Protein AF-A0A409VIC5-F1 (afdb_monomer)

Sequence (575 aa):
MPVDTRTLDHIVHLTPPGTVEEASNQWRDLGFKVLPGGVHTDGLTANALVVLSDGVYIELISFTHPLSHYPPDSPEHKKRDNHNWAHLPPGWIDFAFLGTGSRAAGESISQTINERAKKEGSGVEYAPEADGGRTRTDGVVLKWLISGPKTGRKGVLPFFCGDVTPRELRVPTDPPSNTVHPSATSGIAYVHVLVDPASFDEASNQLASVIGHKATTTTTNGARKAAWDLHTPGGSNADTPRLILTTPVGGEEESFVKGAVGGKDFEADTQVLTMVINTQTLDHIVHITPPGSVDEVSKQFKELGFKVLPGGSHTDNLTQNALVVFPDGVYLELISFVHPLSYYRPGTPEHHARDTHQWAHLPSGWIDFAFLGNGLRSPSQSISRLINERSKKEGSGIEYDLEVEQGRVRHDGVQLRWLISQATKEADRRGVVPFFCGDVKPSSRKLRVPSDPPSNTSHPSNALGIAFVRVVVKPSSFDKVFKQLKSVVGFEPTSTVAGPRNAQASWELETVNLNAKKKRSRLILSSAESDEEREFVKNSIVGRGIFEVGFFVKGTKVPETKATPWGKISWVKGG

Secondary structure (DSSP, 8-state):
-PPP--BEEEEEEEESTT-HHHHHHHHHHTT---EEEEEETTSSEEEEEEE-TTS-EEEEEEESS-GGGSPTT-HHHHHHHTSTTTTPPSEEEEEEEE--S--STTT-HHHHHHHHHHHHT----BPPPEEEEEEETTSPEEEEEEE-BSSS-BTTBPEEEEESS-HHHHS---SGGGT--TT---S--EEEEE--GGGHHHHHHHHHHHHTSPPEEEEETTEEEEEEE-B-TT---SS--EEEEE---SHHHHHHHHHHHTSTT------S------S-EEEEEEEE-STT-HHHHHHHHHHTT---EEEEEETTSSEEEEEEE-TTS-EEEEEEESS-GGGSPTTSHHHHHHHSSTTTTPPSEEEEEEEEP-----GGG-HHHHHHHHHHHHT----BPPPEEEEEEETTS-EEEEEEE-BSSTTTTGGGS-EEEEE-TTS-HHHHS---SGGGG--TT-EEEEEEEEEEE-GGGHHHHHHHHHHHH-S--SEEE--SS--EEEEEEEESS--TTSPPEEEEEEE--SHHHHHHHHHS-TT--EEEEEEEE-SSPPPEEEEETTEEEEEEE--

Mean predicted aligned error: 15.33 Å

Organism: NCBI:txid231916

Structure (mmCIF, N/CA/C/O backbone):
data_AF-A0A409VIC5-F1
#
_entry.id   AF-A0A409VIC5-F1
#
loop_
_atom_site.group_PDB
_atom_site.id
_atom_site.type_symbol
_atom_site.label_atom_id
_atom_site.label_alt_id
_atom_site.label_comp_id
_atom_site.label_asym_id
_atom_site.label_entity_id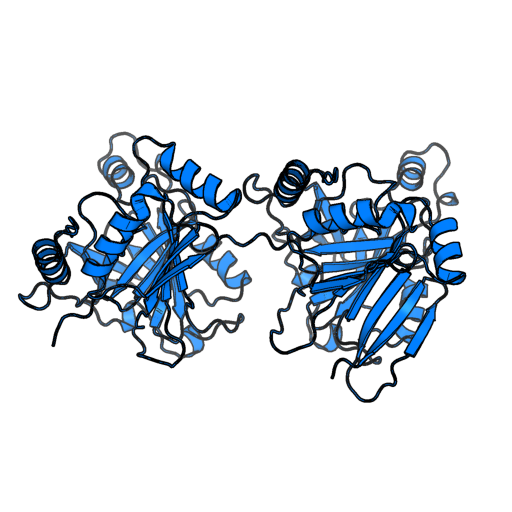
_atom_site.label_seq_id
_atom_site.pdbx_PDB_ins_code
_atom_site.Cartn_x
_atom_site.Cartn_y
_atom_site.Cartn_z
_atom_site.occupancy
_atom_site.B_iso_or_equiv
_atom_site.auth_seq_id
_atom_site.auth_comp_id
_atom_site.auth_asym_id
_atom_site.auth_atom_id
_atom_site.pdbx_PDB_model_num
ATOM 1 N N . MET A 1 1 ? -13.814 -13.341 39.701 1.00 55.03 1 MET A N 1
ATOM 2 C CA . MET A 1 1 ? -12.712 -12.682 38.963 1.00 55.03 1 MET A CA 1
ATOM 3 C C . MET A 1 1 ? -13.281 -11.414 38.347 1.00 55.03 1 MET A C 1
ATOM 5 O O . MET A 1 1 ? -14.451 -11.459 37.987 1.00 55.03 1 MET A O 1
ATOM 9 N N . PRO A 1 2 ? -12.545 -10.295 38.285 1.00 78.06 2 PRO A N 1
ATOM 10 C CA . PRO A 1 2 ? -13.027 -9.108 37.580 1.00 78.06 2 PRO A CA 1
ATOM 11 C C . PRO A 1 2 ? -13.267 -9.438 36.099 1.00 78.06 2 PRO A C 1
ATOM 13 O O . PRO A 1 2 ? -12.508 -10.214 35.519 1.00 78.06 2 PRO A O 1
ATOM 16 N N . VAL A 1 3 ? -14.327 -8.871 35.519 1.00 90.00 3 VAL A N 1
ATOM 17 C CA . VAL A 1 3 ? -14.659 -9.031 34.097 1.00 90.00 3 VAL A CA 1
ATOM 18 C C . VAL A 1 3 ? -13.522 -8.462 33.244 1.00 90.00 3 VAL A C 1
ATOM 20 O O . VAL A 1 3 ? -13.050 -7.353 33.506 1.00 90.00 3 VAL A O 1
ATOM 23 N N . ASP A 1 4 ? -13.066 -9.224 32.247 1.00 92.50 4 ASP A N 1
ATOM 24 C CA . ASP A 1 4 ? -12.055 -8.755 31.300 1.00 92.50 4 ASP A CA 1
ATOM 25 C C . ASP A 1 4 ? -12.684 -7.785 30.296 1.00 92.50 4 ASP A C 1
ATOM 27 O O . ASP A 1 4 ? -13.680 -8.103 29.651 1.00 92.50 4 ASP A O 1
ATOM 31 N N . THR A 1 5 ? -12.094 -6.598 30.171 1.00 96.12 5 THR A N 1
ATOM 32 C CA . THR A 1 5 ? -12.545 -5.545 29.256 1.00 96.12 5 THR A CA 1
ATOM 33 C C . THR A 1 5 ? -11.433 -5.079 28.312 1.00 96.12 5 THR A C 1
ATOM 35 O O . THR A 1 5 ? -11.446 -3.934 27.866 1.00 96.12 5 THR A O 1
ATOM 38 N N . ARG A 1 6 ? -10.441 -5.941 28.030 1.00 95.31 6 ARG A N 1
ATOM 39 C CA . ARG A 1 6 ? -9.291 -5.615 27.161 1.00 95.31 6 ARG A CA 1
ATOM 40 C C . ARG A 1 6 ? -8.850 -6.729 26.207 1.00 95.31 6 ARG A C 1
ATOM 42 O O . ARG A 1 6 ? -7.763 -6.641 25.639 1.00 95.31 6 ARG A O 1
ATOM 49 N N . THR A 1 7 ? -9.650 -7.778 26.036 1.00 96.31 7 THR A N 1
ATOM 50 C CA . THR A 1 7 ? -9.398 -8.796 25.004 1.00 96.31 7 THR A CA 1
ATOM 51 C C . THR A 1 7 ? -9.931 -8.305 23.665 1.00 96.31 7 THR A C 1
ATOM 53 O O . THR A 1 7 ? -11.132 -8.093 23.540 1.00 96.31 7 THR A O 1
ATOM 56 N N . LEU A 1 8 ? -9.063 -8.142 22.663 1.00 97.31 8 LEU A N 1
ATOM 57 C CA . LEU A 1 8 ? -9.469 -7.792 21.300 1.00 97.31 8 LEU A CA 1
ATOM 58 C C . LEU A 1 8 ? -10.223 -8.972 20.668 1.00 97.31 8 LEU A C 1
ATOM 60 O O . LEU A 1 8 ? -9.694 -10.076 20.627 1.00 97.31 8 LEU A O 1
ATOM 64 N N . ASP A 1 9 ? -11.445 -8.755 20.183 1.00 98.12 9 ASP A N 1
ATOM 65 C CA . ASP A 1 9 ? -12.243 -9.797 19.522 1.00 98.12 9 ASP A CA 1
ATOM 66 C C . ASP A 1 9 ? -12.087 -9.727 18.004 1.00 98.12 9 ASP A C 1
ATOM 68 O O . ASP A 1 9 ? -11.671 -10.701 17.374 1.00 98.12 9 ASP A O 1
ATOM 72 N N . HIS A 1 10 ? -12.401 -8.570 17.419 1.00 98.12 10 HIS A N 1
ATOM 73 C CA . HIS A 1 10 ? -12.281 -8.356 15.982 1.00 98.12 10 HIS A CA 1
ATOM 74 C C . HIS A 1 10 ? -12.203 -6.885 15.590 1.00 98.12 10 HIS A C 1
ATOM 76 O O . HIS A 1 10 ? -12.466 -5.989 16.390 1.00 98.12 10 HIS A O 1
ATOM 82 N N . ILE A 1 11 ? -11.853 -6.654 14.327 1.00 97.62 11 ILE A N 1
ATOM 83 C CA . ILE A 1 11 ? -11.870 -5.337 13.684 1.00 97.62 11 ILE A CA 1
ATOM 84 C C . ILE A 1 11 ? -12.848 -5.393 12.509 1.00 97.62 11 ILE A C 1
ATOM 86 O O . ILE A 1 11 ? -12.846 -6.366 11.750 1.00 97.62 11 ILE A O 1
ATOM 90 N N . VAL A 1 12 ? -13.681 -4.364 12.363 1.00 96.81 12 VAL A N 1
ATOM 91 C CA . VAL A 1 12 ? -14.759 -4.312 11.372 1.00 96.81 12 VAL A CA 1
ATOM 92 C C . VAL A 1 12 ? -14.325 -3.492 10.160 1.00 96.81 12 VAL A C 1
ATOM 94 O O . VAL A 1 12 ? -14.019 -2.302 10.270 1.00 96.81 12 VAL A O 1
ATOM 97 N N . HIS A 1 13 ? -14.340 -4.128 8.990 1.00 95.56 13 HIS A N 1
ATOM 98 C CA . HIS A 1 13 ? -14.082 -3.495 7.703 1.00 95.56 13 HIS A CA 1
ATOM 99 C C . HIS A 1 13 ? -15.358 -3.493 6.850 1.00 95.56 13 HIS A C 1
ATOM 101 O O . HIS A 1 13 ? -15.724 -4.499 6.234 1.00 95.56 13 HIS A O 1
ATOM 107 N N . LEU A 1 14 ? -16.019 -2.340 6.769 1.00 92.06 14 LEU A N 1
ATOM 108 C CA . LEU A 1 14 ? -17.180 -2.112 5.918 1.00 92.06 14 LEU A CA 1
ATOM 109 C C . LEU A 1 14 ? -16.778 -2.064 4.444 1.00 92.06 14 LEU A C 1
ATOM 111 O O . LEU A 1 14 ? -15.795 -1.443 4.048 1.00 92.06 14 LEU A O 1
ATOM 115 N N . THR A 1 15 ? -17.565 -2.716 3.607 1.00 89.50 15 THR A N 1
ATOM 116 C CA . THR A 1 15 ? -17.392 -2.776 2.156 1.00 89.50 15 THR A CA 1
ATOM 117 C C . THR A 1 15 ? -18.651 -2.235 1.477 1.00 89.50 15 THR A C 1
ATOM 119 O O . THR A 1 15 ? -19.704 -2.160 2.125 1.00 89.50 15 THR A O 1
ATOM 122 N N . PRO A 1 16 ? -18.583 -1.821 0.196 1.00 88.12 16 PRO A N 1
ATOM 123 C CA . PRO A 1 16 ? -19.765 -1.359 -0.523 1.00 88.12 16 PRO A CA 1
ATOM 124 C C . PRO A 1 16 ? -20.927 -2.366 -0.444 1.00 88.12 16 PRO A C 1
ATOM 126 O O . PRO A 1 16 ? -20.687 -3.567 -0.328 1.00 88.12 16 PRO A O 1
ATOM 129 N N . PRO A 1 17 ? -22.194 -1.921 -0.494 1.00 88.00 17 PRO A N 1
ATOM 130 C CA . PRO A 1 17 ? -23.332 -2.828 -0.384 1.00 88.00 17 PRO A CA 1
ATOM 131 C C . PRO A 1 17 ? -23.319 -3.948 -1.437 1.00 88.00 17 PRO A C 1
ATOM 133 O O . PRO A 1 17 ? -23.130 -3.687 -2.623 1.00 88.00 17 PRO A O 1
ATOM 136 N N . GLY A 1 18 ? -23.556 -5.186 -1.006 1.00 86.81 18 GLY A N 1
ATOM 137 C CA . GLY A 1 18 ? -23.623 -6.378 -1.851 1.00 86.81 18 GLY A CA 1
ATOM 138 C C . GLY A 1 18 ? -22.267 -6.975 -2.244 1.00 86.81 18 GLY A C 1
ATOM 139 O O . GLY A 1 18 ? -22.238 -7.913 -3.036 1.00 86.81 18 GLY A O 1
ATOM 140 N N . THR A 1 19 ? -21.144 -6.479 -1.709 1.00 90.62 19 THR A N 1
ATOM 141 C CA . THR A 1 19 ? -19.801 -6.840 -2.207 1.00 90.62 19 THR A CA 1
ATOM 142 C C . THR A 1 19 ? -18.972 -7.732 -1.276 1.00 90.62 19 THR A C 1
ATOM 144 O O . THR A 1 19 ? -17.754 -7.772 -1.427 1.00 90.62 19 THR A O 1
ATOM 147 N N . VAL A 1 20 ? -19.565 -8.462 -0.319 1.00 92.50 20 VAL A N 1
ATOM 148 C CA . VAL A 1 20 ? -18.795 -9.322 0.620 1.00 92.50 20 VAL A CA 1
ATOM 149 C C . VAL A 1 20 ? -17.913 -10.330 -0.114 1.00 92.50 20 VAL A C 1
ATOM 151 O O . VAL A 1 20 ? -16.751 -10.503 0.247 1.00 92.50 20 VAL A O 1
ATOM 154 N N . GLU A 1 21 ? -18.430 -10.991 -1.152 1.00 90.88 21 GLU A N 1
ATOM 155 C CA . GLU A 1 21 ? -17.651 -11.983 -1.906 1.00 90.88 21 GLU A CA 1
ATOM 156 C C . GLU A 1 21 ? -16.543 -11.319 -2.734 1.00 90.88 21 GLU A C 1
ATOM 158 O O . GLU A 1 21 ? -15.427 -11.829 -2.824 1.00 90.88 21 GLU A O 1
ATOM 163 N N . GLU A 1 22 ? -16.809 -10.143 -3.303 1.00 84.38 22 GLU A N 1
ATOM 164 C CA . GLU A 1 22 ? -15.785 -9.379 -4.014 1.00 84.38 22 GLU A CA 1
ATOM 165 C C . GLU A 1 22 ? -14.671 -8.923 -3.063 1.00 84.38 22 GLU A C 1
ATOM 167 O O . GLU A 1 22 ? -13.492 -9.127 -3.355 1.00 84.38 22 GLU A O 1
ATOM 172 N N . ALA A 1 23 ? -15.024 -8.404 -1.886 1.00 86.62 23 ALA A N 1
ATOM 173 C CA . ALA A 1 23 ? -14.063 -8.071 -0.842 1.00 86.62 23 ALA A CA 1
ATOM 174 C C . ALA A 1 23 ? -13.298 -9.313 -0.362 1.00 86.62 23 ALA A C 1
ATOM 176 O O . ALA A 1 23 ? -12.079 -9.272 -0.221 1.00 86.62 23 ALA A O 1
ATOM 177 N N . SER A 1 24 ? -13.975 -10.451 -0.204 1.00 91.69 24 SER A N 1
ATOM 178 C CA . SER A 1 24 ? -13.337 -11.726 0.147 1.00 91.69 24 SER A CA 1
ATOM 179 C C . SER A 1 24 ? -12.295 -12.137 -0.894 1.00 91.69 24 SER A C 1
ATOM 181 O O . SER A 1 24 ? -11.196 -12.559 -0.541 1.00 91.69 24 SER A O 1
ATOM 183 N N . ASN A 1 25 ? -12.586 -11.962 -2.185 1.00 83.81 25 ASN A N 1
ATOM 184 C CA . ASN A 1 25 ? -11.611 -12.171 -3.257 1.00 83.81 25 ASN A CA 1
ATOM 185 C C . ASN A 1 25 ? -10.427 -11.203 -3.164 1.00 83.81 25 ASN A C 1
ATOM 187 O O . ASN A 1 25 ? -9.279 -11.630 -3.259 1.00 83.81 25 ASN A O 1
ATOM 191 N N . GLN A 1 26 ? -10.682 -9.916 -2.925 1.00 80.56 26 GLN A N 1
ATOM 192 C CA . GLN A 1 26 ? -9.625 -8.915 -2.760 1.00 80.56 26 GLN A CA 1
ATOM 193 C C . GLN A 1 26 ? -8.691 -9.251 -1.590 1.00 80.56 26 GLN A C 1
ATOM 195 O O . GLN A 1 26 ? -7.475 -9.190 -1.745 1.00 80.56 26 GLN A O 1
ATOM 200 N N . TRP A 1 27 ? -9.238 -9.676 -0.455 1.00 87.44 27 TRP A N 1
ATOM 201 C CA . TRP A 1 27 ? -8.459 -10.079 0.714 1.00 87.44 27 TRP A CA 1
ATOM 202 C C . TRP A 1 27 ? -7.709 -11.400 0.506 1.00 87.44 27 TRP A C 1
ATOM 204 O O . TRP A 1 27 ? -6.566 -11.529 0.949 1.00 87.44 27 TRP A O 1
ATOM 214 N N . ARG A 1 28 ? -8.283 -12.355 -0.240 1.00 87.69 28 ARG A N 1
ATOM 215 C CA . ARG A 1 28 ? -7.556 -13.559 -0.681 1.00 87.69 28 ARG A CA 1
ATOM 216 C C . ARG A 1 28 ? -6.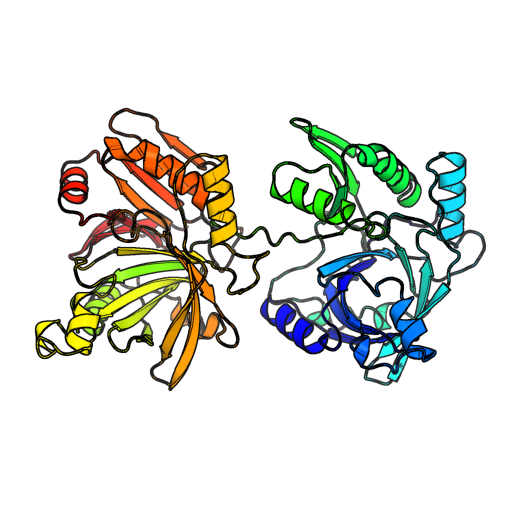343 -13.217 -1.543 1.00 87.69 28 ARG A C 1
ATOM 218 O O . ARG A 1 28 ? -5.279 -13.805 -1.354 1.00 87.69 28 ARG A O 1
ATOM 225 N N . ASP A 1 29 ? -6.470 -12.228 -2.422 1.00 73.75 29 ASP A N 1
ATOM 226 C CA . ASP A 1 29 ? -5.360 -11.760 -3.260 1.00 73.75 29 ASP A CA 1
ATOM 227 C C . ASP A 1 29 ? -4.255 -11.061 -2.453 1.00 73.75 29 ASP A C 1
ATOM 229 O O . ASP A 1 29 ? -3.083 -11.150 -2.819 1.00 73.75 29 ASP A O 1
ATOM 233 N N . LEU A 1 30 ? -4.602 -10.431 -1.324 1.00 75.31 30 LEU A N 1
ATOM 234 C CA . LEU A 1 30 ? -3.641 -9.902 -0.344 1.00 75.31 30 LEU A CA 1
ATOM 235 C C . LEU A 1 30 ? -2.939 -11.006 0.470 1.00 75.31 30 LEU A C 1
ATOM 237 O O . LEU A 1 30 ? -2.089 -10.718 1.311 1.00 75.31 30 LEU A O 1
ATOM 241 N N . GLY A 1 31 ? -3.266 -12.275 0.219 1.00 76.19 31 GLY A N 1
ATOM 242 C CA . GLY A 1 31 ? -2.661 -13.423 0.881 1.00 76.19 31 GLY A CA 1
ATOM 243 C C . GLY A 1 31 ? -3.370 -13.848 2.163 1.00 76.19 31 GLY A C 1
ATOM 244 O O . GLY A 1 31 ? -2.821 -14.668 2.893 1.00 76.19 31 GLY A O 1
ATOM 245 N N . PHE A 1 32 ? -4.578 -13.354 2.443 1.00 90.56 32 PHE A N 1
ATOM 246 C CA . PHE A 1 32 ? -5.378 -13.848 3.562 1.00 90.56 32 PHE A CA 1
ATOM 247 C C . PHE A 1 32 ? -6.188 -15.083 3.176 1.00 90.56 32 PHE A C 1
ATOM 249 O O . PHE A 1 32 ? -6.631 -15.251 2.042 1.00 90.56 32 PHE A O 1
ATOM 256 N N . LYS A 1 33 ? -6.443 -15.954 4.151 1.00 94.19 33 LYS A N 1
ATOM 257 C CA . LYS A 1 33 ? -7.515 -16.942 4.023 1.00 94.19 33 LYS A CA 1
ATOM 258 C C . LYS A 1 33 ? -8.801 -16.281 4.504 1.00 94.19 33 LYS A C 1
ATOM 260 O O . LYS A 1 33 ? -8.844 -15.790 5.626 1.00 94.19 33 LYS A O 1
ATOM 265 N N . VAL A 1 34 ? -9.826 -16.281 3.656 1.00 97.81 34 VAL A N 1
ATOM 266 C CA . VAL A 1 34 ? -11.140 -15.714 3.973 1.00 97.81 34 VAL A CA 1
ATOM 267 C C . VAL A 1 34 ? -12.160 -16.844 4.041 1.00 97.81 34 VAL A C 1
ATOM 269 O O . VAL A 1 34 ? -12.272 -17.640 3.105 1.00 97.81 34 VAL A O 1
ATOM 272 N N . LEU A 1 35 ? -12.873 -16.928 5.159 1.00 97.06 35 LEU A N 1
ATOM 273 C CA . LEU A 1 35 ? -13.927 -17.899 5.421 1.00 97.06 35 LEU A CA 1
ATOM 274 C C . LEU A 1 35 ? -15.300 -17.248 5.213 1.00 97.06 35 LEU A C 1
ATOM 276 O O . LEU A 1 35 ? -15.481 -16.084 5.582 1.00 97.06 35 LEU A O 1
ATOM 280 N N . PRO A 1 36 ? -16.284 -17.980 4.665 1.00 96.25 36 PRO A N 1
ATOM 281 C CA . PRO A 1 36 ? -17.646 -17.475 4.579 1.00 96.25 36 PRO A CA 1
ATOM 282 C C . PRO A 1 36 ? -18.206 -17.242 5.985 1.00 96.25 36 PRO A C 1
ATOM 284 O O . PRO A 1 36 ? -18.022 -18.063 6.885 1.00 96.25 36 PRO A O 1
ATOM 287 N N . GLY A 1 37 ? -18.892 -16.117 6.166 1.00 95.88 37 GLY A N 1
ATOM 288 C CA . GLY A 1 37 ? -19.580 -15.796 7.407 1.00 95.88 37 GLY A CA 1
ATOM 289 C C . GLY A 1 37 ? -21.049 -16.174 7.336 1.00 95.88 37 GLY A C 1
ATOM 290 O O . GLY A 1 37 ? -21.410 -17.338 7.520 1.00 95.88 37 GLY A O 1
ATOM 291 N N . GLY A 1 38 ? -21.907 -15.186 7.114 1.00 96.38 38 GLY A N 1
ATOM 292 C CA . GLY A 1 38 ? -23.351 -15.369 7.053 1.00 96.38 38 GLY A CA 1
ATOM 293 C C . GLY A 1 38 ? -24.111 -14.052 6.967 1.00 96.38 38 GLY A C 1
ATOM 294 O O . GLY A 1 38 ? -23.511 -12.997 6.781 1.00 96.38 38 GLY A O 1
ATOM 295 N N . VAL A 1 39 ? -25.433 -14.122 7.125 1.00 97.62 39 VAL A N 1
ATOM 296 C CA . VAL A 1 39 ? -26.323 -12.949 7.184 1.00 97.62 39 VAL A CA 1
ATOM 297 C C . VAL A 1 39 ? -26.705 -12.688 8.635 1.00 97.62 39 VAL A C 1
ATOM 299 O O . VAL A 1 39 ? -27.122 -13.613 9.340 1.00 97.62 39 VAL A O 1
ATOM 302 N N . HIS A 1 40 ? -26.548 -11.447 9.092 1.00 95.94 40 HIS A N 1
ATOM 303 C CA . HIS A 1 40 ? -26.895 -11.047 10.452 1.00 95.94 40 HIS A CA 1
ATOM 304 C C . HIS A 1 40 ? -28.398 -11.168 10.715 1.00 95.94 40 HIS A C 1
ATOM 306 O O . HIS A 1 40 ? -29.217 -11.123 9.798 1.00 95.94 40 HIS A O 1
ATOM 312 N N . THR A 1 41 ? -28.777 -11.347 11.982 1.00 92.50 41 THR A N 1
ATOM 313 C CA . THR A 1 41 ? -30.172 -11.568 12.407 1.00 92.50 41 THR A CA 1
ATOM 314 C C . THR A 1 41 ? -31.118 -10.432 12.028 1.00 92.50 41 THR A C 1
ATOM 316 O O . THR A 1 41 ? -32.328 -10.641 11.960 1.00 92.50 41 THR A O 1
ATOM 319 N N . ASP A 1 42 ? -30.594 -9.237 11.757 1.00 89.62 42 ASP A N 1
ATOM 320 C CA . ASP A 1 42 ? -31.380 -8.112 11.269 1.00 89.62 42 ASP A CA 1
ATOM 321 C C . ASP A 1 42 ? -31.716 -8.187 9.767 1.00 89.62 42 ASP A C 1
ATOM 323 O O . ASP A 1 42 ? -32.589 -7.439 9.319 1.00 89.62 42 ASP A O 1
ATOM 327 N N . GLY A 1 43 ? -31.071 -9.086 9.015 1.00 93.69 43 GLY A N 1
ATOM 328 C CA . GLY A 1 43 ? -31.217 -9.269 7.570 1.00 93.69 43 GLY A CA 1
ATOM 329 C C . GLY A 1 43 ? -30.557 -8.183 6.713 1.00 93.69 43 GLY A C 1
ATOM 330 O O . GLY A 1 43 ? -30.651 -8.236 5.487 1.00 93.69 43 GLY A O 1
ATOM 331 N N . LEU A 1 44 ? -29.905 -7.192 7.326 1.00 96.19 44 LEU A N 1
ATOM 332 C CA . LEU A 1 44 ? -29.407 -6.007 6.629 1.00 96.19 44 LEU A CA 1
ATOM 333 C C . LEU A 1 44 ? -27.953 -6.132 6.207 1.00 96.19 44 LEU A C 1
ATOM 335 O O . LEU A 1 44 ? -27.558 -5.499 5.229 1.00 96.19 44 LEU A O 1
ATOM 339 N N . THR A 1 45 ? -27.153 -6.908 6.935 1.00 96.88 45 THR A N 1
ATOM 340 C CA . THR A 1 45 ? -25.724 -7.068 6.658 1.00 96.88 45 THR A CA 1
ATOM 341 C C . THR A 1 45 ? -25.324 -8.533 6.532 1.00 96.88 45 THR A C 1
ATOM 343 O O . THR A 1 45 ? -25.914 -9.422 7.147 1.00 96.88 45 THR A O 1
ATOM 346 N N . ALA A 1 46 ? -24.299 -8.783 5.726 1.00 97.62 46 ALA A N 1
ATOM 347 C CA . ALA A 1 46 ? -23.638 -10.072 5.602 1.00 97.62 46 ALA A CA 1
ATOM 348 C C . ALA A 1 46 ? -22.130 -9.906 5.795 1.00 97.62 46 ALA A C 1
ATOM 350 O O . ALA A 1 46 ? -21.595 -8.821 5.553 1.00 97.62 46 ALA A O 1
ATOM 351 N N . ASN A 1 47 ? -21.447 -10.974 6.207 1.00 98.19 47 ASN A N 1
ATOM 352 C CA . ASN A 1 47 ? -20.010 -10.939 6.450 1.00 98.19 47 ASN A CA 1
ATOM 353 C C . ASN A 1 47 ? -19.226 -12.137 5.900 1.00 98.19 47 ASN A C 1
ATOM 355 O O . ASN A 1 47 ? -19.765 -13.194 5.563 1.00 98.19 47 ASN A O 1
ATOM 359 N N . ALA A 1 48 ? -17.913 -11.939 5.860 1.00 98.44 48 ALA A N 1
ATOM 360 C CA . ALA A 1 48 ? -16.881 -12.954 5.743 1.00 98.44 48 ALA A CA 1
ATOM 361 C C . ALA A 1 48 ? -15.785 -12.689 6.787 1.00 98.44 48 ALA A C 1
ATOM 363 O O . ALA A 1 48 ? -15.694 -11.590 7.338 1.00 98.44 48 ALA A O 1
ATOM 364 N N . LEU A 1 49 ? -14.973 -13.701 7.089 1.00 98.38 49 LEU A N 1
ATOM 365 C CA . LEU A 1 49 ? -14.018 -13.660 8.195 1.00 98.38 49 LEU A CA 1
ATOM 366 C C . LEU A 1 49 ? -12.599 -13.952 7.724 1.00 98.38 49 LEU A C 1
ATOM 368 O O . LEU A 1 49 ? -12.362 -14.940 7.034 1.00 98.38 49 LEU A O 1
ATOM 372 N N . VAL A 1 50 ? -11.642 -13.164 8.198 1.00 98.31 50 VAL A N 1
ATOM 373 C CA . VAL A 1 50 ? -10.226 -13.552 8.237 1.00 98.31 50 VAL A CA 1
ATOM 374 C C . VAL A 1 50 ? -9.901 -13.923 9.674 1.00 98.31 50 VAL A C 1
ATOM 376 O O . VAL A 1 50 ? -9.799 -13.040 10.520 1.00 98.31 50 VAL A O 1
ATOM 379 N N . VAL A 1 51 ? -9.795 -15.218 9.964 1.00 97.44 51 VAL A N 1
ATOM 380 C CA . VAL A 1 51 ? -9.559 -15.722 11.326 1.00 97.44 51 VAL A CA 1
ATOM 381 C C . VAL A 1 51 ? -8.064 -15.904 11.558 1.00 97.44 51 VAL A C 1
ATOM 383 O O . VAL A 1 51 ? -7.417 -16.607 10.788 1.00 97.44 51 VAL A O 1
ATOM 386 N N . LEU A 1 52 ? -7.532 -15.308 12.623 1.00 94.12 52 LEU A N 1
ATOM 387 C CA . LEU A 1 52 ? -6.110 -15.331 12.963 1.00 94.12 52 LEU A CA 1
ATOM 388 C C . LEU A 1 52 ? -5.800 -16.419 14.000 1.00 94.12 52 LEU A C 1
ATOM 390 O O . LEU A 1 52 ? -6.686 -16.967 14.660 1.00 94.12 52 LEU A O 1
ATOM 394 N N . SER A 1 53 ? -4.517 -16.760 14.129 1.00 89.19 53 SER A N 1
ATOM 395 C CA . SER A 1 53 ? -4.070 -17.872 14.982 1.00 89.19 53 SER A CA 1
ATOM 396 C C . SER A 1 53 ? -4.234 -17.609 16.482 1.00 89.19 53 SER A C 1
ATOM 398 O O . SER A 1 53 ? -4.326 -18.552 17.264 1.00 89.19 53 SER A O 1
ATOM 400 N N . ASP A 1 54 ? -4.326 -16.339 16.867 1.00 88.56 54 ASP A N 1
ATOM 401 C CA . ASP A 1 54 ? -4.577 -15.861 18.228 1.00 88.56 54 ASP A CA 1
ATOM 402 C C . ASP A 1 54 ? -6.082 -15.747 18.560 1.00 88.56 54 ASP A C 1
ATOM 404 O O . ASP A 1 54 ? -6.456 -15.298 19.642 1.00 88.56 54 ASP A O 1
ATOM 408 N N . GLY A 1 55 ? -6.966 -16.167 17.648 1.00 91.81 55 GLY A N 1
ATOM 409 C CA . GLY A 1 55 ? -8.418 -16.154 17.840 1.00 91.81 55 GLY A CA 1
ATOM 410 C C . GLY A 1 55 ? -9.085 -14.790 17.636 1.00 91.81 55 GLY A C 1
ATOM 411 O O . GLY A 1 55 ? -10.311 -14.705 17.779 1.00 91.81 55 GLY A O 1
ATOM 412 N N . VAL A 1 56 ? -8.313 -13.753 17.288 1.00 95.88 56 VAL A N 1
ATOM 413 C CA . VAL A 1 56 ? -8.827 -12.486 16.750 1.00 95.88 56 VAL A CA 1
ATOM 414 C C . VAL A 1 56 ? -9.258 -12.710 15.298 1.00 95.88 56 VAL A C 1
ATOM 416 O O . VAL A 1 56 ? -8.729 -13.584 14.607 1.00 95.88 56 VAL A O 1
ATOM 419 N N . TYR A 1 57 ? -10.221 -11.939 14.797 1.00 97.69 57 TYR A N 1
ATOM 420 C CA . TYR A 1 57 ? -10.547 -11.963 13.370 1.00 97.69 57 TYR A CA 1
ATOM 421 C C . TYR A 1 57 ? -10.784 -10.572 12.786 1.00 97.69 57 TYR A C 1
ATOM 423 O O . TYR A 1 57 ? -10.998 -9.597 13.500 1.00 97.69 57 TYR A O 1
ATOM 431 N N . ILE A 1 58 ? -10.736 -10.476 11.462 1.00 98.44 58 ILE A N 1
ATOM 432 C CA . ILE A 1 58 ? -11.195 -9.297 10.726 1.00 98.44 58 ILE A CA 1
ATOM 433 C C . ILE A 1 58 ? -12.540 -9.642 10.101 1.00 98.44 58 ILE A C 1
ATOM 435 O O . ILE A 1 58 ? -12.676 -10.668 9.426 1.00 98.44 58 ILE A O 1
ATOM 439 N N . GLU A 1 59 ? -13.533 -8.796 10.350 1.00 98.44 59 GLU A N 1
ATOM 440 C CA . GLU A 1 59 ? -14.865 -8.921 9.782 1.00 98.44 59 GLU A CA 1
ATOM 441 C C . GLU A 1 59 ? -14.964 -8.090 8.504 1.00 98.44 59 GLU A C 1
ATOM 443 O O . GLU A 1 59 ? -14.968 -6.860 8.545 1.00 98.44 59 GLU A O 1
ATOM 448 N N . LEU A 1 60 ? -15.072 -8.765 7.361 1.00 98.25 60 LEU A N 1
ATOM 449 C CA . LEU A 1 60 ? -15.420 -8.116 6.103 1.00 98.25 60 LEU A CA 1
ATOM 450 C C . LEU A 1 60 ? -16.935 -8.048 6.036 1.00 98.25 60 LEU A C 1
ATOM 452 O O . LEU A 1 60 ? -17.579 -9.072 5.810 1.00 98.25 60 LEU A O 1
ATOM 456 N N . ILE A 1 61 ? -17.501 -6.868 6.255 1.00 97.44 61 ILE A N 1
ATOM 457 C CA . ILE A 1 61 ? -18.946 -6.688 6.364 1.00 97.44 61 ILE A CA 1
ATOM 458 C C . ILE A 1 61 ? -19.482 -5.828 5.229 1.00 97.44 61 ILE A C 1
ATOM 460 O O . ILE A 1 61 ? -18.824 -4.917 4.731 1.00 97.44 61 ILE A O 1
ATOM 464 N N . SER A 1 62 ? -20.698 -6.118 4.793 1.00 95.75 62 SER A N 1
ATOM 465 C CA . SER A 1 62 ? -21.415 -5.316 3.811 1.00 95.75 62 SER A CA 1
ATOM 466 C C . SER A 1 62 ? -22.886 -5.286 4.164 1.00 95.75 62 SER A C 1
ATOM 468 O O . SER A 1 62 ? -23.430 -6.271 4.666 1.00 95.75 62 SER A O 1
ATOM 470 N N . PHE A 1 63 ? -23.558 -4.195 3.820 1.00 96.12 63 PHE A N 1
ATOM 471 C CA . PHE A 1 63 ? -25.005 -4.252 3.689 1.00 96.12 63 PHE A CA 1
ATOM 472 C C . PHE A 1 63 ? -25.383 -5.175 2.535 1.00 96.12 63 PHE A C 1
ATOM 474 O O . PHE A 1 63 ? -24.794 -5.091 1.465 1.00 96.12 63 PHE A O 1
ATOM 481 N N . THR A 1 64 ? -26.381 -6.032 2.720 1.00 94.44 64 THR A N 1
ATOM 482 C CA . THR A 1 64 ? -26.830 -6.985 1.692 1.00 94.44 64 THR A CA 1
ATOM 483 C C . THR A 1 64 ? -27.242 -6.277 0.401 1.00 94.44 64 THR A C 1
ATOM 485 O O . THR A 1 64 ? -26.969 -6.772 -0.691 1.00 94.44 64 THR A O 1
ATOM 488 N N . HIS A 1 65 ? -27.820 -5.079 0.528 1.00 91.81 65 HIS A N 1
ATOM 489 C CA . HIS A 1 65 ? -28.271 -4.250 -0.584 1.00 91.81 65 HIS A CA 1
ATOM 490 C C . HIS A 1 65 ? -28.001 -2.753 -0.350 1.00 91.81 65 HIS A C 1
ATOM 492 O O . HIS A 1 65 ? -27.952 -2.303 0.806 1.00 91.81 65 HIS A O 1
ATOM 498 N N . PRO A 1 66 ? -27.844 -1.953 -1.427 1.00 91.25 66 PRO A N 1
ATOM 499 C CA . PRO A 1 66 ? -27.823 -0.494 -1.319 1.00 91.25 66 PRO A CA 1
ATOM 500 C C . PRO A 1 66 ? -29.168 0.032 -0.799 1.00 91.25 66 PRO A C 1
ATOM 502 O O . PRO A 1 66 ? -30.193 -0.622 -0.967 1.00 91.25 66 PRO A O 1
ATOM 505 N N . LEU A 1 67 ? -29.187 1.232 -0.204 1.00 88.44 67 LEU A N 1
ATOM 506 C CA . LEU A 1 67 ? -30.419 1.814 0.355 1.00 88.44 67 LEU A CA 1
ATOM 507 C C . LEU A 1 67 ? -31.546 1.913 -0.692 1.00 88.44 67 LEU A C 1
ATOM 509 O O . LEU A 1 67 ? -32.691 1.602 -0.387 1.00 88.44 67 LEU A O 1
ATOM 513 N N . SER A 1 68 ? -31.201 2.230 -1.946 1.00 89.06 68 SER A N 1
ATOM 514 C CA . SER A 1 68 ? -32.132 2.328 -3.082 1.00 89.06 68 SER A CA 1
ATOM 515 C C . SER A 1 68 ? -32.827 1.018 -3.471 1.00 89.06 68 SER A C 1
ATOM 517 O O . SER A 1 68 ? -33.766 1.045 -4.262 1.00 89.06 68 SER A O 1
ATOM 519 N N . HIS A 1 69 ? -32.376 -0.125 -2.951 1.00 92.31 69 HIS A N 1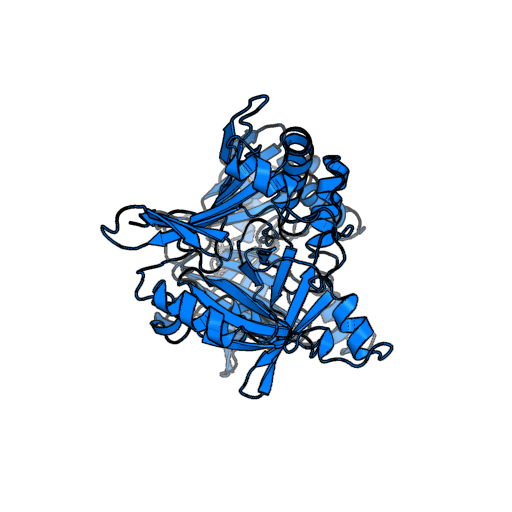
ATOM 520 C CA . HIS A 1 69 ? -33.059 -1.405 -3.129 1.00 92.31 69 HIS A CA 1
ATOM 521 C C . HIS A 1 69 ? -34.384 -1.463 -2.360 1.00 92.31 69 HIS A C 1
ATOM 523 O O . HIS A 1 69 ? -35.334 -2.101 -2.809 1.00 92.31 69 HIS A O 1
ATOM 529 N N . TYR A 1 70 ? -34.443 -0.809 -1.199 1.00 91.81 70 TYR A N 1
ATOM 530 C CA . TYR A 1 70 ? -35.619 -0.817 -0.342 1.00 91.81 70 TYR A CA 1
ATOM 531 C C . TYR A 1 70 ? -36.600 0.264 -0.816 1.00 91.81 70 TYR A C 1
ATOM 533 O O . TYR A 1 70 ? -36.175 1.400 -1.038 1.00 91.81 70 TYR A O 1
ATOM 541 N N . PRO A 1 71 ? -37.906 -0.036 -0.965 1.00 93.75 71 PRO A N 1
ATOM 542 C CA . PRO A 1 71 ? -38.890 0.972 -1.345 1.00 93.75 71 PRO A CA 1
ATOM 543 C C . PRO A 1 71 ? -38.847 2.177 -0.391 1.00 93.75 71 PRO A C 1
ATOM 545 O O . PRO A 1 71 ? -38.786 1.960 0.827 1.00 93.75 71 PRO A O 1
ATOM 548 N N . PRO A 1 72 ? -38.902 3.424 -0.900 1.00 93.00 72 PRO A N 1
ATOM 549 C CA . PRO A 1 72 ? -38.950 4.612 -0.052 1.00 93.00 72 PRO A CA 1
ATOM 550 C C . PRO A 1 72 ? -40.042 4.503 1.022 1.00 93.00 72 PRO A C 1
ATOM 552 O O . PRO A 1 72 ? -41.116 3.959 0.768 1.00 93.00 72 PRO A O 1
ATOM 555 N N . ASP A 1 73 ? -39.741 4.980 2.231 1.00 90.69 73 ASP A N 1
ATOM 556 C CA . ASP A 1 73 ? -40.614 4.968 3.419 1.00 90.69 73 ASP A CA 1
ATOM 557 C C . ASP A 1 73 ? -41.035 3.597 3.982 1.00 90.69 73 ASP A C 1
ATOM 559 O O . ASP A 1 73 ? -41.714 3.551 5.019 1.00 90.69 73 ASP A O 1
ATOM 563 N N . SER A 1 74 ? -40.595 2.487 3.378 1.00 95.06 74 SER A N 1
ATOM 564 C CA . SER A 1 74 ? -40.837 1.141 3.913 1.00 95.06 74 SER A CA 1
ATOM 565 C C . SER A 1 74 ? -40.191 0.939 5.296 1.00 95.06 74 SER A C 1
ATOM 567 O O . SER A 1 74 ? -39.184 1.587 5.620 1.00 95.06 74 SER A O 1
ATOM 569 N N . PRO A 1 75 ? -40.733 0.035 6.136 1.00 95.31 75 PRO A N 1
ATOM 570 C CA . PRO A 1 75 ? -40.093 -0.348 7.393 1.00 95.31 75 PRO A CA 1
ATOM 571 C C . PRO A 1 75 ? -38.635 -0.788 7.205 1.00 95.31 75 PRO A C 1
ATOM 573 O O . PRO A 1 75 ? -37.779 -0.415 8.002 1.00 95.31 75 PRO A O 1
ATOM 576 N N . GLU A 1 76 ? -38.334 -1.520 6.133 1.00 92.94 76 GLU A N 1
ATOM 577 C CA . GLU A 1 76 ? -36.998 -2.013 5.800 1.00 92.94 76 GLU A CA 1
ATOM 578 C C . GLU A 1 76 ? -36.060 -0.876 5.391 1.00 92.94 76 GLU A C 1
ATOM 580 O O . GLU A 1 76 ? -34.926 -0.830 5.869 1.00 92.94 76 GLU A O 1
ATOM 585 N N . HIS A 1 77 ? -36.543 0.080 4.587 1.00 93.31 77 HIS A N 1
ATOM 586 C CA . HIS A 1 77 ? -35.788 1.289 4.259 1.00 93.31 77 HIS A CA 1
ATOM 587 C C . HIS A 1 77 ? -35.429 2.054 5.534 1.00 93.31 77 HIS A C 1
ATOM 589 O O . HIS A 1 77 ? -34.260 2.341 5.767 1.00 93.31 77 HIS A O 1
ATOM 595 N N . LYS A 1 78 ? -36.407 2.321 6.410 1.00 94.56 78 LYS A N 1
ATOM 596 C CA . LYS A 1 78 ? -36.169 3.011 7.691 1.00 94.56 78 LYS A CA 1
ATOM 597 C C . LYS A 1 78 ? -35.220 2.233 8.595 1.00 94.56 78 LYS A C 1
ATOM 599 O O . LYS A 1 78 ? -34.385 2.832 9.261 1.00 94.56 78 LYS A O 1
ATOM 604 N N . LYS A 1 79 ? -35.319 0.904 8.630 1.00 94.38 79 LYS A N 1
ATOM 605 C CA . LYS A 1 79 ? -34.419 0.052 9.417 1.00 94.38 79 LYS A CA 1
ATOM 606 C C . LYS A 1 79 ? -32.980 0.116 8.892 1.00 94.38 79 LYS A C 1
ATOM 608 O O . LYS A 1 79 ? -32.052 0.216 9.685 1.00 94.38 79 LYS A O 1
ATOM 613 N N . ARG A 1 80 ? -32.796 0.075 7.568 1.00 92.44 80 ARG A N 1
ATOM 614 C CA . ARG A 1 80 ? -31.492 0.188 6.898 1.00 92.44 80 ARG A CA 1
ATOM 615 C C . ARG A 1 80 ? -30.870 1.572 7.064 1.00 92.44 80 ARG A C 1
ATOM 617 O O . ARG A 1 80 ? -29.651 1.654 7.206 1.00 92.44 80 ARG A O 1
ATOM 624 N N . ASP A 1 81 ? -31.688 2.616 7.015 1.00 92.25 81 ASP A N 1
ATOM 625 C CA . ASP A 1 81 ? -31.276 4.016 7.148 1.00 92.25 81 ASP A CA 1
ATOM 626 C C . ASP A 1 81 ? -30.917 4.364 8.601 1.00 92.25 81 ASP A C 1
ATOM 628 O O . ASP A 1 81 ? -29.899 4.984 8.860 1.00 92.25 81 ASP A O 1
ATOM 632 N N . ASN A 1 82 ? -31.662 3.829 9.573 1.00 91.00 82 ASN A N 1
ATOM 633 C CA . ASN A 1 82 ? -31.359 3.976 11.002 1.00 91.00 82 ASN A CA 1
ATOM 634 C C . ASN A 1 82 ? -30.305 2.977 11.520 1.00 91.00 82 ASN A C 1
ATOM 636 O O . ASN A 1 82 ? -30.073 2.895 12.729 1.00 91.00 82 ASN A O 1
ATOM 640 N N . HIS A 1 83 ? -29.700 2.161 10.649 1.00 90.44 83 HIS A N 1
ATOM 641 C CA . HIS A 1 83 ? -28.690 1.196 11.077 1.00 90.44 83 HIS A CA 1
ATOM 642 C C . HIS A 1 83 ? -27.462 1.923 11.647 1.00 90.44 83 HIS A C 1
ATOM 644 O O . HIS A 1 83 ? -27.034 2.950 11.127 1.00 90.44 83 HIS A O 1
ATOM 650 N N . ASN A 1 84 ? -26.815 1.337 12.659 1.00 82.81 84 ASN A N 1
ATOM 651 C CA . ASN A 1 84 ? -25.670 1.940 13.358 1.00 82.81 84 ASN A CA 1
ATOM 652 C C . ASN A 1 84 ? -24.478 2.322 12.467 1.00 82.81 84 ASN A C 1
ATOM 654 O O . ASN A 1 84 ? -23.648 3.121 12.895 1.00 82.81 84 ASN A O 1
ATOM 658 N N . TRP A 1 85 ? -24.409 1.748 11.268 1.00 86.38 85 TRP A N 1
ATOM 659 C CA . TRP A 1 85 ? -23.367 1.962 10.259 1.00 86.38 85 TRP A CA 1
ATOM 660 C C . TRP A 1 85 ? -23.925 2.492 8.929 1.00 86.38 85 TRP A C 1
ATOM 662 O O . TRP A 1 85 ? -23.245 2.428 7.911 1.00 86.38 85 TRP A O 1
ATOM 672 N N . ALA A 1 86 ? -25.184 2.946 8.892 1.00 83.00 86 ALA A N 1
ATOM 673 C CA . ALA A 1 86 ? -25.909 3.204 7.647 1.00 83.00 86 ALA A CA 1
ATOM 674 C C . ALA A 1 86 ? -25.225 4.209 6.719 1.00 83.00 86 ALA A C 1
ATOM 676 O O . ALA A 1 86 ? -25.289 4.042 5.497 1.00 83.00 86 ALA A O 1
ATOM 677 N N . HIS A 1 87 ? -24.586 5.208 7.322 1.00 80.44 87 HIS A N 1
ATOM 678 C CA . HIS A 1 87 ? -23.979 6.346 6.648 1.00 80.44 87 HIS A CA 1
ATOM 679 C C . HIS A 1 87 ? -22.449 6.312 6.679 1.00 80.44 87 HIS A C 1
ATOM 681 O O . HIS A 1 87 ? -21.820 7.220 6.148 1.00 80.44 87 HIS A O 1
ATOM 687 N N . LEU A 1 88 ? -21.838 5.276 7.261 1.00 78.19 88 LEU A N 1
ATOM 688 C CA . LEU A 1 88 ? -20.382 5.170 7.294 1.00 78.19 88 LEU A CA 1
ATOM 689 C C . LEU A 1 88 ? -19.836 4.832 5.896 1.00 78.19 88 LEU A C 1
ATOM 691 O O . LEU A 1 88 ? -20.430 4.012 5.183 1.00 78.19 88 LEU A O 1
ATOM 695 N N . PRO A 1 89 ? -18.717 5.448 5.480 1.00 76.69 89 PRO A N 1
ATOM 696 C CA . PRO A 1 89 ? -18.067 5.095 4.228 1.00 76.69 89 PRO A CA 1
ATOM 697 C C . PRO A 1 89 ? -17.443 3.689 4.312 1.00 76.69 89 PRO A C 1
ATOM 699 O O . PRO A 1 89 ? -17.121 3.214 5.403 1.00 76.69 89 PRO A O 1
ATOM 702 N N . PRO A 1 90 ? -17.228 3.007 3.172 1.00 83.19 90 PRO A N 1
ATOM 703 C CA . PRO A 1 90 ? -16.431 1.786 3.146 1.00 83.19 90 PRO A CA 1
ATOM 704 C C . PRO A 1 90 ? -15.022 2.009 3.710 1.00 83.19 90 PRO A C 1
ATOM 706 O O . PRO A 1 90 ? -14.388 3.026 3.430 1.00 83.19 90 PRO A O 1
ATOM 709 N N . GLY A 1 91 ? -14.518 1.024 4.446 1.00 83.88 91 GLY A N 1
ATOM 710 C CA . GLY A 1 91 ? -13.240 1.070 5.145 1.00 83.88 91 GLY A CA 1
ATOM 711 C C . GLY A 1 91 ? -13.347 0.477 6.544 1.00 83.88 91 GLY A C 1
ATOM 712 O O . GLY A 1 91 ? -14.305 -0.216 6.882 1.00 83.88 91 GLY A O 1
ATOM 713 N N . TRP A 1 92 ? -12.353 0.757 7.370 1.00 86.19 92 TRP A N 1
ATOM 714 C CA . TRP A 1 92 ? -12.379 0.435 8.791 1.00 86.19 92 TRP A CA 1
ATOM 715 C C . TRP A 1 92 ? -13.371 1.351 9.501 1.00 86.19 92 TRP A C 1
ATOM 717 O O . TRP A 1 92 ? -13.330 2.566 9.318 1.00 86.19 92 TRP A O 1
ATOM 727 N N . ILE A 1 93 ? -14.296 0.761 10.253 1.00 87.81 93 ILE A N 1
ATOM 728 C CA . ILE A 1 93 ? -15.404 1.519 10.850 1.00 87.81 93 ILE A CA 1
ATOM 729 C C . ILE A 1 93 ? -15.533 1.328 12.355 1.00 87.81 93 ILE A C 1
ATOM 731 O O . ILE A 1 93 ? -16.112 2.180 13.020 1.00 87.81 93 ILE A O 1
ATOM 735 N N . ASP A 1 94 ? -15.034 0.215 12.892 1.00 92.56 94 ASP A N 1
ATOM 736 C CA . ASP A 1 94 ? -15.183 -0.099 14.308 1.00 92.56 94 ASP A CA 1
ATOM 737 C C . ASP A 1 94 ? -14.244 -1.236 14.733 1.00 92.56 94 ASP A C 1
ATOM 739 O O . ASP A 1 94 ? -13.651 -1.932 13.899 1.00 92.56 94 ASP A O 1
ATOM 743 N N . PHE A 1 95 ? -14.132 -1.456 16.038 1.00 96.50 95 PHE A N 1
ATOM 744 C CA . PHE A 1 95 ? -13.431 -2.601 16.606 1.00 96.50 95 PHE A CA 1
ATOM 745 C C . PHE A 1 95 ? -14.114 -3.082 17.884 1.00 96.50 95 PHE A C 1
ATOM 747 O O . PHE A 1 95 ? -14.719 -2.312 18.629 1.00 96.50 95 PHE A O 1
ATOM 754 N N . ALA A 1 96 ? -14.008 -4.382 18.135 1.00 97.88 96 ALA A N 1
ATOM 755 C CA . ALA A 1 96 ? -14.702 -5.046 19.219 1.00 97.88 96 ALA A CA 1
ATOM 756 C C . ALA A 1 96 ? -13.734 -5.642 20.229 1.00 97.88 96 ALA A C 1
ATOM 758 O O . ALA A 1 96 ? -12.733 -6.264 19.863 1.00 97.88 96 ALA A O 1
ATOM 759 N N . PHE A 1 97 ? -14.097 -5.554 21.500 1.00 98.38 97 PHE A N 1
ATOM 760 C CA . PHE A 1 97 ? -13.547 -6.391 22.552 1.00 98.38 97 PHE A CA 1
ATOM 761 C C . PHE A 1 97 ? -14.462 -7.578 22.857 1.00 98.38 97 PHE A C 1
ATOM 763 O O . PHE A 1 97 ? -15.665 -7.571 22.583 1.00 98.38 97 PHE A O 1
ATOM 770 N N . LEU A 1 98 ? -13.878 -8.636 23.410 1.00 97.56 98 LEU A N 1
ATOM 771 C CA . LEU A 1 98 ? -14.601 -9.850 23.757 1.00 97.56 98 LEU A CA 1
ATOM 772 C C . LEU A 1 98 ? -15.463 -9.592 24.994 1.00 97.56 98 LEU A C 1
ATOM 774 O O . LEU A 1 98 ? -14.967 -9.162 26.033 1.00 97.56 98 LEU A O 1
ATOM 778 N N . GLY A 1 99 ? -16.765 -9.841 24.866 1.00 96.62 99 GLY A N 1
ATOM 779 C CA . GLY A 1 99 ? -17.708 -9.804 25.979 1.00 96.62 99 GLY A CA 1
ATOM 780 C C . GLY A 1 99 ? -17.834 -11.157 26.682 1.00 96.62 99 GLY A C 1
ATOM 781 O O . GLY A 1 99 ? -17.296 -12.167 26.238 1.00 96.62 99 GLY A O 1
ATOM 782 N N . THR A 1 100 ? -18.613 -11.194 27.760 1.00 95.69 100 THR A N 1
ATOM 783 C CA . THR A 1 100 ? -18.834 -12.413 28.562 1.00 95.69 100 THR A CA 1
ATOM 784 C C . THR A 1 100 ? -19.905 -13.346 28.000 1.00 95.69 100 THR A C 1
ATOM 786 O O . THR A 1 100 ? -19.972 -14.502 28.402 1.00 95.69 100 THR A O 1
ATOM 789 N N . GLY A 1 101 ? -20.774 -12.847 27.116 1.00 95.25 101 GLY A N 1
ATOM 790 C CA . GLY A 1 101 ? -21.939 -13.595 26.628 1.00 95.25 101 GLY A CA 1
ATOM 791 C C . GLY A 1 101 ? -23.066 -13.723 27.659 1.00 95.25 101 GLY A C 1
ATOM 792 O O . GLY A 1 101 ? -24.014 -14.475 27.442 1.00 95.25 101 GLY A O 1
ATOM 793 N N . SER A 1 102 ? -22.997 -12.977 28.768 1.00 93.38 102 SER A N 1
ATOM 794 C CA . SER A 1 102 ? -23.945 -13.057 29.880 1.00 93.38 102 SER A CA 1
ATOM 795 C C . SER A 1 102 ? -24.476 -11.684 30.295 1.00 93.38 102 SER A C 1
ATOM 797 O O . SER A 1 102 ? -23.786 -10.670 30.212 1.00 93.38 102 SER A O 1
ATOM 799 N N . ARG A 1 103 ? -25.729 -11.665 30.768 1.00 93.69 103 ARG A N 1
ATOM 800 C CA . ARG A 1 103 ? -26.385 -10.499 31.392 1.00 93.69 103 ARG A CA 1
ATOM 801 C C . ARG A 1 103 ? -26.424 -10.593 32.918 1.00 93.69 103 ARG A C 1
ATOM 803 O O . ARG A 1 103 ? -27.047 -9.751 33.563 1.00 93.69 103 ARG A O 1
ATOM 810 N N . ALA A 1 104 ? -25.844 -11.645 33.498 1.00 91.81 104 ALA A N 1
ATOM 811 C CA . ALA A 1 104 ? -25.881 -11.856 34.936 1.00 91.81 104 ALA A CA 1
ATOM 812 C C . ALA A 1 104 ? -25.151 -10.725 35.678 1.00 91.81 104 ALA A C 1
ATOM 814 O O . ALA A 1 104 ? -24.171 -10.152 35.191 1.00 91.81 104 ALA A O 1
ATOM 815 N N . ALA A 1 105 ? -25.632 -10.409 36.882 1.00 85.06 105 ALA A N 1
ATOM 816 C CA . ALA A 1 105 ? -24.976 -9.438 37.747 1.00 85.06 105 ALA A CA 1
ATOM 817 C C . ALA A 1 105 ? -23.540 -9.900 38.052 1.00 85.06 105 ALA A C 1
ATOM 819 O O . ALA A 1 105 ? -23.324 -11.042 38.454 1.00 85.06 105 ALA A O 1
ATOM 820 N N . GLY A 1 106 ? -22.563 -9.013 37.850 1.00 86.81 106 GLY A N 1
ATOM 821 C CA . GLY A 1 106 ? -21.136 -9.333 37.974 1.00 86.81 106 GLY A CA 1
ATOM 822 C C . GLY A 1 106 ? -20.484 -9.915 36.712 1.00 86.81 106 GLY A C 1
ATOM 823 O O . GLY A 1 106 ? -19.267 -10.070 36.696 1.00 86.81 106 GLY A O 1
ATOM 824 N N . GLU A 1 107 ? -21.258 -10.187 35.657 1.00 93.00 107 GLU A N 1
ATOM 825 C CA . GLU A 1 107 ? -20.763 -10.640 34.347 1.00 93.00 107 GLU A CA 1
ATOM 826 C C . GLU A 1 107 ? -21.090 -9.650 33.219 1.00 93.00 107 GLU A C 1
ATOM 828 O O . GLU A 1 107 ? -20.488 -9.723 32.148 1.00 93.00 107 GLU A O 1
ATOM 833 N N . SER A 1 108 ? -22.011 -8.706 33.447 1.00 95.69 108 SER A N 1
ATOM 834 C CA . SER A 1 108 ? -22.328 -7.645 32.489 1.00 95.69 108 SER A CA 1
ATOM 835 C C . SER A 1 108 ? -21.135 -6.706 32.277 1.00 95.69 108 SER A C 1
ATOM 837 O O . SER A 1 108 ? -20.623 -6.065 33.205 1.00 95.69 108 SER A O 1
ATOM 839 N N . ILE A 1 109 ? -20.725 -6.598 31.016 1.00 96.06 109 ILE A N 1
ATOM 840 C CA . ILE A 1 109 ? -19.680 -5.684 30.560 1.00 96.06 109 ILE A CA 1
ATOM 841 C C . ILE A 1 109 ? -20.159 -4.242 30.707 1.00 96.06 109 ILE A C 1
ATOM 843 O O . ILE A 1 109 ? -19.432 -3.399 31.236 1.00 96.06 109 ILE A O 1
ATOM 847 N N . SER A 1 110 ? -21.393 -3.971 30.272 1.00 96.31 110 SER A N 1
ATOM 848 C CA . SER A 1 110 ? -21.956 -2.621 30.271 1.00 96.31 110 SER A CA 1
ATOM 849 C C . SER A 1 110 ? -22.048 -2.057 31.690 1.00 96.31 110 SER A C 1
ATOM 851 O O . SER A 1 110 ? -21.594 -0.942 31.944 1.00 96.31 110 SER A O 1
ATOM 853 N N . GLN A 1 111 ? -22.537 -2.854 32.647 1.00 95.94 111 GLN A N 1
ATOM 854 C CA . GLN A 1 111 ? -22.587 -2.478 34.062 1.00 95.94 111 GLN A CA 1
ATOM 855 C C . GLN A 1 111 ? -21.186 -2.238 34.630 1.00 95.94 111 GLN A C 1
ATOM 857 O O . GLN A 1 111 ? -20.950 -1.196 35.240 1.00 95.94 111 GLN A O 1
ATOM 862 N N . THR A 1 112 ? -20.241 -3.146 34.362 1.00 95.69 112 THR A N 1
ATOM 863 C CA . THR A 1 112 ? -18.857 -3.032 34.850 1.00 95.69 112 THR A CA 1
ATOM 864 C C . THR A 1 112 ? -18.189 -1.735 34.380 1.00 95.69 112 THR A C 1
ATOM 866 O O . THR A 1 112 ? -17.562 -1.032 35.177 1.00 95.69 112 THR A O 1
ATOM 869 N N . ILE A 1 113 ? -18.329 -1.391 33.095 1.00 96.25 113 ILE A N 1
ATOM 870 C CA . ILE A 1 113 ? -17.760 -0.160 32.529 1.00 96.25 113 ILE A CA 1
ATOM 871 C C . ILE A 1 113 ? -18.463 1.069 33.105 1.00 96.25 113 ILE A C 1
ATOM 873 O O . ILE A 1 113 ? -17.787 2.003 33.528 1.00 96.25 113 ILE A O 1
ATOM 877 N N . ASN A 1 114 ? -19.796 1.063 33.177 1.00 96.69 114 ASN A N 1
ATOM 878 C CA . ASN A 1 114 ? -20.578 2.204 33.661 1.00 96.69 114 ASN A CA 1
ATOM 879 C C . ASN A 1 114 ? -20.297 2.519 35.137 1.00 96.69 114 ASN A C 1
ATOM 881 O O . ASN A 1 114 ? -20.165 3.684 35.514 1.00 96.69 114 ASN A O 1
ATOM 885 N N . GLU A 1 115 ? -20.155 1.498 35.984 1.00 95.88 115 GLU A N 1
ATOM 886 C CA . GLU A 1 115 ? -19.770 1.670 37.387 1.00 95.88 115 GLU A CA 1
ATOM 887 C C . GLU A 1 115 ? -18.356 2.248 37.520 1.00 95.88 115 GLU A C 1
ATOM 889 O O . GLU A 1 115 ? -18.133 3.173 38.311 1.00 95.88 115 GLU A O 1
ATOM 894 N N . ARG A 1 116 ? -17.407 1.749 36.712 1.00 95.81 116 ARG A N 1
ATOM 895 C CA . ARG A 1 116 ? -16.030 2.259 36.679 1.00 95.81 116 ARG A CA 1
ATOM 896 C C . ARG A 1 116 ? -15.990 3.714 36.209 1.00 95.81 116 ARG A C 1
ATOM 898 O O . ARG A 1 116 ? -15.426 4.560 36.900 1.00 95.81 116 ARG A O 1
ATOM 905 N N . ALA A 1 117 ? -16.659 4.021 35.101 1.00 95.50 117 ALA A N 1
ATOM 906 C CA . ALA A 1 117 ? -16.745 5.358 34.525 1.00 95.50 117 ALA A CA 1
ATOM 907 C C . ALA A 1 117 ? -17.397 6.363 35.484 1.00 95.50 117 ALA A C 1
ATOM 909 O O . ALA A 1 117 ? -16.906 7.483 35.628 1.00 95.50 117 ALA A O 1
ATOM 910 N N . LYS A 1 118 ? -18.447 5.958 36.212 1.00 96.81 118 LYS A N 1
ATOM 911 C CA . LYS A 1 118 ? -19.084 6.786 37.246 1.00 96.81 118 LYS A CA 1
ATOM 912 C C . LYS A 1 118 ? -18.135 7.100 38.402 1.00 96.81 118 LYS A C 1
ATOM 914 O O . LYS A 1 118 ? -18.126 8.227 38.890 1.00 96.81 118 LYS A O 1
ATOM 919 N N . LYS A 1 119 ? -17.346 6.119 38.851 1.00 96.38 119 LYS A N 1
ATOM 920 C CA . LYS A 1 119 ? -16.360 6.304 39.927 1.00 96.38 119 LYS A CA 1
ATOM 921 C C . LYS A 1 119 ? -15.198 7.203 39.496 1.00 96.38 119 LYS A C 1
ATOM 923 O O . LYS A 1 119 ? -14.701 7.981 40.304 1.00 96.38 119 LYS A O 1
ATOM 928 N N . GLU A 1 120 ? -14.754 7.067 38.252 1.00 96.00 120 GLU A N 1
ATOM 929 C CA . GLU A 1 120 ? -13.602 7.788 37.700 1.00 96.00 120 GLU A CA 1
ATOM 930 C C . GLU A 1 120 ? -13.971 9.156 37.109 1.00 96.00 120 GLU A C 1
ATOM 932 O O . GLU A 1 120 ? -13.092 9.991 36.915 1.00 96.00 120 GLU A O 1
ATOM 937 N N . GLY A 1 121 ? -15.259 9.404 36.851 1.00 94.94 121 GLY A N 1
ATOM 938 C CA . GLY A 1 121 ? -15.747 10.649 36.264 1.00 94.94 121 GLY A CA 1
ATOM 939 C C . GLY A 1 121 ? -15.400 10.812 34.782 1.00 94.94 121 GLY A C 1
ATOM 940 O O . GLY A 1 121 ? -15.263 11.940 34.322 1.00 94.94 121 GLY A O 1
ATOM 941 N N . SER A 1 122 ? -15.239 9.718 34.028 1.00 92.62 122 SER A N 1
ATOM 942 C CA . SER A 1 122 ? -14.839 9.775 32.609 1.00 92.62 122 SER A CA 1
ATOM 943 C C . SER A 1 122 ? -15.980 10.104 31.642 1.00 92.62 122 SER A C 1
ATOM 945 O O . SER A 1 122 ? -15.729 10.385 30.472 1.00 92.62 122 SER A O 1
ATOM 947 N N . GLY A 1 123 ? -17.231 10.067 32.111 1.00 91.19 123 GLY A N 1
ATOM 948 C CA . GLY A 1 123 ? -18.414 10.402 31.312 1.00 91.19 123 GLY A CA 1
ATOM 949 C C . GLY A 1 123 ? -18.827 9.341 30.284 1.00 91.19 123 GLY A C 1
ATOM 950 O O . GLY A 1 123 ? -19.789 9.559 29.558 1.00 91.19 123 GLY A O 1
ATOM 951 N N . VAL A 1 124 ? -18.138 8.195 30.224 1.00 92.88 124 VAL A N 1
ATOM 952 C CA . VAL A 1 124 ? -18.527 7.063 29.368 1.00 92.88 124 VAL A CA 1
ATOM 953 C C . VAL A 1 124 ? -19.809 6.412 29.875 1.00 92.88 124 VAL A C 1
ATOM 955 O O . VAL A 1 124 ? -19.930 6.124 31.066 1.00 92.88 124 VAL A O 1
ATOM 958 N N . GLU A 1 125 ? -20.712 6.080 28.953 1.00 95.31 125 GLU A N 1
ATOM 959 C CA . GLU A 1 125 ? -21.872 5.237 29.233 1.00 95.31 125 GLU A CA 1
ATOM 960 C C . GLU A 1 125 ? -22.104 4.224 28.103 1.00 95.31 125 GLU A C 1
ATOM 962 O O . GLU A 1 125 ? -22.219 4.590 26.934 1.00 95.31 125 GLU A O 1
ATOM 967 N N . TYR A 1 126 ? -22.191 2.942 28.452 1.00 96.44 126 TYR A N 1
ATOM 968 C CA . TYR A 1 126 ? -22.480 1.831 27.549 1.00 96.44 126 TYR A CA 1
ATOM 969 C C . TYR A 1 126 ? -23.939 1.399 27.666 1.00 96.44 126 TYR A C 1
ATOM 971 O O . TYR A 1 126 ? -24.528 1.377 28.754 1.00 96.44 126 TYR A O 1
ATOM 979 N N . ALA A 1 127 ? -24.530 1.047 26.526 1.00 96.12 127 ALA A N 1
ATOM 980 C CA . ALA A 1 127 ? -25.868 0.486 26.455 1.00 96.12 127 ALA A CA 1
ATOM 981 C C . ALA A 1 127 ? -25.895 -0.939 27.041 1.00 96.12 127 ALA A C 1
ATOM 983 O O . ALA A 1 127 ? -24.900 -1.660 26.922 1.00 96.12 127 ALA A O 1
ATOM 984 N N . PRO A 1 128 ? -27.021 -1.373 27.636 1.00 96.62 128 PRO A N 1
ATOM 985 C CA . PRO A 1 128 ? -27.192 -2.761 28.054 1.00 96.62 128 PRO A CA 1
ATOM 986 C C . PRO A 1 128 ? -26.977 -3.748 26.903 1.00 96.62 128 PRO A C 1
ATOM 988 O O . PRO A 1 128 ? -27.226 -3.429 25.741 1.00 96.62 128 PRO A O 1
ATOM 991 N N . GLU A 1 129 ? -26.555 -4.961 27.241 1.00 97.12 129 GLU A N 1
ATOM 992 C CA . GLU A 1 129 ? -26.303 -6.042 26.296 1.00 97.12 129 GLU A CA 1
ATOM 993 C C . GLU A 1 129 ? -27.564 -6.392 25.480 1.00 97.12 129 GLU A C 1
ATOM 995 O O . GLU A 1 129 ? -28.569 -6.872 26.018 1.00 97.12 129 GLU A O 1
ATOM 1000 N N . ALA A 1 130 ? -27.497 -6.211 24.164 1.00 96.00 130 ALA A N 1
ATOM 1001 C CA . ALA A 1 130 ? -28.543 -6.542 23.200 1.00 96.00 130 ALA A CA 1
ATOM 1002 C C . ALA A 1 130 ? -28.233 -7.857 22.471 1.00 96.00 130 ALA A C 1
ATOM 1004 O O . ALA A 1 130 ? -27.070 -8.205 22.276 1.00 96.00 130 ALA A O 1
ATOM 1005 N N . ASP A 1 131 ? -29.269 -8.596 22.068 1.00 97.44 131 ASP A N 1
ATOM 1006 C CA . ASP A 1 131 ? -29.082 -9.840 21.317 1.00 97.44 131 ASP A CA 1
ATOM 1007 C C . ASP A 1 131 ? -28.610 -9.546 19.887 1.00 97.44 131 ASP A C 1
ATOM 1009 O O . ASP A 1 131 ? -29.200 -8.738 19.169 1.00 97.44 131 ASP A O 1
ATOM 1013 N N . GLY A 1 132 ? -27.563 -10.248 19.466 1.00 95.94 132 GLY A N 1
ATOM 1014 C CA . GLY A 1 132 ? -27.058 -10.272 18.101 1.00 95.94 132 GLY A CA 1
ATOM 1015 C C . GLY A 1 132 ? -26.896 -11.705 17.602 1.00 95.94 132 GLY A C 1
ATOM 1016 O O . GLY A 1 132 ? -27.014 -12.680 18.351 1.00 95.94 132 GLY A O 1
ATOM 1017 N N . GLY A 1 133 ? -26.647 -11.853 16.308 1.00 96.62 133 GLY A N 1
ATOM 1018 C CA . GLY A 1 133 ? -26.446 -13.164 15.715 1.00 96.62 133 GLY A CA 1
ATOM 1019 C C . GLY A 1 133 ? -26.245 -13.114 14.213 1.00 96.62 133 GLY A C 1
ATOM 1020 O O . GLY A 1 133 ? -26.479 -12.089 13.571 1.00 96.62 133 GLY A O 1
ATOM 1021 N N . ARG A 1 134 ? -25.865 -14.255 13.640 1.00 96.75 134 ARG A N 1
ATOM 1022 C CA . ARG A 1 134 ? -25.913 -14.486 12.192 1.00 96.75 134 ARG A CA 1
ATOM 1023 C C . ARG A 1 134 ? -26.298 -15.919 11.880 1.00 96.75 134 ARG A C 1
ATOM 1025 O O . ARG A 1 134 ? -26.021 -16.826 12.663 1.00 96.75 134 ARG A O 1
ATOM 1032 N N . THR A 1 135 ? -26.871 -16.115 10.702 1.00 97.12 135 THR A N 1
ATOM 1033 C CA . THR A 1 135 ? -27.101 -17.443 10.129 1.00 97.12 135 THR A CA 1
ATOM 1034 C C . THR A 1 135 ? -26.020 -17.722 9.096 1.00 97.12 135 THR A C 1
ATOM 1036 O O . THR A 1 135 ? -25.845 -16.946 8.153 1.00 97.12 135 THR A O 1
ATOM 1039 N N . ARG A 1 136 ? -25.269 -18.807 9.296 1.00 93.38 136 ARG A N 1
ATOM 1040 C CA . ARG A 1 136 ? -24.242 -19.286 8.363 1.00 93.38 136 ARG A CA 1
ATOM 1041 C C . ARG A 1 136 ? -24.869 -19.853 7.090 1.00 93.38 136 ARG A C 1
ATOM 1043 O O . ARG A 1 136 ? -26.051 -20.188 7.051 1.00 93.38 136 ARG A O 1
ATOM 1050 N N . THR A 1 137 ? -24.049 -20.022 6.058 1.00 87.62 137 THR A N 1
ATOM 1051 C CA . THR A 1 137 ? -24.462 -20.613 4.773 1.00 87.62 137 THR A CA 1
ATOM 1052 C C . THR A 1 137 ? -24.923 -22.071 4.880 1.00 87.62 137 THR A C 1
ATOM 1054 O O . THR A 1 137 ? -25.670 -22.530 4.023 1.00 87.62 137 THR A O 1
ATOM 1057 N N . ASP A 1 138 ? -24.524 -22.787 5.934 1.00 90.81 138 ASP A N 1
ATOM 1058 C CA . ASP A 1 138 ? -24.968 -24.150 6.258 1.00 90.81 138 ASP A CA 1
ATOM 1059 C C . ASP A 1 138 ? -26.214 -24.197 7.165 1.00 90.81 138 ASP A C 1
ATOM 1061 O O . ASP A 1 138 ? -26.625 -25.271 7.600 1.00 90.81 138 ASP A O 1
ATOM 1065 N N . GLY A 1 139 ? -26.824 -23.044 7.456 1.00 93.00 139 GLY A N 1
ATOM 1066 C CA . GLY A 1 139 ? -28.038 -22.930 8.266 1.00 93.00 139 GLY A CA 1
ATOM 1067 C C . GLY A 1 139 ? -27.805 -22.898 9.779 1.00 93.00 139 GLY A C 1
ATOM 1068 O O . GLY A 1 139 ? -28.765 -22.733 10.532 1.00 93.00 139 GLY A O 1
ATOM 1069 N N . VAL A 1 140 ? -26.559 -23.009 10.254 1.00 94.50 140 VAL A N 1
ATOM 1070 C CA . VAL A 1 140 ? -26.252 -22.903 11.688 1.00 94.50 140 VAL A CA 1
ATOM 1071 C C . VAL A 1 140 ? -26.469 -21.462 12.166 1.00 94.50 140 VAL A C 1
ATOM 1073 O O . VAL A 1 140 ? -25.903 -20.514 11.615 1.00 94.50 140 VAL A O 1
ATOM 1076 N N . VAL A 1 141 ? -27.273 -21.300 13.221 1.00 96.19 141 VAL A N 1
ATOM 1077 C CA . VAL A 1 141 ? -27.583 -20.001 13.837 1.00 96.19 141 VAL A CA 1
ATOM 1078 C C . VAL A 1 141 ? -26.626 -19.725 14.991 1.00 96.19 141 VAL A C 1
ATOM 1080 O O . VAL A 1 141 ? -26.591 -20.461 15.976 1.00 96.19 141 VAL A O 1
ATOM 1083 N N . LEU A 1 142 ? -25.885 -18.629 14.880 1.00 96.56 142 LEU A N 1
ATOM 1084 C CA . LEU A 1 142 ? -24.949 -18.136 15.884 1.00 96.56 142 LEU A CA 1
ATOM 1085 C C . LEU A 1 142 ? -25.588 -16.994 16.670 1.00 96.56 142 LEU A C 1
ATOM 1087 O O . LEU A 1 142 ? -26.274 -16.158 16.080 1.00 96.56 142 LEU A O 1
ATOM 1091 N N . LYS A 1 143 ? -25.344 -16.943 17.981 1.00 97.62 143 LYS A N 1
ATOM 1092 C CA . LYS A 1 143 ? -25.891 -15.914 18.875 1.00 97.62 143 LYS A CA 1
ATOM 1093 C C . LYS A 1 143 ? -24.797 -15.323 19.749 1.00 97.62 143 LYS A C 1
ATOM 1095 O O . LYS A 1 143 ? -23.908 -16.037 20.215 1.00 97.62 143 LYS A O 1
ATOM 1100 N N . TRP A 1 144 ? -24.904 -14.031 20.005 1.00 98.06 144 TRP A N 1
ATOM 1101 C CA . TRP A 1 144 ? -24.006 -13.289 20.881 1.00 98.06 144 TRP A CA 1
ATOM 1102 C C . TRP A 1 144 ? -24.740 -12.111 21.518 1.00 98.06 144 TRP A C 1
ATOM 1104 O O . TRP A 1 144 ? -25.867 -11.787 21.143 1.00 98.06 144 TRP A O 1
ATOM 1114 N N . LEU A 1 145 ? -24.087 -11.469 22.479 1.00 98.19 145 LEU A N 1
ATOM 1115 C CA . LEU A 1 145 ? -24.536 -10.232 23.100 1.00 98.19 145 LEU A CA 1
ATOM 1116 C C . LEU A 1 145 ? -23.640 -9.073 22.674 1.00 98.19 145 LEU A C 1
ATOM 1118 O O . LEU A 1 145 ? -22.420 -9.192 22.781 1.00 98.19 145 LEU A O 1
ATOM 1122 N N . ILE A 1 146 ? -24.236 -7.965 22.226 1.00 96.56 146 ILE A N 1
ATOM 1123 C CA . ILE A 1 146 ? -23.519 -6.725 21.902 1.00 96.56 146 ILE A CA 1
ATOM 1124 C C . ILE A 1 146 ? -23.804 -5.637 22.933 1.00 96.56 146 ILE A C 1
ATOM 1126 O O . ILE A 1 146 ? -24.955 -5.403 23.289 1.00 96.56 146 ILE A O 1
ATOM 1130 N N . SER A 1 147 ? -22.766 -4.923 23.363 1.00 96.62 147 SER A N 1
ATOM 1131 C CA . SER A 1 147 ? -22.880 -3.663 24.106 1.00 96.62 147 SER A CA 1
ATOM 1132 C C . SER A 1 147 ? -21.905 -2.637 23.529 1.00 96.62 147 SER A C 1
ATOM 1134 O O . SER A 1 147 ? -20.781 -2.985 23.190 1.00 96.62 147 SER A O 1
ATOM 1136 N N . GLY A 1 148 ? -22.314 -1.377 23.403 1.00 94.75 148 GLY A N 1
ATOM 1137 C CA . GLY A 1 148 ? -21.474 -0.297 22.877 1.00 94.75 148 GLY A CA 1
ATOM 1138 C C . GLY A 1 148 ? -21.797 1.047 23.535 1.00 94.75 148 GLY A C 1
ATOM 1139 O O . GLY A 1 148 ? -22.766 1.123 24.301 1.00 94.75 148 GLY A O 1
ATOM 1140 N N . PRO A 1 149 ? -21.014 2.103 23.257 1.00 92.56 149 PRO A N 1
ATOM 1141 C CA . PRO A 1 149 ? -21.254 3.438 23.805 1.00 92.56 149 PRO A CA 1
ATOM 1142 C C . PRO A 1 149 ? -22.645 3.966 23.405 1.00 92.56 149 PRO A C 1
ATOM 1144 O O . PRO A 1 149 ? -23.066 3.819 22.257 1.00 92.56 149 PRO A O 1
ATOM 1147 N N . LYS A 1 150 ? -23.381 4.570 24.352 1.00 87.38 150 LYS A N 1
ATOM 1148 C CA . LYS A 1 150 ? -24.737 5.111 24.118 1.00 87.38 150 LYS A CA 1
ATOM 1149 C C . LYS A 1 150 ? -24.745 6.363 23.250 1.00 87.38 150 LYS A C 1
ATOM 1151 O O . LYS A 1 150 ? -25.675 6.568 22.476 1.00 87.38 150 LYS A O 1
ATOM 1156 N N . THR A 1 151 ? -23.753 7.222 23.439 1.00 73.50 151 THR A N 1
ATOM 1157 C CA . THR A 1 151 ? -23.659 8.538 22.807 1.00 73.50 151 THR A CA 1
ATOM 1158 C C . THR A 1 151 ? -22.228 8.768 22.385 1.00 73.50 151 THR A C 1
ATOM 1160 O O . THR A 1 151 ? -21.331 8.605 23.217 1.00 73.50 151 THR A O 1
ATOM 1163 N N . GLY A 1 152 ? -22.010 9.224 21.157 1.00 64.62 152 GLY A N 1
ATOM 1164 C CA . GLY A 1 152 ? -20.665 9.581 20.746 1.00 64.62 152 GLY A CA 1
ATOM 1165 C C . GLY A 1 152 ? -19.743 8.387 20.516 1.00 64.62 152 GLY A C 1
ATOM 1166 O O . GLY A 1 152 ? -19.948 7.291 21.040 1.00 64.62 152 GLY A O 1
ATOM 1167 N N . ARG A 1 153 ? -18.617 8.656 19.853 1.00 72.25 153 ARG A N 1
ATOM 1168 C CA . ARG A 1 153 ? -17.360 7.895 19.998 1.00 72.25 153 ARG A CA 1
ATOM 1169 C C . ARG A 1 153 ? -17.354 6.478 19.413 1.00 72.25 153 ARG A C 1
ATOM 1171 O O . ARG A 1 153 ? -16.446 5.711 19.746 1.00 72.25 153 ARG A O 1
ATOM 1178 N N . LYS A 1 154 ? -18.293 6.126 18.532 1.00 76.94 154 LYS A N 1
ATOM 1179 C CA . LYS A 1 154 ? -18.163 4.909 17.707 1.00 76.94 154 LYS A CA 1
ATOM 1180 C C . LYS A 1 154 ? -16.845 4.959 16.930 1.00 76.94 154 LYS A C 1
ATOM 1182 O O . LYS A 1 154 ? -16.434 6.037 16.506 1.00 76.94 154 LYS A O 1
ATOM 1187 N N . GLY A 1 155 ? -16.143 3.831 16.850 1.00 80.62 155 GLY A N 1
ATOM 1188 C CA . GLY A 1 155 ? -14.814 3.768 16.243 1.00 80.62 155 GLY A CA 1
ATOM 1189 C C . GLY A 1 155 ? -13.663 4.359 17.085 1.00 80.62 155 GLY A C 1
ATOM 1190 O O . GLY A 1 155 ? -12.496 4.046 16.856 1.00 80.62 155 GLY A O 1
ATOM 1191 N N . VAL A 1 156 ? -13.956 5.127 18.142 1.00 89.44 156 VAL A N 1
ATOM 1192 C CA . VAL A 1 156 ? -12.957 5.547 19.147 1.00 89.44 156 VAL A CA 1
ATOM 1193 C C . VAL A 1 156 ? -12.960 4.608 20.347 1.00 89.44 156 VAL A C 1
ATOM 1195 O O . VAL A 1 156 ? -11.899 4.198 20.818 1.00 89.44 156 VAL A O 1
ATOM 1198 N N . LEU A 1 157 ? -14.148 4.285 20.862 1.00 94.19 157 LEU A N 1
ATOM 1199 C CA . LEU A 1 157 ? -14.338 3.330 21.948 1.00 94.19 157 LEU A CA 1
ATOM 1200 C C . LEU A 1 157 ? -14.795 1.982 21.371 1.00 94.19 157 LEU A C 1
ATOM 1202 O O . LEU A 1 157 ? -15.670 1.983 20.505 1.00 94.19 157 LEU A O 1
ATOM 1206 N N . PRO A 1 158 ? -14.257 0.848 21.857 1.00 96.50 158 PRO A N 1
ATOM 1207 C CA . PRO A 1 158 ? -14.653 -0.466 21.363 1.00 96.50 158 PRO A CA 1
ATOM 1208 C C . PRO A 1 158 ? -16.105 -0.776 21.720 1.00 96.50 158 PRO A C 1
ATOM 1210 O O . PRO A 1 158 ? -16.549 -0.487 22.828 1.00 96.50 158 PRO A O 1
ATOM 1213 N N . PHE A 1 159 ? -16.828 -1.478 20.856 1.00 96.75 159 PHE A N 1
ATOM 1214 C CA . PHE A 1 159 ? -17.994 -2.229 21.326 1.00 96.75 159 PHE A CA 1
ATOM 1215 C C . PHE A 1 159 ? -17.562 -3.593 21.881 1.00 96.75 159 PHE A C 1
ATOM 1217 O O . PHE A 1 159 ? -16.414 -4.008 21.750 1.00 96.75 159 PHE A O 1
ATOM 1224 N N . PHE A 1 160 ? -18.477 -4.308 22.523 1.00 98.06 160 PHE A N 1
ATOM 1225 C CA . PHE A 1 160 ? -18.233 -5.627 23.090 1.00 98.06 160 PHE A CA 1
ATOM 1226 C C . PHE A 1 160 ? -19.133 -6.658 22.444 1.00 98.06 160 PHE A C 1
ATOM 1228 O O . PHE A 1 160 ? -20.329 -6.419 22.305 1.00 98.06 160 PHE A O 1
ATOM 1235 N N . CYS A 1 161 ? -18.565 -7.808 22.090 1.00 98.06 161 CYS A N 1
ATOM 1236 C CA . CYS A 1 161 ? -19.279 -8.933 21.498 1.00 98.06 161 CYS A CA 1
ATOM 1237 C C . CYS A 1 161 ? -19.010 -10.198 22.320 1.00 98.06 161 CYS A C 1
ATOM 1239 O O . CYS A 1 161 ? -17.899 -10.723 22.307 1.00 98.06 161 CYS A O 1
ATOM 1241 N N . GLY A 1 162 ? -20.007 -10.672 23.066 1.00 97.69 162 GLY A N 1
ATOM 1242 C CA . GLY A 1 162 ? -19.899 -11.850 23.928 1.00 97.69 162 GLY A CA 1
ATOM 1243 C C . GLY A 1 162 ? -20.602 -13.074 23.351 1.00 97.69 162 GLY A C 1
ATOM 1244 O O . GLY A 1 162 ? -21.793 -13.016 23.057 1.00 97.69 162 GLY A O 1
ATOM 1245 N N . ASP A 1 163 ? -19.882 -14.183 23.217 1.00 97.81 163 ASP A N 1
ATOM 1246 C CA . ASP A 1 163 ? -20.384 -15.447 22.670 1.00 97.81 163 ASP A CA 1
ATOM 1247 C C . ASP A 1 163 ? -21.503 -16.064 23.534 1.00 97.81 163 ASP A C 1
ATOM 1249 O O . ASP A 1 163 ? -21.283 -16.378 24.699 1.00 97.81 163 ASP A O 1
ATOM 1253 N N . VAL A 1 164 ? -22.701 -16.270 22.965 1.00 97.62 164 VAL A N 1
ATOM 1254 C CA . VAL A 1 164 ? -23.787 -17.056 23.600 1.00 97.62 164 VAL A CA 1
ATOM 1255 C C . VAL A 1 164 ? -23.798 -18.482 23.050 1.00 97.62 164 VAL A C 1
ATOM 1257 O O . VAL A 1 164 ? -24.002 -19.446 23.783 1.00 97.62 164 VAL A O 1
ATOM 1260 N N . THR A 1 165 ? -23.580 -18.630 21.743 1.00 96.50 165 THR A N 1
ATOM 1261 C CA . THR A 1 165 ? -23.236 -19.919 21.126 1.00 96.50 165 THR A CA 1
ATOM 1262 C C . THR A 1 165 ? -21.737 -20.195 21.258 1.00 96.50 165 THR A C 1
ATOM 1264 O O . THR A 1 165 ? -20.979 -19.229 21.312 1.00 96.50 165 THR A O 1
ATOM 1267 N N . PRO A 1 166 ? -21.288 -21.468 21.234 1.00 95.75 166 PRO A N 1
ATOM 1268 C CA . PRO A 1 166 ? -19.864 -21.797 21.300 1.00 95.75 166 PRO A CA 1
ATOM 1269 C C . PRO A 1 166 ? -19.031 -21.001 20.286 1.00 95.75 166 PRO A C 1
ATOM 1271 O O . PRO A 1 166 ? -19.377 -20.929 19.099 1.00 95.75 166 PRO A O 1
ATOM 1274 N N . ARG A 1 167 ? -17.951 -20.373 20.766 1.00 95.56 167 ARG A N 1
ATOM 1275 C CA . ARG A 1 167 ? -17.145 -19.413 19.998 1.00 95.56 167 ARG A CA 1
ATOM 1276 C C . ARG A 1 167 ? -16.580 -20.033 18.732 1.00 95.56 167 ARG A C 1
ATOM 1278 O O . ARG A 1 167 ? -16.566 -19.379 17.698 1.00 95.56 167 ARG A O 1
ATOM 1285 N N . GLU A 1 168 ? -16.151 -21.286 18.785 1.00 94.50 168 GLU A N 1
ATOM 1286 C CA . GLU A 1 168 ? -15.596 -22.039 17.662 1.00 94.50 168 GLU A CA 1
ATOM 1287 C C . GLU A 1 168 ? -16.557 -22.133 16.465 1.00 94.50 168 GLU A C 1
ATOM 1289 O O . GLU A 1 168 ? -16.120 -22.286 15.326 1.00 94.50 168 GLU A O 1
ATOM 1294 N N . LEU A 1 169 ? -17.868 -21.970 16.685 1.00 94.38 169 LEU A N 1
ATOM 1295 C CA . LEU A 1 169 ? -18.847 -21.889 15.601 1.00 94.38 169 LEU A CA 1
ATOM 1296 C C . LEU A 1 169 ? -18.873 -20.502 14.942 1.00 94.38 169 LEU A C 1
ATOM 1298 O O . LEU A 1 169 ? -19.141 -20.408 13.737 1.00 94.38 169 LEU A O 1
ATOM 1302 N N . ARG A 1 170 ? -18.604 -19.439 15.717 1.00 95.94 170 ARG A N 1
ATOM 1303 C CA . ARG A 1 170 ? -18.524 -18.042 15.253 1.00 95.94 170 ARG A CA 1
ATOM 1304 C C . ARG A 1 170 ? -17.158 -17.698 14.666 1.00 95.94 170 ARG A C 1
ATOM 1306 O O . ARG A 1 170 ? -17.108 -16.995 13.656 1.00 95.94 170 ARG A O 1
ATOM 1313 N N . VAL A 1 171 ? -16.086 -18.204 15.264 1.00 96.62 171 VAL A N 1
ATOM 1314 C CA . VAL A 1 171 ? -14.683 -17.957 14.921 1.00 96.62 171 VAL A CA 1
ATOM 1315 C C . VAL A 1 171 ? -13.978 -19.317 14.774 1.00 96.62 171 VAL A C 1
ATOM 1317 O O . VAL A 1 171 ? -13.356 -19.802 15.719 1.00 96.62 171 VAL A O 1
ATOM 1320 N N . PRO A 1 172 ? -14.118 -19.983 13.614 1.00 94.12 172 PRO A N 1
ATOM 1321 C CA . PRO A 1 172 ? -13.648 -21.355 13.429 1.00 94.12 172 PRO A CA 1
ATOM 1322 C C . PRO A 1 172 ? -12.133 -21.420 13.203 1.00 94.12 172 PRO A C 1
ATOM 1324 O O . PRO A 1 172 ? -11.648 -21.269 12.079 1.00 94.12 172 PRO A O 1
ATOM 1327 N N . THR A 1 173 ? -11.380 -21.688 14.269 1.00 91.69 173 THR A N 1
ATOM 1328 C CA . THR A 1 173 ? -9.919 -21.880 14.223 1.00 91.69 173 THR A CA 1
ATOM 1329 C C . THR A 1 173 ? -9.496 -23.306 13.844 1.00 91.69 173 THR A C 1
ATOM 1331 O O . THR A 1 173 ? -8.352 -23.509 13.440 1.00 91.69 173 THR A O 1
ATOM 1334 N N . ASP A 1 174 ? -10.415 -24.276 13.914 1.00 88.56 174 ASP A N 1
ATOM 1335 C CA . ASP A 1 174 ? -10.217 -25.674 13.507 1.00 88.56 174 ASP A CA 1
ATOM 1336 C C . ASP A 1 174 ? -10.920 -25.964 12.157 1.00 88.56 174 ASP A C 1
ATOM 1338 O O . ASP A 1 174 ? -12.057 -25.515 11.960 1.00 88.56 174 ASP A O 1
ATOM 1342 N N . PRO A 1 175 ? -10.283 -26.672 11.196 1.00 93.88 175 PRO A N 1
ATOM 1343 C CA . PRO A 1 175 ? -8.901 -27.164 11.222 1.00 93.88 175 PRO A CA 1
ATOM 1344 C C . PRO A 1 175 ? -7.877 -26.019 11.258 1.00 93.88 175 PRO A C 1
ATOM 1346 O O . PRO A 1 175 ? -8.164 -24.970 10.681 1.00 93.88 175 PRO A O 1
ATOM 1349 N N . PRO A 1 176 ? -6.647 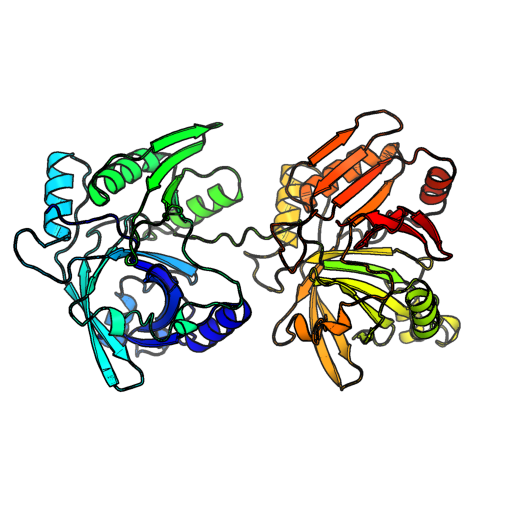-26.220 11.784 1.00 87.38 176 PRO A N 1
ATOM 1350 C CA . PRO A 1 176 ? -5.619 -25.171 11.875 1.00 87.38 176 PRO A CA 1
ATOM 1351 C C . PRO A 1 176 ? -5.343 -24.445 10.554 1.00 87.38 176 PRO A C 1
ATOM 1353 O O . PRO A 1 176 ? -4.954 -23.284 10.530 1.00 87.38 176 PRO A O 1
ATOM 1356 N N . SER A 1 177 ? -5.606 -25.100 9.420 1.00 89.81 177 SER A N 1
ATOM 1357 C CA . SER A 1 177 ? -5.546 -24.467 8.102 1.00 89.81 177 SER A CA 1
ATOM 1358 C C . SER A 1 177 ? -6.436 -23.223 7.956 1.00 89.81 177 SER A C 1
ATOM 1360 O O . SER A 1 177 ? -6.249 -22.478 7.000 1.00 89.81 177 SER A O 1
ATOM 1362 N N . ASN A 1 178 ? -7.434 -23.008 8.820 1.00 93.94 178 ASN A N 1
ATOM 1363 C CA . ASN A 1 178 ? -8.312 -21.834 8.823 1.00 93.94 178 ASN A CA 1
ATOM 1364 C C . ASN A 1 178 ? -7.598 -20.551 9.236 1.00 93.94 178 ASN A C 1
ATOM 1366 O O . ASN A 1 178 ? -7.976 -19.486 8.757 1.00 93.94 178 ASN A O 1
ATOM 1370 N N . THR A 1 179 ? -6.547 -20.675 10.043 1.00 88.75 179 THR A N 1
ATOM 1371 C CA . THR A 1 179 ? -5.776 -19.551 10.585 1.00 88.75 179 THR A CA 1
ATOM 1372 C C . THR A 1 179 ? -4.390 -19.417 9.959 1.00 88.75 179 THR A C 1
ATOM 1374 O O . THR A 1 179 ? -3.636 -18.503 10.283 1.00 88.75 179 THR A O 1
ATOM 1377 N N . VAL A 1 180 ? -4.048 -20.313 9.027 1.00 82.31 180 VAL A N 1
ATOM 1378 C CA . VAL A 1 180 ? -2.821 -20.239 8.232 1.00 82.31 180 VAL A CA 1
ATOM 1379 C C . VAL A 1 180 ? -3.096 -19.442 6.960 1.00 82.31 180 VAL A C 1
ATOM 1381 O O . VAL A 1 180 ? -3.865 -19.859 6.090 1.00 82.31 180 VAL A O 1
ATOM 1384 N N . HIS A 1 181 ? -2.439 -18.292 6.840 1.00 80.31 181 HIS A N 1
ATOM 1385 C CA . HIS A 1 181 ? -2.575 -17.388 5.703 1.00 80.31 181 HIS A CA 1
ATOM 1386 C C . HIS A 1 181 ? -1.349 -17.456 4.779 1.00 80.31 181 HIS A C 1
ATOM 1388 O O . HIS A 1 181 ? -0.221 -17.479 5.277 1.00 80.31 181 HIS A O 1
ATOM 1394 N N . PRO A 1 182 ? -1.522 -17.439 3.442 1.00 77.62 182 PRO A N 1
ATOM 1395 C CA . PRO A 1 182 ? -0.415 -17.277 2.494 1.00 77.62 182 PRO A CA 1
ATOM 1396 C C . PRO A 1 182 ? 0.497 -16.066 2.759 1.00 77.62 182 PRO A C 1
ATOM 1398 O O . PRO A 1 182 ? 1.687 -16.129 2.461 1.00 77.62 182 PRO A O 1
ATOM 1401 N N . SER A 1 183 ? -0.036 -14.988 3.341 1.00 71.69 183 SER A N 1
ATOM 1402 C CA . SER A 1 183 ? 0.712 -13.799 3.774 1.00 71.69 183 SER A CA 1
ATOM 1403 C C . SER A 1 183 ? 1.617 -14.038 4.990 1.00 71.69 183 SER A C 1
ATOM 1405 O O . SER A 1 183 ? 2.378 -13.150 5.366 1.00 71.69 183 SER A O 1
ATOM 1407 N N . ALA A 1 184 ? 1.515 -15.205 5.633 1.00 79.00 184 ALA A N 1
ATOM 1408 C CA . ALA A 1 184 ? 2.108 -15.527 6.930 1.00 79.00 184 ALA A CA 1
ATOM 1409 C C . ALA A 1 184 ? 1.649 -14.622 8.091 1.00 79.00 184 ALA A C 1
ATOM 1411 O O . ALA A 1 184 ? 2.254 -14.650 9.162 1.00 79.00 184 ALA A O 1
ATOM 1412 N N . THR A 1 185 ? 0.578 -13.840 7.912 1.00 82.06 185 THR A N 1
ATOM 1413 C CA . THR A 1 185 ? -0.024 -13.069 9.006 1.00 82.06 185 THR A CA 1
ATOM 1414 C C . THR A 1 185 ? -0.514 -14.016 10.100 1.00 82.06 185 THR A C 1
ATOM 1416 O O . THR A 1 185 ? -1.191 -14.997 9.805 1.00 82.06 185 THR A O 1
ATOM 1419 N N . SER A 1 186 ? -0.184 -13.718 11.357 1.00 79.56 186 SER A N 1
ATOM 1420 C CA . SER A 1 186 ? -0.525 -14.566 12.508 1.00 79.56 186 SER A CA 1
ATOM 1421 C C . SER A 1 186 ? -1.420 -13.889 13.548 1.00 79.56 186 SER A C 1
ATOM 1423 O O . SER A 1 186 ? -2.043 -14.598 14.336 1.00 79.56 186 SER A O 1
ATOM 1425 N N . GLY A 1 187 ? -1.502 -12.556 13.546 1.00 86.25 187 GLY A N 1
ATOM 1426 C CA . GLY A 1 187 ? -2.217 -11.778 14.557 1.00 86.25 187 GLY A CA 1
ATOM 1427 C C . GLY A 1 187 ? -2.279 -10.286 14.223 1.00 86.25 187 GLY A C 1
ATOM 1428 O O . GLY A 1 187 ? -1.686 -9.830 13.238 1.00 86.25 187 GLY A O 1
ATOM 1429 N N . ILE A 1 188 ? -2.991 -9.527 15.058 1.00 90.12 188 ILE A N 1
ATOM 1430 C CA . ILE A 1 188 ? -3.046 -8.060 14.994 1.00 90.12 188 ILE A CA 1
ATOM 1431 C C . ILE A 1 188 ? -1.920 -7.474 15.850 1.00 90.12 188 ILE A C 1
ATOM 1433 O O . ILE A 1 188 ? -1.794 -7.800 17.023 1.00 90.12 188 ILE A O 1
ATOM 1437 N N . ALA A 1 189 ? -1.117 -6.567 15.287 1.00 86.56 189 ALA A N 1
ATOM 1438 C CA . ALA A 1 189 ? -0.059 -5.890 16.043 1.00 86.56 189 ALA A CA 1
ATOM 1439 C C . ALA A 1 189 ? -0.586 -4.687 16.844 1.00 86.56 189 ALA A C 1
ATOM 1441 O O . ALA A 1 189 ? -0.160 -4.441 17.974 1.00 86.56 189 ALA A O 1
ATOM 1442 N N . TYR A 1 190 ? -1.493 -3.903 16.258 1.00 90.81 190 TYR A N 1
ATOM 1443 C CA . TYR A 1 190 ? -2.131 -2.779 16.933 1.00 90.81 190 TYR A CA 1
ATOM 1444 C C . TYR A 1 190 ? -3.438 -2.354 16.255 1.00 90.81 190 TYR A C 1
ATOM 1446 O O . TYR A 1 190 ? -3.635 -2.582 15.064 1.00 90.81 190 TYR A O 1
ATOM 1454 N N . VAL A 1 191 ? -4.288 -1.679 17.028 1.00 91.88 191 VAL A N 1
ATOM 1455 C CA . VAL A 1 191 ? -5.405 -0.845 16.574 1.00 91.88 191 VAL A CA 1
ATOM 1456 C C . VAL A 1 191 ? -5.009 0.606 16.846 1.00 91.88 191 VAL A C 1
ATOM 1458 O O . VAL A 1 191 ? -4.633 0.928 17.973 1.00 91.88 191 VAL A O 1
ATOM 1461 N N . HIS A 1 192 ? -5.027 1.477 15.834 1.00 92.38 192 HIS A N 1
ATOM 1462 C CA . HIS A 1 192 ? -4.567 2.868 15.960 1.00 92.38 192 HIS A CA 1
ATOM 1463 C C . HIS A 1 192 ? -5.711 3.860 15.752 1.00 92.38 192 HIS A C 1
ATOM 1465 O O . HIS A 1 192 ? -6.133 4.118 14.636 1.00 92.38 192 HIS A O 1
ATOM 1471 N N . VAL A 1 193 ? -6.187 4.442 16.844 1.00 89.56 193 VAL A N 1
ATOM 1472 C CA . VAL A 1 193 ? -7.232 5.461 16.854 1.00 89.56 193 VAL A CA 1
ATOM 1473 C C . VAL A 1 193 ? -6.593 6.847 16.803 1.00 89.56 193 VAL A C 1
ATOM 1475 O O . VAL A 1 193 ? -5.735 7.190 17.621 1.00 89.56 193 VAL A O 1
ATOM 1478 N N . LEU A 1 194 ? -7.035 7.663 15.852 1.00 87.31 194 LEU A N 1
ATOM 1479 C CA . LEU A 1 194 ? -6.583 9.036 15.678 1.00 87.31 194 LEU A CA 1
ATOM 1480 C C . LEU A 1 194 ? -7.694 9.999 16.104 1.00 87.31 194 LEU A C 1
ATOM 1482 O O . LEU A 1 194 ? -8.833 9.860 15.668 1.00 87.31 194 LEU A O 1
ATOM 1486 N N . VAL A 1 195 ? -7.379 10.971 16.960 1.00 83.75 195 VAL A N 1
ATOM 1487 C CA . VAL A 1 195 ? -8.360 11.944 17.469 1.00 83.75 195 VAL A CA 1
ATOM 1488 C C . VAL A 1 195 ? -7.869 13.376 17.330 1.00 83.75 195 VAL A C 1
ATOM 1490 O O . VAL A 1 195 ? -6.666 13.645 17.308 1.00 83.75 195 VAL A O 1
ATOM 1493 N N . ASP A 1 196 ? -8.818 14.311 17.288 1.00 83.38 196 ASP A N 1
ATOM 1494 C CA . ASP A 1 196 ? -8.510 15.734 17.386 1.00 83.38 196 ASP A CA 1
ATOM 1495 C C . ASP A 1 196 ? -7.706 16.037 18.668 1.00 83.38 196 ASP A C 1
ATOM 1497 O O . ASP A 1 196 ? -8.031 15.492 19.734 1.00 83.38 196 ASP A O 1
ATOM 1501 N N . PRO A 1 197 ? -6.675 16.906 18.609 1.00 83.62 197 PRO A N 1
ATOM 1502 C CA . PRO A 1 197 ? -5.876 17.260 19.778 1.00 83.62 197 PRO A CA 1
ATOM 1503 C C . PRO A 1 197 ? -6.683 17.713 20.998 1.00 83.62 197 PRO A C 1
ATOM 1505 O O . PRO A 1 197 ? -6.302 17.376 22.120 1.00 83.62 197 PRO A O 1
ATOM 1508 N N . ALA A 1 198 ? -7.799 18.424 20.803 1.00 84.31 198 ALA A N 1
ATOM 1509 C CA . ALA A 1 198 ? -8.667 18.868 21.892 1.00 84.31 198 ALA A CA 1
ATOM 1510 C C . ALA A 1 198 ? -9.457 17.711 22.527 1.00 84.31 198 ALA A C 1
ATOM 1512 O O . ALA A 1 198 ? -9.811 17.777 23.701 1.00 84.31 198 ALA A O 1
ATOM 1513 N N . SER A 1 199 ? -9.696 16.634 21.775 1.00 87.38 199 SER A N 1
ATOM 1514 C CA . SER A 1 199 ? -10.415 15.441 22.235 1.00 87.38 199 SER A CA 1
ATOM 1515 C C . SER A 1 199 ? -9.514 14.379 22.869 1.00 87.38 199 SER A C 1
ATOM 1517 O O . SER A 1 199 ? -10.029 13.407 23.422 1.00 87.38 199 SER A O 1
ATOM 1519 N N . PHE A 1 200 ? -8.187 14.529 22.788 1.00 88.94 200 PHE A N 1
ATOM 1520 C CA . PHE A 1 200 ? -7.233 13.500 23.209 1.00 88.94 200 PHE A CA 1
ATOM 1521 C C . PHE A 1 200 ? -7.360 13.125 24.689 1.00 88.94 200 PHE A C 1
ATOM 1523 O O . PHE A 1 200 ? -7.413 11.942 25.017 1.00 88.94 200 PHE A O 1
ATOM 1530 N N . ASP A 1 201 ? -7.414 14.115 25.585 1.00 91.56 201 ASP A N 1
ATOM 1531 C CA . ASP A 1 201 ? -7.485 13.854 27.029 1.00 91.56 201 ASP A CA 1
ATOM 1532 C C . ASP A 1 201 ? -8.790 13.165 27.416 1.00 91.56 201 ASP A C 1
ATOM 1534 O O . ASP A 1 201 ? -8.783 12.213 28.195 1.00 91.56 201 ASP A O 1
ATOM 1538 N N . GLU A 1 202 ? -9.901 13.613 26.834 1.00 91.62 202 GLU A N 1
ATOM 1539 C CA . GLU A 1 202 ? -11.205 13.004 27.060 1.00 91.62 202 GLU A CA 1
ATOM 1540 C C . GLU A 1 202 ? -11.221 11.558 26.552 1.00 91.62 202 GLU A C 1
ATOM 1542 O O . GLU A 1 202 ? -11.486 10.649 27.333 1.00 91.62 202 GLU A O 1
ATOM 1547 N N . ALA A 1 203 ? -10.833 11.319 25.294 1.00 91.62 203 ALA A N 1
ATOM 1548 C CA . ALA A 1 203 ? -10.795 9.978 24.707 1.00 91.62 203 ALA A CA 1
ATOM 1549 C C . ALA A 1 203 ? -9.859 9.031 25.477 1.00 91.62 203 ALA A C 1
ATOM 1551 O O . ALA A 1 203 ? -10.200 7.874 25.716 1.00 91.62 203 ALA A O 1
ATOM 1552 N N . SER A 1 204 ? -8.698 9.523 25.917 1.00 95.31 204 SER A N 1
ATOM 1553 C CA . SER A 1 204 ? -7.744 8.749 26.716 1.00 95.31 204 SER A CA 1
ATOM 1554 C C . SER A 1 204 ? -8.318 8.356 28.082 1.00 95.31 204 SER A C 1
ATOM 1556 O O . SER A 1 204 ? -8.202 7.202 28.499 1.00 95.31 204 SER A O 1
ATOM 1558 N N . ASN A 1 205 ? -8.994 9.286 28.768 1.00 95.38 205 ASN A N 1
ATOM 1559 C CA . ASN A 1 205 ? -9.654 9.012 30.048 1.00 95.38 205 ASN A CA 1
ATOM 1560 C C . ASN A 1 205 ? -10.828 8.037 29.887 1.00 95.38 205 ASN A C 1
ATOM 1562 O O . ASN A 1 205 ? -10.996 7.134 30.705 1.00 95.38 205 ASN A O 1
ATOM 1566 N N . GLN A 1 206 ? -11.607 8.184 28.816 1.00 96.00 206 GLN A N 1
ATOM 1567 C CA . GLN A 1 206 ? -12.707 7.284 28.477 1.00 96.00 206 GLN A CA 1
ATOM 1568 C C . GLN A 1 206 ? -12.196 5.862 28.204 1.00 96.00 206 GLN A C 1
ATOM 1570 O O . GLN A 1 206 ? -12.690 4.904 28.800 1.00 96.00 206 GLN A O 1
ATOM 1575 N N . LEU A 1 207 ? -11.148 5.717 27.385 1.00 96.94 207 LEU A N 1
ATOM 1576 C CA . LEU A 1 207 ? -10.501 4.429 27.125 1.00 96.94 207 LEU A CA 1
ATOM 1577 C C . LEU A 1 207 ? -9.913 3.806 28.393 1.00 96.94 207 LEU A C 1
ATOM 1579 O O . LEU A 1 207 ? -10.035 2.599 28.577 1.00 96.94 207 LEU A O 1
ATOM 1583 N N . ALA A 1 208 ? -9.345 4.598 29.305 1.00 97.00 208 ALA A N 1
ATOM 1584 C CA . ALA A 1 208 ? -8.859 4.079 30.582 1.00 97.00 208 ALA A CA 1
ATOM 1585 C C . ALA A 1 208 ? -9.987 3.446 31.421 1.00 97.00 208 ALA A C 1
ATOM 1587 O O . ALA A 1 208 ? -9.794 2.358 31.969 1.00 97.00 208 ALA A O 1
ATOM 1588 N N . SER A 1 209 ? -11.176 4.062 31.460 1.00 96.31 209 SER A N 1
ATOM 1589 C CA . SER A 1 209 ? -12.354 3.474 32.116 1.00 96.31 209 SER A CA 1
ATOM 1590 C C . SER A 1 209 ? -12.892 2.247 31.379 1.00 96.31 209 SER A C 1
ATOM 1592 O O . SER A 1 209 ? -13.319 1.288 32.017 1.00 96.31 209 SER A O 1
ATOM 1594 N N . VAL A 1 210 ? -12.855 2.216 30.048 1.00 97.12 210 VAL A N 1
ATOM 1595 C CA . VAL A 1 210 ? -13.304 1.041 29.281 1.00 97.12 210 VAL A CA 1
ATOM 1596 C C . VAL A 1 210 ? -12.348 -0.141 29.486 1.00 97.12 210 VAL A C 1
ATOM 1598 O O . VAL A 1 210 ? -12.773 -1.231 29.856 1.00 97.12 210 VAL A O 1
ATOM 1601 N N . ILE A 1 211 ? -11.042 0.082 29.350 1.00 96.69 211 ILE A N 1
ATOM 1602 C CA . ILE A 1 211 ? -9.993 -0.953 29.414 1.00 96.69 211 ILE A CA 1
ATOM 1603 C C . ILE A 1 211 ? -9.693 -1.373 30.863 1.00 96.69 211 ILE A C 1
ATOM 1605 O O . ILE A 1 211 ? -9.271 -2.498 31.127 1.00 96.69 211 ILE A O 1
ATOM 1609 N N . GLY A 1 212 ? -9.922 -0.480 31.827 1.00 95.56 212 GLY A N 1
ATOM 1610 C CA . GLY A 1 212 ? -9.763 -0.742 33.260 1.00 95.56 212 GLY A CA 1
ATOM 1611 C C . GLY A 1 212 ? -8.393 -0.426 33.833 1.00 95.56 212 GLY A C 1
ATOM 1612 O O . GLY A 1 212 ? -8.120 -0.772 34.981 1.00 95.56 212 GLY A O 1
ATOM 1613 N N . HIS A 1 213 ? -7.536 0.230 33.055 1.00 93.81 213 HIS A N 1
ATOM 1614 C CA . HIS A 1 213 ? -6.283 0.799 33.530 1.00 93.81 213 HIS A CA 1
ATOM 1615 C C . HIS A 1 213 ? -5.827 1.949 32.625 1.00 93.81 213 HIS A C 1
ATOM 1617 O O . HIS A 1 213 ? -6.272 2.099 31.485 1.00 93.81 213 HIS A O 1
ATOM 1623 N N . LYS A 1 214 ? -4.928 2.783 33.148 1.00 94.81 214 LYS A N 1
ATOM 1624 C CA . LYS A 1 214 ? -4.378 3.927 32.414 1.00 94.81 214 LYS A CA 1
ATOM 1625 C C . LYS A 1 214 ? -3.393 3.473 31.338 1.00 94.81 214 LYS A C 1
ATOM 1627 O O . LYS A 1 214 ? -2.649 2.517 31.546 1.00 94.81 214 LYS A O 1
ATOM 1632 N N . ALA A 1 215 ? -3.361 4.214 30.235 1.00 95.31 215 ALA A N 1
ATOM 1633 C CA . ALA A 1 215 ? -2.366 4.041 29.186 1.00 95.31 215 ALA A CA 1
ATOM 1634 C C . ALA A 1 215 ? -0.952 4.387 29.660 1.00 95.31 215 ALA A C 1
ATOM 1636 O O . ALA A 1 215 ? -0.755 5.231 30.539 1.00 95.31 215 ALA A O 1
ATOM 1637 N N . THR A 1 216 ? 0.031 3.843 28.949 1.00 93.12 216 THR A N 1
ATOM 1638 C CA . THR A 1 216 ? 1.362 4.449 28.882 1.00 93.12 216 THR A CA 1
ATOM 1639 C C . THR A 1 216 ? 1.305 5.645 27.934 1.00 93.12 216 THR A C 1
ATOM 1641 O O . THR A 1 216 ? 0.922 5.492 26.772 1.00 93.12 216 THR A O 1
ATOM 1644 N N . THR A 1 217 ? 1.668 6.837 28.412 1.00 90.31 217 THR A N 1
ATOM 1645 C CA . THR A 1 217 ? 1.599 8.073 27.622 1.00 90.31 217 THR A CA 1
ATOM 1646 C C . THR A 1 217 ? 2.978 8.604 27.250 1.00 90.31 217 THR A C 1
ATOM 1648 O O . THR A 1 217 ? 3.923 8.559 28.036 1.00 90.31 217 THR A O 1
ATOM 1651 N N . THR A 1 218 ? 3.097 9.130 26.033 1.00 86.00 218 THR A N 1
ATOM 1652 C CA . THR A 1 218 ? 4.320 9.763 25.522 1.00 86.00 218 THR A CA 1
ATOM 1653 C C . THR A 1 218 ? 3.968 10.978 24.675 1.00 86.00 218 THR A C 1
ATOM 1655 O O . THR A 1 218 ? 2.996 10.939 23.920 1.00 86.00 218 THR A O 1
ATOM 1658 N N . THR A 1 219 ? 4.793 12.021 24.741 1.00 80.62 219 THR A N 1
ATOM 1659 C CA . THR A 1 219 ? 4.674 13.206 23.882 1.00 80.62 219 THR A CA 1
ATOM 1660 C C . THR A 1 219 ? 5.978 13.400 23.118 1.00 80.62 219 THR A C 1
ATOM 1662 O O . THR A 1 219 ? 7.051 13.413 23.719 1.00 80.62 219 THR A O 1
ATOM 1665 N N . THR A 1 220 ? 5.915 13.550 21.796 1.00 71.25 220 THR A N 1
ATOM 1666 C CA . THR A 1 220 ? 7.098 13.769 20.947 1.00 71.25 220 THR A CA 1
ATOM 1667 C C . THR A 1 220 ? 6.775 14.819 19.894 1.00 71.25 220 THR A C 1
ATOM 1669 O O . THR A 1 220 ? 5.819 14.662 19.146 1.00 71.25 220 THR A O 1
ATOM 1672 N N . ASN A 1 221 ? 7.547 15.910 19.843 1.00 65.81 221 ASN A N 1
ATOM 1673 C CA . ASN A 1 221 ? 7.356 17.015 18.888 1.00 65.81 221 ASN A CA 1
ATOM 1674 C C . ASN A 1 221 ? 5.915 17.573 18.837 1.00 65.81 221 ASN A C 1
ATOM 1676 O O . ASN A 1 221 ? 5.413 17.909 17.771 1.00 65.81 221 ASN A O 1
ATOM 1680 N N . GLY A 1 222 ? 5.235 17.650 19.987 1.00 68.75 222 GLY A N 1
ATOM 1681 C CA . GLY A 1 222 ? 3.847 18.126 20.089 1.00 68.75 222 GLY A CA 1
ATOM 1682 C C . GLY A 1 222 ? 2.775 17.064 19.811 1.00 68.75 222 GLY A C 1
ATOM 1683 O O . GLY A 1 222 ? 1.625 17.267 20.189 1.00 68.75 222 GLY A O 1
ATOM 1684 N N . ALA A 1 223 ? 3.145 15.910 19.251 1.00 74.31 223 ALA A N 1
ATOM 1685 C CA . ALA A 1 223 ? 2.253 14.773 19.068 1.00 74.31 223 ALA A CA 1
ATOM 1686 C C . ALA A 1 223 ? 2.068 14.009 20.379 1.00 74.31 223 ALA A C 1
ATOM 1688 O O . ALA A 1 223 ? 3.050 13.637 21.032 1.00 74.31 223 ALA A O 1
ATOM 1689 N N . ARG A 1 224 ? 0.816 13.755 20.759 1.00 86.94 224 ARG A N 1
ATOM 1690 C CA . ARG A 1 224 ? 0.469 13.007 21.970 1.00 86.94 224 ARG A CA 1
ATOM 1691 C C . ARG A 1 224 ? 0.110 11.578 21.598 1.00 86.94 224 ARG A C 1
ATOM 1693 O O . ARG A 1 224 ? -0.559 11.344 20.595 1.00 86.94 224 ARG A O 1
ATOM 1700 N N . LYS A 1 225 ? 0.547 10.632 22.425 1.00 92.81 225 LYS A N 1
ATOM 1701 C CA . LYS A 1 225 ? 0.261 9.206 22.278 1.00 92.81 225 LYS A CA 1
ATOM 1702 C C . LYS A 1 225 ? -0.107 8.594 23.622 1.00 92.81 225 LYS A C 1
ATOM 1704 O O . LYS A 1 225 ? 0.557 8.856 24.623 1.00 92.81 225 LYS A O 1
ATOM 1709 N N . ALA A 1 226 ? -1.135 7.758 23.620 1.00 95.44 226 ALA A N 1
ATOM 1710 C CA . ALA A 1 226 ? -1.522 6.877 24.713 1.00 95.44 226 ALA A CA 1
ATOM 1711 C C . ALA A 1 226 ? -1.607 5.444 24.170 1.00 95.44 226 ALA A C 1
ATOM 1713 O O . ALA A 1 226 ? -2.088 5.241 23.057 1.00 95.44 226 ALA A O 1
ATOM 1714 N N . ALA A 1 227 ? -1.089 4.460 24.902 1.00 95.38 227 ALA A N 1
ATOM 1715 C CA . ALA A 1 227 ? -1.096 3.068 24.464 1.00 95.38 227 ALA A CA 1
ATOM 1716 C C . ALA A 1 227 ? -1.467 2.097 25.591 1.00 95.38 227 ALA A C 1
ATOM 1718 O O . ALA A 1 227 ? -1.028 2.270 26.731 1.00 95.38 227 ALA A O 1
ATOM 1719 N N . TRP A 1 228 ? -2.227 1.062 25.234 1.00 95.75 228 TRP A N 1
ATOM 1720 C CA . TRP A 1 228 ? -2.628 -0.044 26.102 1.00 95.75 228 TRP A CA 1
ATOM 1721 C C . TRP A 1 228 ? -2.259 -1.372 25.453 1.00 95.75 228 TRP A C 1
ATOM 1723 O O . TRP A 1 228 ? -2.529 -1.565 24.268 1.00 95.75 228 TRP A O 1
ATOM 1733 N N . ASP A 1 229 ? -1.701 -2.289 26.237 1.00 93.62 229 ASP A N 1
ATOM 1734 C CA . ASP A 1 229 ? -1.537 -3.679 25.819 1.00 93.62 229 ASP A CA 1
ATOM 1735 C C . ASP A 1 229 ? -2.875 -4.412 25.983 1.00 93.62 229 ASP A C 1
ATOM 1737 O O . ASP A 1 229 ? -3.554 -4.299 27.013 1.00 93.62 229 ASP A O 1
ATOM 1741 N N . LEU A 1 230 ? -3.265 -5.140 24.944 1.00 93.31 230 LEU A N 1
ATOM 1742 C CA . LEU A 1 230 ? -4.515 -5.883 24.869 1.00 93.31 230 LEU A CA 1
ATOM 1743 C C . LEU A 1 230 ? -4.255 -7.381 25.011 1.00 93.31 230 LEU A C 1
ATOM 1745 O O . LEU A 1 230 ? -3.152 -7.878 24.813 1.00 93.31 230 LEU A O 1
ATOM 1749 N N . HIS A 1 231 ? -5.296 -8.128 25.339 1.00 93.75 231 HIS A N 1
ATOM 1750 C CA . HIS A 1 231 ? -5.263 -9.584 25.291 1.00 93.75 231 HIS A CA 1
ATOM 1751 C C . HIS A 1 231 ? -5.822 -10.098 23.961 1.00 93.75 231 HIS A C 1
ATOM 1753 O O . HIS A 1 231 ? -6.463 -9.357 23.211 1.00 93.75 231 HIS A O 1
ATOM 1759 N N . THR A 1 232 ? -5.620 -11.389 23.700 1.00 93.00 232 THR A N 1
ATOM 1760 C CA . THR A 1 232 ? -6.271 -12.108 22.599 1.00 93.00 232 THR A CA 1
ATOM 1761 C C . THR A 1 232 ? -7.049 -13.313 23.137 1.00 93.00 232 THR A C 1
ATOM 1763 O O . THR A 1 232 ? -6.695 -13.831 24.202 1.00 93.00 232 THR A O 1
ATOM 1766 N N . PRO A 1 233 ? -8.079 -13.799 22.421 1.00 91.50 233 PRO A N 1
ATOM 1767 C CA . PRO A 1 233 ? -8.847 -14.976 22.828 1.00 91.50 233 PRO A CA 1
ATOM 1768 C C . PRO A 1 233 ? -7.997 -16.250 22.954 1.00 91.50 233 PRO A C 1
ATOM 1770 O O . PRO A 1 233 ? -8.304 -17.114 23.770 1.00 91.50 233 PRO A O 1
ATOM 1773 N N . GLY A 1 234 ? -6.918 -16.364 22.174 1.00 84.75 234 GLY A N 1
ATOM 1774 C CA . GLY A 1 234 ? -5.952 -17.463 22.223 1.00 84.75 234 GLY A CA 1
ATOM 1775 C C . GLY A 1 234 ? -4.956 -17.391 23.388 1.00 84.75 234 GLY A C 1
ATOM 1776 O O . GLY A 1 234 ? -4.143 -18.301 23.539 1.00 84.75 234 GLY A O 1
ATOM 1777 N N . GLY A 1 235 ? -5.017 -16.344 24.218 1.00 76.25 235 GLY A N 1
ATOM 1778 C CA . GLY A 1 235 ? -4.150 -16.136 25.378 1.00 76.25 235 GLY A CA 1
ATOM 1779 C C . GLY A 1 235 ? -3.031 -15.113 25.153 1.00 76.25 235 GLY A C 1
ATOM 1780 O O . GLY A 1 235 ? -2.946 -14.434 24.129 1.00 76.25 235 GLY A O 1
ATOM 1781 N N . SER A 1 236 ? -2.170 -14.959 26.158 1.00 55.31 236 SER A N 1
ATOM 1782 C CA . SER A 1 236 ? -1.049 -14.017 26.156 1.00 55.31 236 SER A CA 1
ATOM 1783 C C . SER A 1 236 ? 0.235 -14.680 25.645 1.00 55.31 236 SER A C 1
ATOM 1785 O O . SER A 1 236 ? 0.975 -15.303 26.403 1.00 55.31 236 SER A O 1
ATOM 1787 N N . ASN A 1 237 ? 0.520 -14.514 24.352 1.00 53.44 237 ASN A N 1
ATOM 1788 C CA . ASN A 1 237 ? 1.872 -14.693 23.811 1.00 53.44 237 ASN A CA 1
ATOM 1789 C C . ASN A 1 237 ? 2.703 -13.411 24.028 1.00 53.44 237 ASN A C 1
ATOM 1791 O O . ASN A 1 237 ? 2.162 -12.371 24.392 1.00 53.44 237 ASN A O 1
ATOM 1795 N N . ALA A 1 238 ? 4.023 -13.471 23.814 1.00 49.88 238 ALA A N 1
ATOM 1796 C CA . ALA A 1 238 ? 4.925 -12.325 24.012 1.00 49.88 238 ALA A CA 1
ATOM 1797 C C . ALA A 1 238 ? 4.589 -11.098 23.131 1.00 49.88 238 ALA A C 1
ATOM 1799 O O . ALA A 1 238 ? 4.939 -9.978 23.495 1.00 49.88 238 ALA A O 1
ATOM 1800 N N . ASP A 1 239 ? 3.872 -11.307 22.023 1.00 63.53 239 ASP A N 1
ATOM 1801 C CA . ASP A 1 239 ? 3.483 -10.281 21.053 1.00 63.53 239 ASP A CA 1
ATOM 1802 C C . ASP A 1 239 ? 1.972 -10.011 21.141 1.00 63.53 239 ASP A C 1
ATOM 1804 O O . ASP A 1 239 ? 1.180 -10.528 20.353 1.00 63.53 239 ASP A O 1
ATOM 1808 N N . THR A 1 240 ? 1.554 -9.243 22.147 1.00 79.06 240 THR A N 1
ATOM 1809 C CA . THR A 1 240 ? 0.147 -8.850 22.323 1.00 79.06 240 THR A CA 1
ATOM 1810 C C . THR A 1 240 ? -0.219 -7.626 21.470 1.00 79.06 240 THR A C 1
ATOM 1812 O O . THR A 1 240 ? 0.619 -6.733 21.291 1.00 79.06 240 THR A O 1
ATOM 1815 N N . PRO A 1 241 ? -1.459 -7.541 20.940 1.00 91.25 241 PRO A N 1
ATOM 1816 C CA . PRO A 1 241 ? -1.917 -6.352 20.234 1.00 91.25 241 PRO A CA 1
ATOM 1817 C C . PRO A 1 241 ? -1.931 -5.141 21.162 1.00 91.25 241 PRO A C 1
ATOM 1819 O O . PRO A 1 241 ? -2.174 -5.262 22.361 1.00 91.25 241 PRO A O 1
ATOM 1822 N N . ARG A 1 242 ? -1.751 -3.948 20.596 1.00 93.81 242 ARG A N 1
ATOM 1823 C CA . ARG A 1 242 ? -1.901 -2.688 21.338 1.00 93.81 242 ARG A CA 1
ATOM 1824 C C . ARG A 1 242 ? -3.046 -1.843 20.816 1.00 93.81 242 ARG A C 1
ATOM 1826 O O . ARG A 1 242 ? -3.186 -1.700 19.607 1.00 93.81 242 ARG A O 1
ATOM 1833 N N . LEU A 1 243 ? -3.794 -1.198 21.704 1.00 96.00 243 LEU A N 1
ATOM 1834 C CA . LEU A 1 243 ? -4.595 -0.036 21.324 1.00 96.00 243 LEU A CA 1
ATOM 1835 C C . LEU A 1 243 ? -3.714 1.205 21.434 1.00 96.00 243 LEU A C 1
ATOM 1837 O O . LEU A 1 243 ? -3.124 1.455 22.484 1.00 96.00 243 LEU A O 1
ATOM 1841 N N . ILE A 1 244 ? -3.618 1.975 20.360 1.00 95.31 244 ILE A N 1
ATOM 1842 C CA . ILE A 1 244 ? -2.824 3.196 20.282 1.00 95.31 244 ILE A CA 1
ATOM 1843 C C . ILE A 1 244 ? -3.771 4.349 19.976 1.00 95.31 244 ILE A C 1
ATOM 1845 O O . ILE A 1 244 ? -4.445 4.327 18.959 1.00 95.31 244 ILE A O 1
ATOM 1849 N N . LEU A 1 245 ? -3.792 5.364 20.830 1.00 94.00 245 LEU A N 1
ATOM 1850 C CA . LEU A 1 245 ? -4.491 6.624 20.610 1.00 94.00 245 LEU A CA 1
ATOM 1851 C C . LEU A 1 245 ? -3.455 7.712 20.324 1.00 94.00 245 LEU A C 1
ATOM 1853 O O . LEU A 1 245 ? -2.540 7.892 21.133 1.00 94.00 245 LEU A O 1
ATOM 1857 N N . THR A 1 246 ? -3.585 8.458 19.226 1.00 91.19 246 THR A N 1
ATOM 1858 C CA . THR A 1 246 ? -2.717 9.619 18.955 1.00 91.19 246 THR A CA 1
ATOM 1859 C C . THR A 1 246 ? -3.481 10.856 18.512 1.00 91.19 246 THR A C 1
ATOM 1861 O O . THR A 1 246 ? -4.655 10.801 18.156 1.00 91.19 246 THR A O 1
ATOM 1864 N N . THR A 1 247 ? -2.780 11.987 18.532 1.00 85.94 247 THR A N 1
ATOM 1865 C CA . THR A 1 247 ? -3.140 13.201 17.790 1.00 85.94 247 THR A CA 1
ATOM 1866 C C . THR A 1 247 ? -2.435 13.224 16.431 1.00 85.94 247 THR A C 1
ATOM 1868 O O . THR A 1 247 ? -1.331 12.679 16.349 1.00 85.94 247 THR A O 1
ATOM 1871 N N . PRO A 1 248 ? -3.000 13.889 15.409 1.00 78.88 248 PRO A N 1
ATOM 1872 C CA . PRO A 1 248 ? -2.423 13.931 14.069 1.00 78.88 248 PRO A CA 1
ATOM 1873 C C . PRO A 1 248 ? -1.040 14.584 14.015 1.00 78.88 248 PRO A C 1
ATOM 1875 O O . PRO A 1 248 ? -0.797 15.608 14.656 1.00 78.88 248 PRO A O 1
ATOM 1878 N N . VAL A 1 249 ? -0.149 13.995 13.218 1.00 75.00 249 VAL A N 1
ATOM 1879 C CA . VAL A 1 249 ? 1.210 14.464 12.939 1.00 75.00 249 VAL A CA 1
ATOM 1880 C C . VAL A 1 249 ? 1.397 14.607 11.432 1.00 75.00 249 VAL A C 1
ATOM 1882 O O . VAL A 1 249 ? 1.714 13.659 10.719 1.00 75.00 249 VAL A O 1
ATOM 1885 N N . GLY A 1 250 ? 1.250 15.831 10.931 1.00 67.06 250 GLY A N 1
ATOM 1886 C CA . GLY A 1 250 ? 1.436 16.130 9.515 1.00 67.06 250 GLY A CA 1
ATOM 1887 C C . GLY A 1 250 ? 0.147 16.064 8.694 1.00 67.06 250 GLY A C 1
ATOM 1888 O O . GLY A 1 250 ? -0.940 15.796 9.190 1.00 67.06 250 GLY A O 1
ATOM 1889 N N . GLY A 1 251 ? 0.272 16.377 7.401 1.00 65.56 251 GLY A N 1
ATOM 1890 C CA . GLY A 1 251 ? -0.867 16.794 6.576 1.00 65.56 251 GLY A CA 1
ATOM 1891 C C . GLY A 1 251 ? -1.911 15.711 6.301 1.00 65.56 251 GLY A C 1
ATOM 1892 O O . GLY A 1 251 ? -3.087 16.041 6.194 1.00 65.56 251 GLY A O 1
ATOM 1893 N N . GLU A 1 252 ? -1.505 14.444 6.201 1.00 65.62 252 GLU A N 1
ATOM 1894 C CA . GLU A 1 252 ? -2.420 13.324 5.938 1.00 65.62 252 GLU A CA 1
ATOM 1895 C C . GLU A 1 252 ? -3.307 13.040 7.155 1.00 65.62 252 GLU A C 1
ATOM 1897 O O . GLU A 1 252 ? -4.530 13.101 7.050 1.00 65.62 252 GLU A O 1
ATOM 1902 N N . GLU A 1 253 ? -2.699 12.850 8.329 1.00 71.12 253 GLU A N 1
ATOM 1903 C CA . GLU A 1 253 ? -3.414 12.649 9.593 1.00 71.12 253 GLU A CA 1
ATOM 1904 C C . GLU A 1 253 ? -4.276 13.871 9.965 1.00 71.12 253 GLU A C 1
ATOM 1906 O O . GLU A 1 253 ? -5.411 13.732 10.419 1.00 71.12 253 GLU A O 1
ATOM 1911 N N . GLU A 1 254 ? -3.786 15.093 9.728 1.00 70.44 254 GLU A N 1
ATOM 1912 C CA . GLU A 1 254 ? -4.574 16.313 9.949 1.00 70.44 254 GLU A CA 1
ATOM 1913 C C . GLU A 1 254 ? -5.785 16.405 9.011 1.00 70.44 254 GLU A C 1
ATOM 1915 O O . GLU A 1 254 ? -6.848 16.871 9.421 1.00 70.44 254 GLU A O 1
ATOM 1920 N N . SER A 1 255 ? -5.635 15.990 7.750 1.00 66.81 255 SER A N 1
ATOM 1921 C CA . SER A 1 255 ? -6.734 15.982 6.776 1.00 66.81 255 SER A CA 1
ATOM 1922 C C . SER A 1 255 ? -7.752 14.898 7.099 1.00 66.81 255 SER A C 1
ATOM 1924 O O . SER A 1 255 ? -8.948 15.143 6.967 1.00 66.81 255 SER A O 1
ATOM 1926 N N . PHE A 1 256 ? -7.290 13.747 7.586 1.00 64.38 256 PHE A N 1
ATOM 1927 C CA . PHE A 1 256 ? -8.134 12.672 8.088 1.00 64.38 256 PHE A CA 1
ATOM 1928 C C . PHE A 1 256 ? -9.034 13.154 9.234 1.00 64.38 256 PHE A C 1
ATOM 1930 O O . PHE A 1 256 ? -10.257 13.075 9.145 1.00 64.38 256 PHE A O 1
ATOM 1937 N N . VAL A 1 257 ? -8.444 13.767 10.267 1.00 65.88 257 VAL A N 1
ATOM 1938 C CA . VAL A 1 257 ? -9.211 14.302 11.403 1.00 65.88 257 VAL A CA 1
ATOM 1939 C C . VAL A 1 257 ? -10.158 15.428 10.964 1.00 65.88 257 VAL A C 1
ATOM 1941 O O . VAL A 1 257 ? -11.297 15.487 11.419 1.00 65.88 257 VAL A O 1
ATOM 1944 N N . LYS A 1 258 ? -9.742 16.311 10.043 1.00 61.66 258 LYS A N 1
ATOM 1945 C CA . LYS A 1 258 ? -10.611 17.382 9.510 1.00 61.66 258 LYS A CA 1
ATOM 1946 C C . LYS A 1 258 ? -11.765 16.854 8.653 1.00 61.66 258 LYS A C 1
ATOM 1948 O O . LYS A 1 258 ? -12.846 17.439 8.694 1.00 61.66 258 LYS A O 1
ATOM 1953 N N . GLY A 1 259 ? -11.546 15.775 7.899 1.00 54.59 259 GLY A N 1
ATOM 1954 C CA . GLY A 1 259 ? -12.578 15.076 7.131 1.00 54.59 259 GLY A CA 1
ATOM 1955 C C . GLY A 1 259 ? -13.691 14.535 8.027 1.00 54.59 259 GLY A C 1
ATOM 1956 O O . GLY A 1 259 ? -14.863 14.709 7.701 1.00 54.59 259 GLY A O 1
ATOM 1957 N N . ALA A 1 260 ? -13.325 14.022 9.206 1.00 52.50 260 ALA A N 1
ATOM 1958 C CA . ALA A 1 260 ? -14.276 13.574 10.220 1.00 52.50 260 ALA A CA 1
ATOM 1959 C C . ALA A 1 260 ? -15.090 14.729 10.849 1.00 52.50 260 ALA A C 1
ATOM 1961 O O . ALA A 1 260 ? -16.266 14.563 11.134 1.00 52.50 260 ALA A O 1
ATOM 1962 N N . VAL A 1 261 ? -14.512 15.926 11.032 1.00 40.38 261 VAL A N 1
ATOM 1963 C CA . VAL A 1 261 ? -15.177 17.067 11.713 1.00 40.38 261 VAL A CA 1
ATOM 1964 C C . VAL A 1 261 ? -16.126 17.872 10.794 1.00 40.38 261 VAL A C 1
ATOM 1966 O O . VAL A 1 261 ? -16.971 18.630 11.270 1.00 40.38 261 VAL A O 1
ATOM 1969 N N . GLY A 1 262 ? -16.015 17.733 9.467 1.00 30.25 262 GLY A N 1
ATOM 1970 C CA . GLY A 1 262 ? -16.770 18.531 8.486 1.00 30.25 262 GLY A CA 1
ATOM 1971 C C . GLY A 1 262 ? -18.225 18.107 8.235 1.00 30.25 262 GLY A C 1
ATOM 1972 O O . GLY A 1 262 ? -18.978 18.864 7.615 1.00 30.25 262 GLY A O 1
ATOM 1973 N N . GLY A 1 263 ? -18.639 16.926 8.698 1.00 32.09 263 GLY A N 1
ATOM 1974 C CA . GLY A 1 263 ? -20.021 16.456 8.615 1.00 32.09 263 GLY A CA 1
ATOM 1975 C C . GLY A 1 263 ? -20.737 16.715 9.935 1.00 32.09 263 GLY A C 1
ATOM 1976 O O . GLY A 1 263 ? -20.344 16.170 10.956 1.00 32.09 263 GLY A O 1
ATOM 1977 N N . 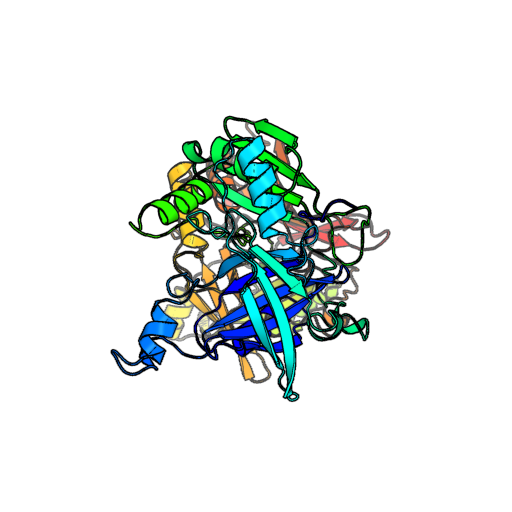LYS A 1 264 ? -21.796 17.531 9.944 1.00 27.78 264 LYS A N 1
ATOM 1978 C CA . LYS A 1 264 ? -22.515 17.931 11.171 1.00 27.78 264 LYS A CA 1
ATOM 1979 C C . LYS A 1 264 ? -23.169 16.798 11.987 1.00 27.78 264 LYS A C 1
ATOM 1981 O O . LYS A 1 264 ? -23.729 17.116 13.021 1.00 27.78 264 LYS A O 1
ATOM 1986 N N . ASP A 1 265 ? -23.036 15.534 11.586 1.00 31.02 265 ASP A N 1
ATOM 1987 C CA . ASP A 1 265 ? -23.444 14.345 12.354 1.00 31.02 265 ASP A CA 1
ATOM 1988 C C . ASP A 1 265 ? -22.494 13.144 12.122 1.00 31.02 265 ASP A C 1
ATOM 1990 O O . ASP A 1 265 ? -22.895 11.988 12.231 1.00 31.02 265 ASP A O 1
ATOM 1994 N N . PHE A 1 266 ? -21.232 13.389 11.750 1.00 34.31 266 PHE A N 1
ATOM 1995 C CA . PHE A 1 266 ? -20.269 12.323 11.458 1.00 34.31 266 PHE A CA 1
ATOM 1996 C C . PHE A 1 266 ? -19.191 12.248 12.538 1.00 34.31 266 PHE A C 1
ATOM 1998 O O . PHE A 1 266 ? -18.345 13.123 12.679 1.00 34.31 266 PHE A O 1
ATOM 2005 N N . GLU A 1 267 ? -19.261 11.194 13.343 1.00 38.81 267 GLU A N 1
ATOM 2006 C CA . GLU A 1 267 ? -18.328 10.915 14.427 1.00 38.81 267 GLU A CA 1
ATOM 2007 C C . GLU A 1 267 ? -17.176 10.036 13.930 1.00 38.81 267 GLU A C 1
ATOM 2009 O O . GLU A 1 267 ? -17.410 9.025 13.276 1.00 38.81 267 GLU A O 1
ATOM 2014 N N . ALA A 1 268 ? -15.956 10.467 14.269 1.00 33.50 268 ALA A N 1
ATOM 2015 C CA . ALA A 1 268 ? -14.673 9.766 14.198 1.00 33.50 268 ALA A CA 1
ATOM 2016 C C . ALA A 1 268 ? -14.547 8.659 13.133 1.00 33.50 268 ALA A C 1
ATOM 2018 O O . ALA A 1 268 ? -14.773 7.475 13.394 1.00 33.50 268 ALA A O 1
ATOM 2019 N N . ASP A 1 269 ? -14.050 9.047 11.955 1.00 37.41 269 ASP A N 1
ATOM 2020 C CA . ASP A 1 269 ? -13.437 8.101 11.029 1.00 37.41 269 ASP A CA 1
ATOM 2021 C C . ASP A 1 269 ? -12.394 7.266 11.785 1.00 37.41 269 ASP A C 1
ATOM 2023 O O . ASP A 1 269 ? -11.524 7.790 12.483 1.00 37.41 269 ASP A O 1
ATOM 2027 N N . THR A 1 270 ? -12.476 5.948 11.640 1.00 34.00 270 THR A N 1
ATOM 2028 C CA . THR A 1 270 ? -11.532 4.998 12.232 1.00 34.00 270 THR A CA 1
ATOM 2029 C C . THR A 1 270 ? -10.811 4.286 11.108 1.00 34.00 270 THR A C 1
ATOM 2031 O O . THR A 1 270 ? -11.049 3.114 10.880 1.00 34.00 270 THR A O 1
ATOM 2034 N N . GLN A 1 271 ? -9.922 4.954 10.369 1.00 35.59 271 GLN A N 1
ATOM 2035 C CA . GLN A 1 271 ? -9.033 4.247 9.447 1.00 35.59 271 GLN A CA 1
ATOM 2036 C C . GLN A 1 271 ? -7.891 3.610 10.237 1.00 35.59 271 GLN A C 1
ATOM 2038 O O . GLN A 1 271 ? -6.859 4.232 10.462 1.00 35.59 271 GLN A O 1
ATOM 2043 N N . VAL A 1 272 ? -8.032 2.328 10.584 1.00 32.34 272 VAL A N 1
ATOM 2044 C CA . VAL A 1 272 ? -6.876 1.473 10.912 1.00 32.34 272 VAL A CA 1
ATOM 2045 C C . VAL A 1 272 ? -6.481 0.650 9.699 1.00 32.34 272 VAL A C 1
ATOM 2047 O O . VAL A 1 272 ? -6.520 -0.570 9.685 1.00 32.34 272 VAL A O 1
ATOM 2050 N N . LEU A 1 273 ? -6.133 1.377 8.651 1.00 29.06 273 LEU A N 1
ATOM 2051 C CA . LEU A 1 273 ? -5.022 1.129 7.748 1.00 29.06 273 LEU A CA 1
ATOM 2052 C C . LEU A 1 273 ? -5.106 2.339 6.826 1.00 29.06 273 LEU A C 1
ATOM 2054 O O . LEU A 1 273 ? -5.792 2.311 5.803 1.00 29.06 273 LEU A O 1
ATOM 2058 N N . THR A 1 274 ? -4.369 3.402 7.133 1.00 32.34 274 THR A N 1
ATOM 2059 C CA . THR A 1 274 ? -3.668 4.018 6.017 1.00 32.34 274 THR A CA 1
ATOM 2060 C C . THR A 1 274 ? -2.890 2.846 5.424 1.00 32.34 274 THR A C 1
ATOM 2062 O O . THR A 1 274 ? -1.939 2.350 6.033 1.00 32.34 274 THR A O 1
ATOM 2065 N N . MET A 1 275 ? -3.319 2.308 4.276 1.00 36.56 275 MET A N 1
ATOM 2066 C CA . MET A 1 275 ? -2.313 1.779 3.367 1.00 36.56 275 MET A CA 1
ATOM 2067 C C . MET A 1 275 ? -1.438 2.996 3.137 1.00 36.56 275 MET A C 1
ATOM 2069 O O . MET A 1 275 ? -1.797 3.841 2.324 1.00 36.56 275 MET A O 1
ATOM 2073 N N . VAL A 1 276 ? -0.383 3.150 3.945 1.00 47.16 276 VAL A N 1
ATOM 2074 C CA . VAL A 1 276 ? 0.667 4.121 3.690 1.00 47.16 276 VAL A CA 1
ATOM 2075 C C . VAL A 1 276 ? 1.009 3.848 2.246 1.00 47.16 276 VAL A C 1
ATOM 2077 O O . VAL A 1 276 ? 1.475 2.752 1.922 1.00 47.16 276 VAL A O 1
ATOM 2080 N N . ILE A 1 277 ? 0.614 4.767 1.367 1.00 60.94 277 ILE A N 1
ATOM 2081 C CA . ILE A 1 277 ? 0.815 4.588 -0.058 1.00 60.94 277 ILE A CA 1
ATOM 2082 C C . ILE A 1 277 ? 2.323 4.577 -0.206 1.00 60.94 277 ILE A C 1
ATOM 2084 O O . ILE A 1 277 ? 2.998 5.595 -0.037 1.00 60.94 277 ILE A O 1
ATOM 2088 N N . ASN A 1 278 ? 2.849 3.371 -0.380 1.00 72.38 278 ASN A N 1
ATOM 2089 C CA . ASN A 1 278 ? 4.262 3.129 -0.261 1.00 72.38 278 ASN A CA 1
ATOM 2090 C C . ASN A 1 278 ? 4.932 3.665 -1.516 1.00 72.38 278 ASN A C 1
ATOM 2092 O O . ASN A 1 278 ? 4.769 3.123 -2.605 1.00 72.38 278 ASN A O 1
ATOM 2096 N N . THR A 1 279 ? 5.677 4.750 -1.353 1.00 88.06 279 THR A N 1
ATOM 2097 C CA . THR A 1 279 ? 6.416 5.390 -2.437 1.00 88.06 279 THR A CA 1
ATOM 2098 C C . THR A 1 279 ? 7.897 5.011 -2.430 1.00 88.06 279 THR A C 1
ATOM 2100 O O . THR A 1 279 ? 8.709 5.749 -2.972 1.00 88.06 279 THR A O 1
ATOM 2103 N N . GLN A 1 280 ? 8.267 3.884 -1.808 1.00 90.31 280 GLN A N 1
ATOM 2104 C CA . GLN A 1 280 ? 9.653 3.397 -1.721 1.00 90.31 280 GLN A CA 1
ATOM 2105 C C . GLN A 1 280 ? 9.820 1.902 -2.056 1.00 90.31 280 GLN A C 1
ATOM 2107 O O . GLN A 1 280 ? 10.886 1.331 -1.818 1.00 90.31 280 GLN A O 1
ATOM 2112 N N . THR A 1 281 ? 8.794 1.240 -2.601 1.00 90.62 281 THR A N 1
ATOM 2113 C CA . THR A 1 281 ? 8.910 -0.146 -3.083 1.00 90.62 281 THR A CA 1
ATOM 2114 C C . THR A 1 281 ? 9.428 -0.166 -4.516 1.00 90.62 281 THR A C 1
ATOM 2116 O O . THR A 1 281 ? 8.752 0.325 -5.413 1.00 90.62 281 THR A O 1
ATOM 2119 N N . LEU A 1 282 ? 10.587 -0.775 -4.761 1.00 94.12 282 LEU A N 1
ATOM 2120 C CA . LEU A 1 282 ? 11.121 -0.971 -6.109 1.00 94.12 282 LEU A CA 1
ATOM 2121 C C . LEU A 1 282 ? 10.280 -2.013 -6.869 1.00 94.12 282 LEU A C 1
ATOM 2123 O O . LEU A 1 282 ? 10.128 -3.139 -6.398 1.00 94.12 282 LEU A O 1
ATOM 2127 N N . ASP A 1 283 ? 9.756 -1.650 -8.043 1.00 94.31 283 ASP A N 1
ATOM 2128 C CA . ASP A 1 283 ? 9.003 -2.564 -8.914 1.00 94.31 283 ASP A CA 1
ATOM 2129 C C . ASP A 1 283 ? 9.916 -3.203 -9.962 1.00 94.31 283 ASP A C 1
ATOM 2131 O O . ASP A 1 283 ? 10.043 -4.427 -10.021 1.00 94.31 283 ASP A O 1
ATOM 2135 N N . HIS A 1 284 ? 10.569 -2.378 -10.782 1.00 96.38 284 HIS A N 1
ATOM 2136 C CA . HIS A 1 284 ? 11.451 -2.859 -11.840 1.00 96.38 284 HIS A CA 1
ATOM 2137 C C . HIS A 1 284 ? 12.438 -1.807 -12.336 1.00 96.38 284 HIS A C 1
ATOM 2139 O O . HIS A 1 284 ? 12.339 -0.623 -12.019 1.00 96.38 284 HIS A O 1
ATOM 2145 N N . ILE A 1 285 ? 13.397 -2.262 -13.139 1.00 96.50 285 ILE A N 1
ATOM 2146 C CA . ILE A 1 285 ? 14.357 -1.417 -13.855 1.00 96.50 285 ILE A CA 1
ATOM 2147 C C . ILE A 1 285 ? 14.187 -1.667 -15.352 1.00 96.50 285 ILE A C 1
ATOM 2149 O O . ILE A 1 285 ? 14.116 -2.819 -15.788 1.00 96.50 285 ILE A O 1
ATOM 2153 N N . VAL A 1 286 ? 14.141 -0.594 -16.136 1.00 94.94 286 VAL A N 1
ATOM 2154 C CA . VAL A 1 286 ? 13.922 -0.634 -17.581 1.00 94.94 286 VAL A CA 1
ATOM 2155 C C . VAL A 1 286 ? 15.253 -0.537 -18.315 1.00 94.94 286 VAL A C 1
ATOM 2157 O O . VAL A 1 286 ? 16.054 0.383 -18.108 1.00 94.94 286 VAL A O 1
ATOM 2160 N N . HIS A 1 287 ? 15.470 -1.487 -19.217 1.00 93.88 287 HIS A N 1
ATOM 2161 C CA . HIS A 1 287 ? 16.636 -1.561 -20.076 1.00 93.88 287 HIS A CA 1
ATOM 2162 C C . HIS A 1 287 ? 16.205 -1.574 -21.541 1.00 93.88 287 HIS A C 1
ATOM 2164 O O . HIS A 1 287 ? 15.674 -2.574 -22.026 1.00 93.88 287 HIS A O 1
ATOM 2170 N N . ILE A 1 288 ? 16.483 -0.501 -22.283 1.00 93.06 288 ILE A N 1
ATOM 2171 C CA . ILE A 1 288 ? 16.174 -0.454 -23.713 1.00 93.06 288 ILE A CA 1
ATOM 2172 C C . ILE A 1 288 ? 17.275 -1.107 -24.538 1.00 93.06 288 ILE A C 1
ATOM 2174 O O . ILE A 1 288 ? 18.469 -0.916 -24.318 1.00 93.06 288 ILE A O 1
ATOM 2178 N N . THR A 1 289 ? 16.866 -1.904 -25.506 1.00 93.06 289 THR A N 1
ATOM 2179 C CA . THR A 1 289 ? 17.737 -2.613 -26.443 1.00 93.06 289 THR A CA 1
ATOM 2180 C C . THR A 1 289 ? 17.711 -1.914 -27.804 1.00 93.06 289 THR A C 1
ATOM 2182 O O . THR A 1 289 ? 16.784 -1.141 -28.076 1.00 93.06 289 THR A O 1
ATOM 2185 N N . PRO A 1 290 ? 18.688 -2.163 -28.693 1.00 93.00 290 PRO A N 1
ATOM 2186 C CA . PRO A 1 290 ? 18.559 -1.752 -30.087 1.00 93.00 290 PRO A CA 1
ATOM 2187 C C . PRO A 1 290 ? 17.235 -2.252 -30.706 1.00 93.00 290 PRO A C 1
ATOM 2189 O O . PRO A 1 290 ? 16.763 -3.334 -30.337 1.00 93.00 290 PRO A O 1
ATOM 2192 N N . PRO A 1 291 ? 16.617 -1.513 -31.646 1.00 94.69 291 PRO A N 1
ATOM 2193 C CA . PRO A 1 291 ? 15.380 -1.955 -32.287 1.00 94.69 291 PRO A CA 1
ATOM 2194 C C . PRO A 1 291 ? 15.510 -3.351 -32.913 1.00 94.69 291 PRO A C 1
ATOM 2196 O O . PRO A 1 291 ? 16.494 -3.635 -33.593 1.00 94.69 291 PRO A O 1
ATOM 2199 N N . GLY A 1 292 ? 14.523 -4.215 -32.680 1.00 93.56 292 GLY A N 1
ATOM 2200 C CA . GLY A 1 292 ? 14.471 -5.582 -33.201 1.00 93.56 292 GLY A CA 1
ATOM 2201 C C . GLY A 1 292 ? 15.437 -6.567 -32.533 1.00 93.56 292 GLY A C 1
ATOM 2202 O O . GLY A 1 292 ? 15.628 -7.659 -33.055 1.00 93.56 292 GLY A O 1
ATOM 2203 N N . SER A 1 293 ? 16.062 -6.211 -31.403 1.00 93.44 293 SER A N 1
ATOM 2204 C CA . SER A 1 293 ? 17.155 -7.006 -30.811 1.00 93.44 293 SER A CA 1
ATOM 2205 C C . SER A 1 293 ? 16.851 -7.635 -29.447 1.00 93.44 293 SER A C 1
ATOM 2207 O O . SER A 1 293 ? 17.765 -8.152 -28.803 1.00 93.44 293 SER A O 1
ATOM 2209 N N . VAL A 1 294 ? 15.588 -7.638 -28.996 1.00 93.38 294 VAL A N 1
ATOM 2210 C CA . VAL A 1 294 ? 15.214 -8.169 -27.667 1.00 93.38 294 VAL A CA 1
ATOM 2211 C C . VAL A 1 294 ? 15.701 -9.604 -27.445 1.00 93.38 294 VAL A C 1
ATOM 2213 O O . VAL A 1 294 ? 16.201 -9.914 -26.365 1.00 93.38 294 VAL A O 1
ATOM 2216 N N . ASP A 1 295 ? 15.639 -10.461 -28.466 1.00 92.94 295 ASP A N 1
ATOM 2217 C CA . ASP A 1 295 ? 16.093 -11.853 -28.382 1.00 92.94 295 ASP A CA 1
ATOM 2218 C C . ASP A 1 295 ? 17.613 -11.963 -28.274 1.00 92.94 295 ASP A C 1
ATOM 2220 O O . ASP A 1 295 ? 18.132 -12.786 -27.518 1.00 92.94 295 ASP A O 1
ATOM 2224 N N . GLU A 1 296 ? 18.337 -11.116 -29.002 1.00 92.19 296 GLU A N 1
ATOM 2225 C CA . GLU A 1 296 ? 19.795 -11.099 -28.978 1.00 92.19 296 GLU A CA 1
ATOM 2226 C C . GLU A 1 296 ? 20.315 -10.579 -27.636 1.00 92.19 296 GLU A C 1
ATOM 2228 O O . GLU A 1 296 ? 21.142 -11.224 -26.992 1.00 92.19 296 GLU A O 1
ATOM 2233 N N . VAL A 1 297 ? 19.747 -9.483 -27.129 1.00 91.56 297 VAL A N 1
ATOM 2234 C CA . VAL A 1 297 ? 20.075 -8.992 -25.784 1.00 91.56 297 VAL A CA 1
ATOM 2235 C C . VAL A 1 297 ? 19.633 -9.991 -24.709 1.00 91.56 297 VAL A C 1
ATOM 2237 O O . VAL A 1 297 ? 20.344 -10.187 -23.725 1.00 91.56 297 VAL A O 1
ATOM 2240 N N . SER A 1 298 ? 18.525 -10.710 -24.909 1.00 93.81 298 SER A N 1
ATOM 2241 C CA . SER A 1 298 ? 18.117 -11.794 -24.006 1.00 93.81 298 SER A CA 1
ATOM 2242 C C . SER A 1 298 ? 19.162 -12.910 -23.930 1.00 93.81 298 SER A C 1
ATOM 2244 O O . SER A 1 298 ? 19.374 -13.460 -22.850 1.00 93.81 298 SER A O 1
ATOM 2246 N N . LYS A 1 299 ? 19.845 -13.255 -25.031 1.00 93.44 299 LYS A N 1
ATOM 2247 C CA . LYS A 1 299 ? 20.969 -14.211 -24.993 1.00 93.44 299 LYS A CA 1
ATOM 2248 C C . LYS A 1 299 ? 22.146 -13.659 -24.194 1.00 93.44 299 LYS A C 1
ATOM 2250 O O . LYS A 1 299 ? 22.655 -14.365 -23.333 1.00 93.44 299 LYS A O 1
ATOM 2255 N N . GLN A 1 300 ? 22.500 -12.391 -24.384 1.00 90.44 300 GLN A N 1
ATOM 2256 C CA . GLN A 1 300 ? 23.586 -11.749 -23.631 1.00 90.44 300 GLN A CA 1
ATOM 2257 C C . GLN A 1 300 ? 23.295 -11.717 -22.120 1.00 90.44 300 GLN A C 1
ATOM 2259 O O . GLN A 1 300 ? 24.160 -12.026 -21.302 1.00 90.44 300 GLN A O 1
ATOM 2264 N N . PHE A 1 301 ? 22.052 -11.436 -21.714 1.00 91.06 301 PHE A N 1
ATOM 2265 C CA . PHE A 1 301 ? 21.649 -11.545 -20.306 1.00 91.06 301 PHE A CA 1
ATOM 2266 C C . PHE A 1 301 ? 21.703 -12.994 -19.791 1.00 91.06 301 PHE A C 1
ATOM 2268 O O . PHE A 1 301 ? 22.089 -13.218 -18.640 1.00 91.06 301 PHE A O 1
ATOM 2275 N N . LYS A 1 302 ? 21.386 -13.992 -20.628 1.00 92.44 302 LYS A N 1
ATOM 2276 C CA . LYS A 1 302 ? 21.562 -15.415 -20.282 1.00 92.44 302 LYS A CA 1
ATOM 2277 C C . LYS A 1 302 ? 23.032 -15.795 -20.101 1.00 92.44 302 LYS A C 1
ATOM 2279 O O . LYS A 1 302 ? 23.340 -16.529 -19.166 1.00 92.44 302 LYS A O 1
ATOM 2284 N N . GLU A 1 303 ? 23.939 -15.260 -20.914 1.00 89.88 303 GLU A N 1
ATOM 2285 C CA . GLU A 1 303 ? 25.393 -15.448 -20.773 1.00 89.88 303 GLU A CA 1
ATOM 2286 C C . GLU A 1 303 ? 25.942 -14.816 -19.486 1.00 89.88 303 GLU A C 1
ATOM 2288 O O . GLU A 1 303 ? 26.839 -15.367 -18.849 1.00 89.88 303 GLU A O 1
ATOM 2293 N N . LEU A 1 304 ? 25.340 -13.713 -19.027 1.00 87.44 304 LEU A N 1
ATOM 2294 C CA . LEU A 1 304 ? 25.592 -13.140 -17.697 1.00 87.44 304 LEU A CA 1
ATOM 2295 C C . LEU A 1 304 ? 25.007 -13.987 -16.548 1.00 87.44 304 LEU A C 1
ATOM 2297 O O . LEU A 1 304 ? 25.194 -13.664 -15.371 1.00 87.44 304 LEU A O 1
ATOM 2301 N N . GLY A 1 305 ? 24.323 -15.085 -16.876 1.00 90.00 305 GLY A N 1
ATOM 2302 C CA . GLY A 1 305 ? 23.742 -16.041 -15.944 1.00 90.00 305 GLY A CA 1
ATOM 2303 C C . GLY A 1 305 ? 22.353 -15.655 -15.444 1.00 90.00 305 GLY A C 1
ATOM 2304 O O . GLY A 1 305 ? 21.915 -16.196 -14.430 1.00 90.00 305 GLY A O 1
ATOM 2305 N N . PHE A 1 306 ? 21.646 -14.735 -16.103 1.00 92.62 306 PHE A N 1
ATOM 2306 C CA . PHE A 1 306 ? 20.242 -14.472 -15.794 1.00 92.62 306 PHE A CA 1
ATOM 2307 C C . PHE A 1 306 ? 19.323 -15.467 -16.502 1.00 92.62 306 PHE A C 1
ATOM 2309 O O . PHE A 1 306 ? 19.564 -15.900 -17.626 1.00 92.62 306 PHE A O 1
ATOM 2316 N N . LYS A 1 307 ? 18.209 -15.801 -15.853 1.00 96.50 307 LYS A N 1
ATOM 2317 C CA . LYS A 1 307 ? 17.094 -16.458 -16.537 1.00 96.50 307 LYS A CA 1
ATOM 2318 C C . LYS A 1 307 ? 16.232 -15.362 -17.148 1.00 96.50 307 LYS A C 1
ATOM 2320 O O . LYS A 1 307 ? 15.764 -14.493 -16.421 1.00 96.50 307 LYS A O 1
ATOM 2325 N N . VAL A 1 308 ? 16.044 -15.417 -18.464 1.00 96.81 308 VAL A N 1
ATOM 2326 C CA . VAL A 1 308 ? 15.212 -14.462 -19.205 1.00 96.81 308 VAL A CA 1
ATOM 2327 C C . VAL A 1 308 ? 13.956 -15.176 -19.690 1.00 96.81 308 VAL A C 1
ATOM 2329 O O . VAL A 1 308 ? 14.048 -16.230 -20.326 1.00 96.81 308 VAL A O 1
ATOM 2332 N N . LEU A 1 309 ? 12.801 -14.608 -19.366 1.00 96.06 309 LEU A N 1
ATOM 2333 C CA . LEU A 1 309 ? 11.470 -15.080 -19.722 1.00 96.06 309 LEU A CA 1
ATOM 2334 C C . LEU A 1 309 ? 10.916 -14.251 -20.889 1.00 96.06 309 LEU A C 1
ATOM 2336 O O . LEU A 1 309 ? 11.224 -13.059 -20.985 1.00 96.06 309 LEU A O 1
ATOM 2340 N N . PRO A 1 310 ? 10.079 -14.844 -21.756 1.00 93.19 310 PRO A N 1
ATOM 2341 C CA . PRO A 1 310 ? 9.357 -14.072 -22.756 1.00 93.19 310 PRO A CA 1
ATOM 2342 C C . PRO A 1 310 ? 8.408 -13.081 -22.071 1.00 93.19 310 PRO A C 1
ATOM 2344 O O . PRO A 1 310 ? 7.778 -13.399 -21.060 1.00 93.19 310 PRO A O 1
ATOM 2347 N N . GLY A 1 311 ? 8.318 -11.874 -22.623 1.00 89.81 311 GLY A N 1
ATOM 2348 C CA . GLY A 1 311 ? 7.361 -10.863 -22.197 1.00 89.81 311 GLY A CA 1
ATOM 2349 C C . GLY A 1 311 ? 6.144 -10.847 -23.121 1.00 89.81 311 GLY A C 1
ATOM 2350 O O . GLY A 1 311 ? 5.229 -11.660 -22.965 1.00 89.81 311 GLY A O 1
ATOM 2351 N N . GLY A 1 312 ? 6.119 -9.911 -24.067 1.00 91.88 312 GLY A N 1
ATOM 2352 C CA . GLY A 1 312 ? 5.043 -9.738 -25.042 1.00 91.88 312 GLY A CA 1
ATOM 2353 C C . GLY A 1 312 ? 5.144 -8.422 -25.815 1.00 91.88 312 GLY A C 1
ATOM 2354 O O . GLY A 1 312 ? 6.170 -7.745 -25.759 1.00 91.88 312 GLY A O 1
ATOM 2355 N N . SER A 1 313 ? 4.068 -8.059 -26.512 1.00 92.81 313 SER A N 1
ATOM 2356 C CA . SER A 1 313 ? 3.948 -6.805 -27.269 1.00 92.81 313 SER A CA 1
ATOM 2357 C C . SER A 1 313 ? 3.141 -5.784 -26.477 1.00 92.81 313 SER A C 1
ATOM 2359 O O . SER A 1 313 ? 2.071 -6.110 -25.958 1.00 92.81 313 SER A O 1
ATOM 2361 N N . HIS A 1 314 ? 3.633 -4.553 -26.368 1.00 89.88 314 HIS A N 1
ATOM 2362 C CA . HIS A 1 314 ? 2.890 -3.476 -25.721 1.00 89.88 314 HIS A CA 1
ATOM 2363 C C . HIS A 1 314 ? 1.683 -3.056 -26.557 1.00 89.88 314 HIS A C 1
ATOM 2365 O O . HIS A 1 314 ? 1.618 -3.269 -27.765 1.00 89.88 314 HIS A O 1
ATOM 2371 N N . THR A 1 315 ? 0.707 -2.455 -25.882 1.00 85.69 315 THR A N 1
ATOM 2372 C CA . THR A 1 315 ? -0.544 -1.979 -26.497 1.00 85.69 315 THR A CA 1
ATOM 2373 C C . THR A 1 315 ? -0.341 -0.868 -27.534 1.00 85.69 315 THR A C 1
ATOM 2375 O O . THR A 1 315 ? -1.228 -0.642 -28.353 1.00 85.69 315 THR A O 1
ATOM 2378 N N . ASP A 1 316 ? 0.836 -0.232 -27.553 1.00 85.25 316 ASP A N 1
ATOM 2379 C CA . ASP A 1 316 ? 1.260 0.711 -28.594 1.00 85.25 316 ASP A CA 1
ATOM 2380 C C . ASP A 1 316 ? 1.570 0.037 -29.948 1.00 85.25 316 ASP A C 1
ATOM 2382 O O . ASP A 1 316 ? 1.640 0.722 -30.965 1.00 85.25 316 ASP A O 1
ATOM 2386 N N . ASN A 1 317 ? 1.748 -1.291 -29.976 1.00 87.94 317 ASN A N 1
ATOM 2387 C CA . ASN A 1 317 ? 2.232 -2.089 -31.111 1.00 87.94 317 ASN A CA 1
ATOM 2388 C C . ASN A 1 317 ? 3.601 -1.660 -31.681 1.00 87.94 317 ASN A C 1
ATOM 2390 O O . ASN A 1 317 ? 4.009 -2.130 -32.744 1.00 87.94 317 ASN A O 1
ATOM 2394 N N . LEU A 1 318 ? 4.334 -0.794 -30.984 1.00 94.00 318 LEU A N 1
ATOM 2395 C CA . LEU A 1 318 ? 5.653 -0.300 -31.376 1.00 94.00 318 LEU A CA 1
ATOM 2396 C C . LEU A 1 318 ? 6.767 -0.988 -30.600 1.00 94.00 318 LEU A C 1
ATOM 2398 O O . LEU A 1 318 ? 7.891 -1.084 -31.107 1.00 94.00 318 LEU A O 1
ATOM 2402 N N . THR A 1 319 ? 6.479 -1.446 -29.381 1.00 95.00 319 THR A N 1
ATOM 2403 C CA . THR A 1 319 ? 7.475 -2.021 -28.483 1.00 95.00 319 THR A CA 1
ATOM 2404 C C . THR A 1 319 ? 7.099 -3.421 -27.999 1.00 95.00 319 THR A C 1
ATOM 2406 O O . THR A 1 319 ? 5.936 -3.809 -27.918 1.00 95.00 319 THR A O 1
ATOM 2409 N N . GLN A 1 320 ? 8.120 -4.205 -27.674 1.00 95.25 320 GLN A N 1
ATOM 2410 C CA . GLN A 1 320 ? 8.019 -5.545 -27.105 1.00 95.25 320 GLN A CA 1
ATOM 2411 C C . GLN A 1 320 ? 9.041 -5.713 -25.983 1.00 95.25 320 GLN A C 1
ATOM 2413 O O . GLN A 1 320 ? 10.007 -4.947 -25.908 1.00 95.25 320 GLN A O 1
ATOM 2418 N N . ASN A 1 321 ? 8.858 -6.713 -25.123 1.00 96.50 321 ASN A N 1
ATOM 2419 C CA . ASN A 1 321 ? 9.769 -6.950 -24.010 1.00 96.50 321 ASN A CA 1
ATOM 2420 C C . ASN A 1 321 ? 10.111 -8.424 -23.744 1.00 96.50 321 ASN A C 1
ATOM 2422 O O . ASN A 1 321 ? 9.430 -9.360 -24.169 1.00 96.50 321 ASN A O 1
ATOM 2426 N N . ALA A 1 322 ? 11.176 -8.597 -22.967 1.00 96.88 322 ALA A N 1
ATOM 2427 C CA . ALA A 1 322 ? 11.528 -9.810 -22.242 1.00 96.88 322 ALA A CA 1
ATOM 2428 C C . ALA A 1 322 ? 11.822 -9.460 -20.775 1.00 96.88 322 ALA A C 1
ATOM 2430 O O . ALA A 1 322 ? 12.094 -8.303 -20.447 1.00 96.88 322 ALA A O 1
ATOM 2431 N N . LEU A 1 323 ? 11.746 -10.444 -19.879 1.00 97.38 323 LEU A N 1
ATOM 2432 C CA . LEU A 1 323 ? 11.767 -10.210 -18.433 1.00 97.38 323 LEU A CA 1
ATOM 2433 C C . LEU A 1 323 ? 12.863 -11.014 -17.737 1.00 97.38 323 LEU A C 1
ATOM 2435 O O . LEU A 1 323 ? 13.030 -12.201 -18.005 1.00 97.38 323 LEU A O 1
ATOM 2439 N N . VAL A 1 324 ? 13.541 -10.407 -16.765 1.00 97.12 324 VAL A N 1
ATOM 2440 C CA . VAL A 1 324 ? 14.331 -11.130 -15.752 1.00 97.12 324 VAL A CA 1
ATOM 2441 C C . VAL A 1 324 ? 13.645 -10.932 -14.410 1.00 97.12 324 VAL A C 1
ATOM 2443 O O . VAL A 1 324 ? 13.641 -9.818 -13.903 1.00 97.12 324 VAL A O 1
ATOM 2446 N N . VAL A 1 325 ? 13.043 -11.977 -13.846 1.00 95.88 325 VAL A N 1
ATOM 2447 C CA . VAL A 1 325 ? 12.244 -11.879 -12.611 1.00 95.88 325 VAL A CA 1
ATOM 2448 C C . VAL A 1 325 ? 13.040 -12.413 -11.427 1.00 95.88 325 VAL A C 1
ATOM 2450 O O . VAL A 1 325 ? 13.545 -13.528 -11.505 1.00 95.88 325 VAL A O 1
ATOM 2453 N N . PHE A 1 326 ? 13.113 -11.661 -10.328 1.00 92.81 326 PHE A N 1
ATOM 2454 C CA . PHE A 1 326 ? 13.859 -12.048 -9.131 1.00 92.81 326 PHE A CA 1
ATOM 2455 C C . PHE A 1 326 ? 12.956 -12.609 -8.015 1.00 92.81 326 PHE A C 1
ATOM 2457 O O . PHE A 1 326 ? 11.755 -12.329 -7.979 1.00 92.81 326 PHE A O 1
ATOM 2464 N N . PRO A 1 327 ? 13.516 -13.394 -7.069 1.00 87.94 327 PRO A N 1
ATOM 2465 C CA . PRO A 1 327 ? 12.765 -13.953 -5.939 1.00 87.94 327 PRO A CA 1
ATOM 2466 C C . PRO A 1 327 ? 12.075 -12.913 -5.045 1.00 87.94 327 PRO A C 1
ATOM 2468 O O . PRO A 1 327 ? 11.038 -13.196 -4.446 1.00 87.94 327 PRO A O 1
ATOM 2471 N N . ASP A 1 328 ? 12.645 -11.714 -4.945 1.00 82.19 328 ASP A N 1
ATOM 2472 C CA . ASP A 1 328 ? 12.104 -10.593 -4.172 1.00 82.19 328 ASP A CA 1
ATOM 2473 C C . ASP A 1 328 ? 10.962 -9.844 -4.889 1.00 82.19 328 ASP A C 1
ATOM 2475 O O . ASP A 1 328 ? 10.437 -8.863 -4.366 1.00 82.19 328 ASP A O 1
ATOM 2479 N N . GLY A 1 329 ? 10.541 -10.320 -6.064 1.00 86.88 329 GLY A N 1
ATOM 2480 C CA . GLY A 1 329 ? 9.418 -9.777 -6.825 1.00 86.88 329 GLY A CA 1
ATOM 2481 C C . GLY A 1 329 ? 9.760 -8.552 -7.675 1.00 86.88 329 GLY A C 1
ATOM 2482 O O . GLY A 1 329 ? 8.881 -8.082 -8.404 1.00 86.88 329 GLY A O 1
ATOM 2483 N N . VAL A 1 330 ? 11.005 -8.064 -7.617 1.00 92.50 330 VAL A N 1
ATOM 2484 C CA . VAL A 1 330 ? 11.541 -7.067 -8.553 1.00 92.50 330 VAL A CA 1
ATOM 2485 C C . VAL A 1 330 ? 11.855 -7.753 -9.882 1.00 92.50 330 VAL A C 1
ATOM 2487 O O . VAL A 1 330 ? 12.161 -8.949 -9.921 1.00 92.50 330 VAL A O 1
ATOM 2490 N N . TYR A 1 331 ? 11.805 -7.022 -10.993 1.00 95.69 331 TYR A N 1
ATOM 2491 C CA . TYR A 1 331 ? 12.224 -7.562 -12.286 1.00 95.69 331 TYR A CA 1
ATOM 2492 C C . TYR A 1 331 ? 13.005 -6.548 -13.136 1.00 95.69 331 TYR A C 1
ATOM 2494 O O . TYR A 1 331 ? 13.015 -5.350 -12.862 1.00 95.69 331 TYR A O 1
ATOM 2502 N N . LEU A 1 332 ? 13.707 -7.035 -14.159 1.00 96.62 332 LEU A N 1
ATOM 2503 C CA . LEU A 1 332 ? 14.231 -6.208 -15.245 1.00 96.62 332 LEU A CA 1
ATOM 2504 C C . LEU A 1 332 ? 13.303 -6.322 -16.445 1.00 96.62 332 LEU A C 1
ATOM 2506 O O . LEU A 1 332 ? 12.940 -7.435 -16.837 1.00 96.62 332 LEU A O 1
ATOM 2510 N N . GLU A 1 333 ? 12.983 -5.188 -17.050 1.00 96.44 333 GLU A N 1
ATOM 2511 C CA . GLU A 1 333 ? 12.275 -5.124 -18.320 1.00 96.44 333 GLU A CA 1
ATOM 2512 C C . GLU A 1 333 ? 13.261 -4.840 -19.451 1.00 96.44 333 GLU A C 1
ATOM 2514 O O . GLU A 1 333 ? 13.772 -3.728 -19.585 1.00 96.44 333 GLU A O 1
ATOM 2519 N N . LEU A 1 334 ? 13.541 -5.858 -20.266 1.00 95.81 334 LEU A N 1
ATOM 2520 C CA . LEU A 1 334 ? 14.334 -5.714 -21.481 1.00 95.81 334 LEU A CA 1
ATOM 2521 C C . LEU A 1 334 ? 13.394 -5.285 -22.602 1.00 95.81 334 LEU A C 1
ATOM 2523 O O . LEU A 1 334 ? 12.703 -6.124 -23.177 1.00 95.81 334 LEU A O 1
ATOM 2527 N N . ILE A 1 335 ? 13.341 -3.990 -22.889 1.00 95.00 335 ILE A N 1
ATOM 2528 C CA . ILE A 1 335 ? 12.387 -3.412 -23.834 1.00 95.00 335 ILE A CA 1
ATOM 2529 C C . ILE A 1 335 ? 13.040 -3.121 -25.185 1.00 95.00 335 ILE A C 1
ATOM 2531 O O . ILE A 1 335 ? 14.217 -2.770 -25.276 1.00 95.00 335 ILE A O 1
ATOM 2535 N N . SER A 1 336 ? 12.298 -3.297 -26.271 1.00 95.50 336 SER A N 1
ATOM 2536 C CA . SER A 1 336 ? 12.788 -3.082 -27.631 1.00 95.50 336 SER A CA 1
ATOM 2537 C C . SER A 1 336 ? 11.685 -2.520 -28.500 1.00 95.50 336 SER A C 1
ATOM 2539 O O . SER A 1 336 ? 10.548 -2.978 -28.427 1.00 95.50 336 SER A O 1
ATOM 2541 N N . PHE A 1 337 ? 12.023 -1.584 -29.380 1.00 96.81 337 PHE A N 1
ATOM 2542 C CA . PHE A 1 337 ? 11.151 -1.307 -30.515 1.00 96.81 337 PHE A CA 1
ATOM 2543 C C . PHE A 1 337 ? 11.124 -2.522 -31.435 1.00 96.81 337 PHE A C 1
ATOM 2545 O O . PHE A 1 337 ? 12.176 -3.083 -31.727 1.00 96.81 337 PHE A O 1
ATOM 2552 N N . VAL A 1 338 ? 9.946 -2.908 -31.921 1.00 94.88 338 VAL A N 1
ATOM 2553 C CA . VAL A 1 338 ? 9.791 -4.062 -32.822 1.00 94.88 338 VAL A CA 1
ATOM 2554 C C . VAL A 1 338 ? 10.618 -3.859 -34.097 1.00 94.88 338 VAL A C 1
ATOM 2556 O O . VAL A 1 338 ? 11.298 -4.776 -34.553 1.00 94.88 338 VAL A O 1
ATOM 2559 N N . HIS A 1 339 ? 10.638 -2.627 -34.615 1.00 95.19 339 HIS A N 1
ATOM 2560 C CA . HIS A 1 339 ? 11.379 -2.256 -35.816 1.00 95.19 339 HIS A CA 1
ATOM 2561 C C . HIS A 1 339 ? 12.180 -0.952 -35.641 1.00 95.19 339 HIS A C 1
ATOM 2563 O O . HIS A 1 339 ? 11.784 -0.075 -34.857 1.00 95.19 339 HIS A O 1
ATOM 2569 N N . PRO A 1 340 ? 13.306 -0.788 -36.369 1.00 94.31 340 PRO A N 1
ATOM 2570 C CA . PRO A 1 340 ? 13.989 0.500 -36.467 1.00 94.31 340 PRO A CA 1
ATOM 2571 C C . PRO A 1 340 ? 13.086 1.542 -37.139 1.00 94.31 340 PRO A C 1
ATOM 2573 O O . PRO A 1 340 ? 12.186 1.188 -37.895 1.00 94.31 340 PRO A O 1
ATOM 2576 N N . LEU A 1 341 ? 13.345 2.835 -36.905 1.00 94.38 341 LEU A N 1
ATOM 2577 C CA . LEU A 1 341 ? 12.540 3.917 -37.493 1.00 94.38 341 LEU A CA 1
ATOM 2578 C C . LEU A 1 341 ? 12.450 3.812 -39.028 1.00 94.38 341 LEU A C 1
ATOM 2580 O O . LEU A 1 341 ? 11.378 4.005 -39.590 1.00 94.38 341 LEU A O 1
ATOM 2584 N N . SER A 1 342 ? 13.543 3.411 -39.688 1.00 95.19 342 SER A N 1
ATOM 2585 C CA . SER A 1 342 ? 13.636 3.244 -41.147 1.00 95.19 342 SER A CA 1
ATOM 2586 C C . SER A 1 342 ? 12.723 2.166 -41.741 1.00 95.19 342 SER A C 1
ATOM 2588 O O . SER A 1 342 ? 12.543 2.135 -42.956 1.00 95.19 342 SER A O 1
ATOM 2590 N N . TYR A 1 343 ? 12.160 1.280 -40.918 1.00 96.00 343 TYR A N 1
ATOM 2591 C CA . TYR A 1 343 ? 11.160 0.308 -41.359 1.00 96.00 343 TYR A CA 1
ATOM 2592 C C . TYR A 1 343 ? 9.832 0.982 -41.721 1.00 96.00 343 TYR A C 1
ATOM 2594 O O . TYR A 1 343 ? 9.146 0.561 -42.651 1.00 96.00 343 TYR A O 1
ATOM 2602 N N . TYR A 1 344 ? 9.467 2.035 -40.990 1.00 94.25 344 TYR A N 1
ATOM 2603 C CA . TYR A 1 344 ? 8.220 2.751 -41.203 1.00 94.25 344 TYR A CA 1
ATOM 2604 C C . TYR A 1 344 ? 8.393 3.754 -42.342 1.00 94.25 344 TYR A C 1
ATOM 2606 O O . TYR A 1 344 ? 9.399 4.457 -42.435 1.00 94.25 344 TYR A O 1
ATOM 2614 N N . ARG A 1 345 ? 7.404 3.847 -43.233 1.00 95.50 345 ARG A N 1
ATOM 2615 C CA . ARG A 1 345 ? 7.460 4.794 -44.351 1.00 95.50 345 ARG A CA 1
ATOM 2616 C C . ARG A 1 345 ? 7.374 6.235 -43.814 1.00 95.50 345 ARG A C 1
ATOM 2618 O O . ARG A 1 345 ? 6.416 6.530 -43.097 1.00 95.50 345 ARG A O 1
ATOM 2625 N N . PRO A 1 346 ?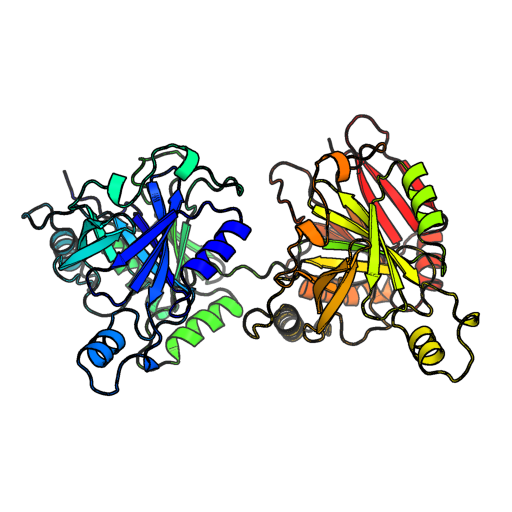 8.292 7.150 -44.180 1.00 96.44 346 PRO A N 1
ATOM 2626 C CA . PRO A 1 346 ? 8.232 8.544 -43.739 1.00 96.44 346 PRO A CA 1
ATOM 2627 C C . PRO A 1 346 ? 6.879 9.206 -44.031 1.00 96.44 346 PRO A C 1
ATOM 2629 O O . PRO A 1 346 ? 6.304 9.010 -45.103 1.00 96.44 346 PRO A O 1
ATOM 2632 N N . GLY A 1 347 ? 6.376 9.983 -43.067 1.00 93.06 347 GLY A N 1
ATOM 2633 C CA . GLY A 1 347 ? 5.091 10.690 -43.153 1.00 93.06 347 GLY A CA 1
ATOM 2634 C C . GLY A 1 347 ? 3.852 9.856 -42.802 1.00 93.06 347 GLY A C 1
ATOM 2635 O O . GLY A 1 347 ? 2.750 10.396 -42.802 1.00 93.06 347 GLY A O 1
ATOM 2636 N N . THR A 1 348 ? 4.006 8.566 -42.490 1.00 95.69 348 THR A N 1
ATOM 2637 C CA . THR A 1 348 ? 2.899 7.733 -41.989 1.00 95.69 348 THR A CA 1
ATOM 2638 C C . THR A 1 348 ? 2.633 7.964 -40.496 1.00 95.69 348 THR A C 1
ATOM 2640 O O . THR A 1 348 ? 3.559 8.354 -39.773 1.00 95.69 348 THR A O 1
ATOM 2643 N N . PRO A 1 349 ? 1.404 7.703 -40.005 1.00 95.31 349 PRO A N 1
ATOM 2644 C CA . PRO A 1 349 ? 1.100 7.745 -38.575 1.00 95.31 349 PRO A CA 1
ATOM 2645 C C . PRO A 1 349 ? 2.022 6.851 -37.741 1.00 95.31 349 PRO A C 1
ATOM 2647 O O . PRO A 1 349 ? 2.453 7.261 -36.670 1.00 95.31 349 PRO A O 1
ATOM 2650 N N . GLU A 1 350 ? 2.387 5.671 -38.244 1.00 93.25 350 GLU A N 1
ATOM 2651 C CA . GLU A 1 350 ? 3.263 4.722 -37.553 1.00 93.25 350 GLU A CA 1
ATOM 2652 C C . GLU A 1 350 ? 4.701 5.241 -37.467 1.00 93.25 350 GLU A C 1
ATOM 2654 O O . GLU A 1 350 ? 5.329 5.150 -36.412 1.00 93.25 350 GLU A O 1
ATOM 2659 N N . HIS A 1 351 ? 5.213 5.845 -38.549 1.00 95.31 351 HIS A N 1
ATOM 2660 C CA . HIS A 1 351 ? 6.513 6.516 -38.514 1.00 95.31 351 HIS A CA 1
ATOM 2661 C C . HIS A 1 351 ? 6.499 7.659 -37.503 1.00 95.31 351 HIS A C 1
ATOM 2663 O O . HIS A 1 351 ? 7.425 7.771 -36.706 1.00 95.31 351 HIS A O 1
ATOM 2669 N N . HIS A 1 352 ? 5.461 8.501 -37.521 1.00 95.06 352 HIS A N 1
ATOM 2670 C CA . HIS A 1 352 ? 5.339 9.602 -36.570 1.00 95.06 352 HIS A CA 1
ATOM 2671 C C . HIS A 1 352 ? 5.287 9.084 -35.129 1.00 95.06 352 HIS A C 1
ATOM 2673 O O . HIS A 1 352 ? 6.101 9.506 -34.320 1.00 95.06 352 HIS A O 1
ATOM 2679 N N . ALA A 1 353 ? 4.431 8.103 -34.832 1.00 94.12 353 ALA A N 1
ATOM 2680 C CA . ALA A 1 353 ? 4.305 7.518 -33.499 1.00 94.12 353 ALA A CA 1
ATOM 2681 C C . ALA A 1 353 ? 5.612 6.876 -33.005 1.00 94.12 353 ALA A C 1
ATOM 2683 O O . ALA A 1 353 ? 5.961 7.012 -31.834 1.00 94.12 353 ALA A O 1
ATOM 2684 N N . ARG A 1 354 ? 6.370 6.208 -33.888 1.00 93.75 354 ARG A N 1
ATOM 2685 C CA . ARG A 1 354 ? 7.691 5.653 -33.562 1.00 93.75 354 ARG A CA 1
ATOM 2686 C C . ARG A 1 354 ? 8.732 6.740 -33.305 1.00 93.75 354 ARG A C 1
ATOM 2688 O O . ARG A 1 354 ? 9.564 6.553 -32.417 1.00 93.75 354 ARG A O 1
ATOM 2695 N N . ASP A 1 355 ? 8.726 7.810 -34.091 1.00 93.62 355 ASP A N 1
ATOM 2696 C CA . ASP A 1 355 ? 9.686 8.915 -34.002 1.00 93.62 355 ASP A CA 1
ATOM 2697 C C . ASP A 1 355 ? 9.427 9.794 -32.773 1.00 93.62 355 ASP A C 1
ATOM 2699 O O . ASP A 1 355 ? 10.353 10.164 -32.066 1.00 93.62 355 ASP A O 1
ATOM 2703 N N . THR A 1 356 ? 8.158 10.039 -32.441 1.00 91.31 356 THR A N 1
ATOM 2704 C CA . THR A 1 356 ? 7.755 10.813 -31.259 1.00 91.31 356 THR A CA 1
ATOM 2705 C C . THR A 1 356 ? 7.574 9.960 -30.008 1.00 91.31 356 THR A C 1
ATOM 2707 O O . THR A 1 356 ? 7.119 10.468 -28.983 1.00 91.31 356 THR A O 1
ATOM 2710 N N . HIS A 1 357 ? 7.876 8.659 -30.067 1.00 90.12 357 HIS A N 1
ATOM 2711 C CA . HIS A 1 357 ? 7.759 7.788 -28.904 1.00 90.12 357 HIS A CA 1
ATOM 2712 C C . HIS A 1 357 ? 8.654 8.304 -27.772 1.00 90.12 357 HIS A C 1
ATOM 2714 O O . HIS A 1 357 ? 9.799 8.691 -28.002 1.00 90.12 357 HIS A O 1
ATOM 2720 N N . GLN A 1 358 ? 8.192 8.204 -26.526 1.00 82.94 358 GLN A N 1
ATOM 2721 C CA . GLN A 1 358 ? 8.932 8.651 -25.334 1.00 82.94 358 GLN A CA 1
ATOM 2722 C C . GLN A 1 358 ? 10.352 8.063 -25.189 1.00 82.94 358 GLN A C 1
ATOM 2724 O O . GLN A 1 358 ? 11.193 8.616 -24.486 1.00 82.94 358 GLN A O 1
ATOM 2729 N N . TRP A 1 359 ? 10.638 6.947 -25.866 1.00 86.88 359 TRP A N 1
ATOM 2730 C CA . TRP A 1 359 ? 11.956 6.298 -25.876 1.00 86.88 359 TRP A CA 1
ATOM 2731 C C . TRP A 1 359 ? 12.686 6.383 -27.220 1.00 86.88 359 TRP A C 1
ATOM 2733 O O . TRP A 1 359 ? 13.728 5.753 -27.386 1.00 86.88 359 TRP A O 1
ATOM 2743 N N . ALA A 1 360 ? 12.146 7.109 -28.201 1.00 87.12 360 ALA A N 1
ATOM 2744 C CA . ALA A 1 360 ? 12.568 7.015 -29.596 1.00 87.12 360 ALA A CA 1
ATOM 2745 C C . ALA A 1 360 ? 14.050 7.317 -29.818 1.00 87.12 360 ALA A C 1
ATOM 2747 O O . ALA A 1 360 ? 14.682 6.679 -30.663 1.00 87.12 360 ALA A O 1
ATOM 2748 N N . HIS A 1 361 ? 14.577 8.258 -29.038 1.00 84.31 361 HIS A N 1
ATOM 2749 C CA . HIS A 1 361 ? 15.934 8.772 -29.161 1.00 84.31 361 HIS A CA 1
ATOM 2750 C C . HIS A 1 361 ? 16.838 8.363 -27.997 1.00 84.31 361 HIS A C 1
ATOM 2752 O O . HIS A 1 361 ? 17.971 8.827 -27.929 1.00 84.31 361 HIS A O 1
ATOM 2758 N N . LEU A 1 362 ? 16.370 7.511 -27.077 1.00 83.75 362 LEU A N 1
ATOM 2759 C CA . LEU A 1 362 ? 17.193 7.062 -25.958 1.00 83.75 362 LEU A CA 1
ATOM 2760 C C . LEU A 1 362 ? 18.257 6.059 -26.435 1.00 83.75 362 LEU A C 1
ATOM 2762 O O . LEU A 1 362 ? 17.952 5.174 -27.239 1.00 83.75 362 LEU A O 1
ATOM 2766 N N . PRO A 1 363 ? 19.506 6.153 -25.941 1.00 83.19 363 PRO A N 1
ATOM 2767 C CA . PRO A 1 363 ? 20.525 5.158 -26.230 1.00 83.19 363 PRO A CA 1
ATOM 2768 C C . PRO A 1 363 ? 20.182 3.834 -25.547 1.00 83.19 363 PRO A C 1
ATOM 2770 O O . PRO A 1 363 ? 19.553 3.806 -24.488 1.00 83.19 363 PRO A O 1
ATOM 2773 N N . SER A 1 364 ? 20.670 2.732 -26.113 1.00 88.31 364 SER A N 1
ATOM 2774 C CA . SER A 1 364 ? 20.538 1.414 -25.495 1.00 88.31 364 SER A CA 1
ATOM 2775 C C . SER A 1 364 ? 21.185 1.351 -24.104 1.00 88.31 364 SER A C 1
ATOM 2777 O O . SER A 1 364 ? 22.215 1.980 -23.833 1.00 88.31 364 SER A O 1
ATOM 2779 N N . GLY A 1 365 ? 20.560 0.585 -23.213 1.00 90.75 365 GLY A N 1
ATOM 2780 C CA . GLY A 1 365 ? 20.981 0.387 -21.834 1.00 90.75 365 GLY A CA 1
ATOM 2781 C C . GLY A 1 365 ? 19.925 0.725 -20.792 1.00 90.75 365 GLY A C 1
ATOM 2782 O O . GLY A 1 365 ? 18.738 0.814 -21.100 1.00 90.75 365 GLY A O 1
ATOM 2783 N N . TRP A 1 366 ? 20.366 0.948 -19.551 1.00 91.44 366 TRP A N 1
ATOM 2784 C CA . TRP A 1 366 ? 19.499 1.421 -18.465 1.00 91.44 366 TRP A CA 1
ATOM 2785 C C . TRP A 1 366 ? 18.920 2.796 -18.805 1.00 91.44 366 TRP A C 1
ATOM 2787 O O . TRP A 1 366 ? 19.684 3.735 -19.067 1.00 91.44 366 TRP A O 1
ATOM 2797 N N . ILE A 1 367 ? 17.590 2.902 -18.819 1.00 89.62 367 ILE A N 1
ATOM 2798 C CA . ILE A 1 367 ? 16.896 4.145 -19.184 1.00 89.62 367 ILE A CA 1
ATOM 2799 C C . ILE A 1 367 ? 15.938 4.659 -18.123 1.00 89.62 367 ILE A C 1
ATOM 2801 O O . ILE A 1 367 ? 15.747 5.869 -18.062 1.00 89.62 367 ILE A O 1
ATOM 2805 N N . ASP A 1 368 ? 15.363 3.781 -17.303 1.00 92.69 368 ASP A N 1
ATOM 2806 C CA . ASP A 1 368 ? 14.362 4.169 -16.313 1.00 92.69 368 ASP A CA 1
ATOM 2807 C C . ASP A 1 368 ? 14.221 3.115 -15.204 1.00 92.69 368 ASP A C 1
ATOM 2809 O O . ASP A 1 368 ? 14.774 2.015 -15.300 1.00 92.69 368 ASP A O 1
ATOM 2813 N N . PHE A 1 369 ? 13.499 3.446 -14.141 1.00 95.38 369 PHE A N 1
ATOM 2814 C CA . PHE A 1 369 ? 13.152 2.529 -13.061 1.00 95.38 369 PHE A CA 1
ATOM 2815 C C . PHE A 1 369 ? 11.814 2.914 -12.437 1.00 95.38 369 PHE A C 1
ATOM 2817 O O . PHE A 1 369 ? 11.440 4.083 -12.400 1.00 95.38 369 PHE A O 1
ATOM 2824 N N . ALA A 1 370 ? 11.094 1.919 -11.934 1.00 95.69 370 ALA A N 1
ATOM 2825 C CA . ALA A 1 370 ? 9.759 2.101 -11.398 1.00 95.69 370 ALA A CA 1
ATOM 2826 C C . ALA A 1 370 ? 9.686 1.750 -9.920 1.00 95.69 370 ALA A C 1
ATOM 2828 O O . ALA A 1 370 ? 10.262 0.756 -9.468 1.00 95.69 370 ALA A O 1
ATOM 2829 N N . PHE A 1 371 ? 8.886 2.517 -9.195 1.00 95.56 371 PHE A N 1
ATOM 2830 C CA . PHE A 1 371 ? 8.323 2.110 -7.922 1.00 95.56 371 PHE A CA 1
ATOM 2831 C C . PHE A 1 371 ? 6.937 1.489 -8.106 1.00 95.56 371 PHE A C 1
ATOM 2833 O O . PHE A 1 371 ? 6.248 1.712 -9.107 1.00 95.56 371 PHE A O 1
ATOM 2840 N N . LEU A 1 372 ? 6.541 0.660 -7.143 1.00 90.88 372 LEU A N 1
ATOM 2841 C CA . LEU A 1 372 ? 5.268 -0.043 -7.183 1.00 90.88 372 LEU A CA 1
ATOM 2842 C C . LEU A 1 372 ? 4.121 0.952 -7.005 1.00 90.88 372 LEU A C 1
ATOM 2844 O O . LEU A 1 372 ? 4.054 1.683 -6.019 1.00 90.88 372 LEU A O 1
ATOM 2848 N N . GLY A 1 373 ? 3.207 0.961 -7.970 1.00 86.44 373 GLY A N 1
ATOM 2849 C CA . GLY A 1 373 ? 1.937 1.661 -7.862 1.00 86.44 373 GLY A CA 1
ATOM 2850 C C . GLY A 1 373 ? 0.880 0.808 -7.161 1.00 86.44 373 GLY A C 1
ATOM 2851 O O . GLY A 1 373 ? 0.967 -0.417 -7.150 1.00 86.44 373 GLY A O 1
ATOM 2852 N N . ASN A 1 374 ? -0.169 1.432 -6.629 1.00 77.44 374 ASN A N 1
ATOM 2853 C CA . ASN A 1 374 ? -1.265 0.694 -5.989 1.00 77.44 374 ASN A CA 1
ATOM 2854 C C . ASN A 1 374 ? -2.306 0.137 -6.979 1.00 77.44 374 ASN A C 1
ATOM 2856 O O . ASN A 1 374 ? -3.147 -0.662 -6.583 1.00 77.44 374 ASN A O 1
ATOM 2860 N N . GLY A 1 375 ? -2.257 0.542 -8.255 1.00 79.62 375 GLY A N 1
ATOM 2861 C CA . GLY A 1 375 ? -3.174 0.052 -9.291 1.00 79.62 375 GLY A CA 1
ATOM 2862 C C . GLY A 1 375 ? -4.615 0.556 -9.146 1.00 79.62 375 GLY A C 1
ATOM 2863 O O . GLY A 1 375 ? -5.522 0.008 -9.774 1.00 79.62 375 GLY A O 1
ATOM 2864 N N . LEU A 1 376 ? -4.843 1.593 -8.332 1.00 72.31 376 LEU A N 1
ATOM 2865 C CA . LEU A 1 376 ? -6.166 2.136 -8.033 1.00 72.31 376 LEU A CA 1
ATOM 2866 C C . LEU A 1 376 ? -6.395 3.464 -8.762 1.00 72.31 376 LEU A C 1
ATOM 2868 O O . LEU A 1 376 ? -5.529 4.330 -8.809 1.00 72.31 376 LEU A O 1
ATOM 2872 N N . ARG A 1 377 ? -7.611 3.656 -9.288 1.00 66.94 377 ARG A N 1
ATOM 2873 C CA . ARG A 1 377 ? -8.040 4.911 -9.941 1.00 66.94 377 ARG A CA 1
ATOM 2874 C C . ARG A 1 377 ? -8.695 5.908 -8.971 1.00 66.94 377 ARG A C 1
ATOM 2876 O O . ARG A 1 377 ? -9.341 6.857 -9.408 1.00 66.94 377 ARG A O 1
ATOM 2883 N N . SER A 1 378 ? -8.571 5.688 -7.661 1.00 63.12 378 SER A N 1
ATOM 2884 C CA . SER A 1 378 ? -9.228 6.521 -6.648 1.00 63.12 378 SER A CA 1
ATOM 2885 C C . SER A 1 378 ? -8.480 7.843 -6.432 1.00 63.12 378 SER A C 1
ATOM 2887 O O . SER A 1 378 ? -7.277 7.812 -6.161 1.00 63.12 378 SER A O 1
ATOM 2889 N N . PRO A 1 379 ? -9.158 9.010 -6.472 1.00 61.72 379 PRO A N 1
ATOM 2890 C CA . PRO A 1 379 ? -8.528 10.288 -6.161 1.00 61.72 379 PRO A CA 1
ATOM 2891 C C . PRO A 1 379 ? -7.890 10.356 -4.773 1.00 61.72 379 PRO A C 1
ATOM 2893 O O . PRO A 1 379 ? -6.810 10.925 -4.643 1.00 61.72 379 PRO A O 1
ATOM 2896 N N . SER A 1 380 ? -8.515 9.741 -3.765 1.00 57.84 380 SER A N 1
ATOM 2897 C CA . SER A 1 380 ? -8.009 9.704 -2.386 1.00 57.84 380 SER A CA 1
ATOM 2898 C C . SER A 1 380 ? -6.826 8.755 -2.190 1.00 57.84 380 SER A C 1
ATOM 2900 O O . SER A 1 380 ? -6.225 8.748 -1.125 1.00 57.84 380 SER A O 1
ATOM 2902 N N . GLN A 1 381 ? -6.487 7.952 -3.204 1.00 65.69 381 GLN A N 1
ATOM 2903 C CA . GLN A 1 381 ? -5.380 6.995 -3.159 1.00 65.69 381 GLN A CA 1
ATOM 2904 C C . GLN A 1 381 ? -4.411 7.187 -4.332 1.00 65.69 381 GLN A C 1
ATOM 2906 O O . GLN A 1 381 ? -3.666 6.283 -4.686 1.00 65.69 381 GLN A O 1
ATOM 2911 N N . SER A 1 382 ? -4.424 8.350 -4.975 1.00 80.25 382 SER A N 1
ATOM 2912 C CA . SER A 1 382 ? -3.567 8.626 -6.126 1.00 80.25 382 SER A CA 1
ATOM 2913 C C . SER A 1 382 ? -2.142 8.947 -5.676 1.00 80.25 382 SER A C 1
ATOM 2915 O O . SER A 1 382 ? -1.910 9.864 -4.885 1.00 80.25 382 SER A O 1
ATOM 2917 N N . ILE A 1 383 ? -1.178 8.195 -6.205 1.00 85.31 383 ILE A N 1
ATOM 2918 C CA . ILE A 1 383 ? 0.249 8.369 -5.927 1.00 85.31 383 ILE A CA 1
ATOM 2919 C C . ILE A 1 383 ? 0.739 9.704 -6.482 1.00 85.31 383 ILE A C 1
ATOM 2921 O O . ILE A 1 383 ? 1.491 10.412 -5.813 1.00 85.31 383 ILE A O 1
ATOM 2925 N N . SER A 1 384 ? 0.289 10.072 -7.683 1.00 90.44 384 SER A N 1
ATOM 2926 C CA . SER A 1 384 ? 0.675 11.340 -8.307 1.00 90.44 384 SER A CA 1
ATOM 2927 C C . SER A 1 384 ? 0.235 12.533 -7.461 1.00 90.44 384 SER A C 1
ATOM 2929 O O . SER A 1 384 ? 1.044 13.412 -7.162 1.00 90.44 384 SER A O 1
ATOM 2931 N N . ARG A 1 385 ? -1.017 12.531 -6.979 1.00 87.88 385 ARG A N 1
ATOM 2932 C CA . ARG A 1 385 ? -1.539 13.573 -6.080 1.00 87.88 385 ARG A CA 1
ATOM 2933 C C . ARG A 1 385 ? -0.740 13.655 -4.782 1.00 87.88 385 ARG A C 1
ATOM 2935 O O . ARG A 1 385 ? -0.303 14.746 -4.424 1.00 87.88 385 ARG A O 1
ATOM 2942 N N . LEU A 1 386 ? -0.469 12.515 -4.147 1.00 86.62 386 LEU A N 1
ATOM 2943 C CA . LEU A 1 386 ? 0.334 12.438 -2.927 1.00 86.62 386 LEU A CA 1
ATOM 2944 C C . LEU A 1 386 ? 1.727 13.063 -3.107 1.00 86.62 386 LEU A C 1
ATOM 2946 O O . LEU A 1 386 ? 2.159 13.886 -2.299 1.00 86.62 386 LEU A O 1
ATOM 2950 N N . ILE A 1 387 ? 2.433 12.710 -4.183 1.00 90.19 387 ILE A N 1
ATOM 2951 C CA . ILE A 1 387 ? 3.771 13.251 -4.466 1.00 90.19 387 ILE A CA 1
ATOM 2952 C C . ILE A 1 387 ? 3.701 14.746 -4.783 1.00 90.19 387 ILE A C 1
ATOM 2954 O O . ILE A 1 387 ? 4.543 15.513 -4.312 1.00 90.19 387 ILE A O 1
ATOM 2958 N N . ASN A 1 388 ? 2.698 15.180 -5.547 1.00 92.00 388 ASN A N 1
ATOM 2959 C CA . ASN A 1 388 ? 2.515 16.583 -5.916 1.00 92.00 388 ASN A CA 1
ATOM 2960 C C . ASN A 1 388 ? 2.232 17.461 -4.690 1.00 92.00 388 ASN A C 1
ATOM 2962 O O . ASN A 1 388 ? 2.775 18.562 -4.576 1.00 92.00 388 ASN A O 1
ATOM 2966 N N . GLU A 1 389 ? 1.450 16.966 -3.734 1.00 87.19 389 GLU A N 1
ATOM 2967 C CA . GLU A 1 389 ? 1.197 17.643 -2.462 1.00 87.19 389 GLU A CA 1
ATOM 2968 C C . GLU A 1 389 ? 2.468 17.762 -1.610 1.00 87.19 389 GLU A C 1
ATOM 2970 O O . GLU A 1 389 ? 2.789 18.863 -1.143 1.00 87.19 389 GLU A O 1
ATOM 2975 N N . ARG A 1 390 ? 3.246 16.675 -1.470 1.00 90.56 390 ARG A N 1
ATOM 2976 C CA . ARG A 1 390 ? 4.556 16.707 -0.786 1.00 90.56 390 ARG A CA 1
ATOM 2977 C C . ARG A 1 390 ? 5.507 17.694 -1.455 1.00 90.56 390 ARG A C 1
ATOM 2979 O O . ARG A 1 390 ? 6.078 18.555 -0.790 1.00 90.56 390 ARG A O 1
ATOM 2986 N N . SER A 1 391 ? 5.620 17.625 -2.780 1.00 91.75 391 SER A N 1
ATOM 2987 C CA . SER A 1 391 ? 6.453 18.516 -3.588 1.00 91.75 391 SER A CA 1
ATOM 2988 C C . SER A 1 391 ? 6.093 19.985 -3.393 1.00 91.75 391 SER A C 1
ATOM 2990 O O . SER A 1 391 ? 6.984 20.821 -3.225 1.00 91.75 391 SER A O 1
ATOM 2992 N N . LYS A 1 392 ? 4.793 20.309 -3.362 1.00 90.94 392 LYS A N 1
ATOM 2993 C CA . LYS A 1 392 ? 4.298 21.666 -3.114 1.00 90.94 392 LYS A CA 1
ATOM 2994 C C . LYS A 1 392 ? 4.662 22.149 -1.712 1.00 90.94 392 LYS A C 1
ATOM 2996 O O . LYS A 1 392 ? 5.116 23.281 -1.567 1.00 90.94 392 LYS A O 1
ATOM 3001 N N . LYS A 1 393 ? 4.496 21.297 -0.695 1.00 88.94 393 LYS A N 1
ATOM 3002 C CA . LYS A 1 393 ? 4.831 21.611 0.702 1.00 88.94 393 LYS A CA 1
ATOM 3003 C C . LYS A 1 393 ? 6.333 21.820 0.904 1.00 88.94 393 LYS A C 1
ATOM 3005 O O . LYS A 1 393 ? 6.744 22.745 1.595 1.00 88.94 393 LYS A O 1
ATOM 3010 N N . GLU A 1 394 ? 7.151 20.969 0.298 1.00 90.06 394 GLU A N 1
ATOM 3011 C CA . GLU A 1 394 ? 8.610 20.991 0.440 1.00 90.06 394 GLU A CA 1
ATOM 3012 C C . GLU A 1 394 ? 9.279 21.971 -0.534 1.00 90.06 394 GLU A C 1
ATOM 3014 O O . GLU A 1 394 ? 10.443 22.339 -0.368 1.00 90.06 394 GLU A O 1
ATOM 3019 N N . GLY A 1 395 ? 8.558 22.407 -1.568 1.00 92.56 395 GLY A N 1
ATOM 3020 C CA . GLY A 1 395 ? 9.055 23.266 -2.637 1.00 92.56 395 GLY A CA 1
ATOM 3021 C C . GLY A 1 395 ? 10.109 22.579 -3.510 1.00 92.56 395 GLY A C 1
ATOM 3022 O O . GLY A 1 395 ? 11.107 23.213 -3.861 1.00 92.56 395 GLY A O 1
ATOM 3023 N N . SER A 1 396 ? 9.969 21.280 -3.795 1.00 91.38 396 SER A N 1
ATOM 3024 C CA . SER A 1 396 ? 10.925 20.535 -4.636 1.00 91.38 396 SER A CA 1
ATOM 3025 C C . SER A 1 396 ? 10.703 20.749 -6.138 1.00 91.38 396 SER A C 1
ATOM 3027 O O . SER A 1 396 ? 11.621 20.558 -6.942 1.00 91.38 396 SER A O 1
ATOM 3029 N N . GLY A 1 397 ? 9.503 21.194 -6.529 1.00 90.88 397 GLY A N 1
ATOM 3030 C CA . GLY A 1 397 ? 9.163 21.516 -7.918 1.00 90.88 397 GLY A CA 1
ATOM 3031 C C . GLY A 1 397 ? 9.133 20.292 -8.843 1.00 90.88 397 GLY A C 1
ATOM 3032 O O . GLY A 1 397 ? 9.281 20.432 -10.066 1.00 90.88 397 GLY A O 1
ATOM 3033 N N . ILE A 1 398 ? 9.019 19.088 -8.272 1.00 91.19 398 ILE A N 1
ATOM 3034 C CA . ILE A 1 398 ? 8.653 17.877 -9.011 1.00 91.19 398 ILE A CA 1
ATOM 3035 C C . ILE A 1 398 ? 7.129 17.826 -9.160 1.00 91.19 398 ILE A C 1
ATOM 3037 O O . ILE A 1 398 ? 6.405 18.263 -8.271 1.00 91.19 398 ILE A O 1
ATOM 3041 N N . GLU A 1 399 ? 6.650 17.332 -10.290 1.00 92.94 399 GLU A N 1
ATOM 3042 C CA . GLU A 1 399 ? 5.224 17.155 -10.558 1.00 92.94 399 GLU A CA 1
ATOM 3043 C C . GLU A 1 399 ? 5.066 15.849 -11.326 1.00 92.94 399 GLU A C 1
ATOM 3045 O O . GLU A 1 399 ? 5.916 15.551 -12.172 1.00 92.94 399 GLU A O 1
ATOM 3050 N N . TYR A 1 400 ? 4.046 15.076 -10.972 1.00 92.62 400 TYR A N 1
ATOM 3051 C CA . TYR A 1 400 ? 3.672 13.807 -11.574 1.00 92.62 400 TYR A CA 1
ATOM 3052 C C . TYR A 1 400 ? 2.303 13.914 -12.227 1.00 92.62 400 TYR A C 1
ATOM 3054 O O . TYR A 1 400 ? 1.367 14.472 -11.646 1.00 92.62 400 TYR A O 1
ATOM 3062 N N . ASP A 1 401 ? 2.190 13.312 -13.404 1.00 92.00 401 ASP A N 1
ATOM 3063 C CA . ASP A 1 401 ? 0.941 13.181 -14.133 1.00 92.00 401 ASP A CA 1
ATOM 3064 C C . ASP A 1 401 ? 0.019 12.178 -13.456 1.00 92.00 401 ASP A C 1
ATOM 3066 O O . ASP A 1 401 ? 0.462 11.230 -12.796 1.00 92.00 401 ASP A O 1
ATOM 3070 N N . LEU A 1 402 ? -1.282 12.375 -13.658 1.00 91.12 402 LEU A N 1
ATOM 3071 C CA . LEU A 1 402 ? -2.292 11.429 -13.205 1.00 91.12 402 LEU A CA 1
ATOM 3072 C C . LEU A 1 402 ? -2.046 10.041 -13.795 1.00 91.12 402 LEU A C 1
ATOM 3074 O O . LEU A 1 402 ? -1.553 9.888 -14.910 1.00 91.12 402 LEU A O 1
ATOM 3078 N N . GLU A 1 403 ? -2.429 9.028 -13.028 1.00 89.50 403 GLU A N 1
ATOM 3079 C CA . GLU A 1 403 ? -2.287 7.633 -13.398 1.00 89.50 403 GLU A CA 1
ATOM 3080 C C . GLU A 1 403 ? -3.043 7.325 -14.703 1.00 89.50 403 GLU A C 1
ATOM 3082 O O . GLU A 1 403 ? -4.272 7.422 -14.769 1.00 89.50 403 GLU A O 1
ATOM 3087 N N . VAL A 1 404 ? -2.310 6.908 -15.736 1.00 90.62 404 VAL A N 1
ATOM 3088 C CA . VAL A 1 404 ? -2.849 6.496 -17.038 1.00 90.62 404 VAL A CA 1
ATOM 3089 C C . VAL A 1 404 ? -2.717 4.993 -17.224 1.00 90.62 404 VAL A C 1
ATOM 3091 O O . VAL A 1 404 ? -1.744 4.381 -16.792 1.00 90.62 404 VAL A O 1
ATOM 3094 N N . GLU A 1 405 ? -3.702 4.374 -17.869 1.00 89.38 405 GLU A N 1
ATOM 3095 C CA . GLU A 1 405 ? -3.649 2.937 -18.133 1.00 89.38 405 GLU A CA 1
ATOM 3096 C C . GLU A 1 405 ? -2.722 2.623 -19.300 1.00 89.38 405 GLU A C 1
ATOM 3098 O O . GLU A 1 405 ? -2.735 3.289 -20.333 1.00 89.38 405 GLU A O 1
ATOM 3103 N N . GLN A 1 406 ? -1.924 1.586 -19.102 1.00 89.94 406 GLN A N 1
ATOM 3104 C CA . GLN A 1 406 ? -1.004 1.005 -20.061 1.00 89.94 406 GLN A CA 1
ATOM 3105 C C . GLN A 1 406 ? -1.115 -0.518 -19.987 1.00 89.94 406 GLN A C 1
ATOM 3107 O O . GLN A 1 406 ? -1.772 -1.076 -19.101 1.00 89.94 406 GLN A O 1
ATOM 3112 N N . GLY A 1 407 ? -0.492 -1.216 -20.931 1.00 89.75 407 GLY A N 1
ATOM 3113 C CA . GLY A 1 407 ? -0.603 -2.665 -20.977 1.00 89.75 407 GLY A CA 1
ATOM 3114 C C . GLY A 1 407 ? 0.260 -3.347 -22.024 1.00 89.75 407 GLY A C 1
ATOM 3115 O O . GLY A 1 407 ? 0.838 -2.703 -22.905 1.00 89.75 407 GLY A O 1
ATOM 3116 N N . ARG A 1 408 ? 0.285 -4.680 -21.954 1.00 91.12 408 ARG A N 1
ATOM 3117 C CA . ARG A 1 408 ? 0.864 -5.555 -22.982 1.00 91.12 408 ARG A CA 1
ATOM 3118 C C . ARG A 1 408 ? 0.038 -6.817 -23.183 1.00 91.12 408 ARG A C 1
ATOM 3120 O O . ARG A 1 408 ? -0.655 -7.268 -22.272 1.00 91.12 408 ARG A O 1
ATOM 3127 N N . VAL A 1 409 ? 0.188 -7.423 -24.352 1.00 89.31 409 VAL A N 1
ATOM 3128 C CA . VAL A 1 409 ? -0.363 -8.733 -24.696 1.00 89.31 409 VAL A CA 1
ATOM 3129 C C . VAL A 1 409 ? 0.767 -9.756 -24.677 1.00 89.31 409 VAL A C 1
ATOM 3131 O O . VAL A 1 409 ? 1.799 -9.578 -25.325 1.00 89.31 409 VAL A O 1
ATOM 3134 N N . ARG A 1 410 ? 0.595 -10.822 -23.895 1.00 87.38 410 ARG A N 1
ATOM 3135 C CA . ARG A 1 410 ? 1.532 -11.952 -23.837 1.00 87.38 410 ARG A CA 1
ATOM 3136 C C . ARG A 1 410 ? 1.444 -12.805 -25.102 1.00 87.38 410 ARG A C 1
ATOM 3138 O O . ARG A 1 410 ? 0.454 -12.776 -25.826 1.00 87.38 410 ARG A O 1
ATOM 3145 N N . HIS A 1 411 ? 2.456 -13.643 -25.317 1.00 84.50 411 HIS A N 1
ATOM 3146 C CA . HIS A 1 411 ? 2.491 -14.587 -26.441 1.00 84.50 411 HIS A CA 1
ATOM 3147 C C . HIS A 1 411 ? 1.324 -15.598 -26.447 1.00 84.50 411 HIS A C 1
ATOM 3149 O O . HIS A 1 411 ? 1.014 -16.170 -27.485 1.00 84.50 411 HIS A O 1
ATOM 3155 N N . ASP A 1 412 ? 0.697 -15.850 -25.294 1.00 83.56 412 ASP A N 1
ATOM 3156 C CA . ASP A 1 412 ? -0.472 -16.725 -25.127 1.00 83.56 412 ASP A CA 1
ATOM 3157 C C . ASP A 1 412 ? -1.811 -15.981 -25.302 1.00 83.56 412 ASP A C 1
ATOM 3159 O O . ASP A 1 412 ? -2.873 -16.559 -25.086 1.00 83.56 412 ASP A O 1
ATOM 3163 N N . GLY A 1 413 ? -1.773 -14.703 -25.695 1.00 84.44 413 GLY A N 1
ATOM 3164 C CA . GLY A 1 413 ? -2.951 -13.866 -25.923 1.00 84.44 413 GLY A CA 1
ATOM 3165 C C . GLY A 1 413 ? -3.519 -13.207 -24.664 1.00 84.44 413 GLY A C 1
ATOM 3166 O O . GLY A 1 413 ? -4.467 -12.427 -24.766 1.00 84.44 413 GLY A O 1
ATOM 3167 N N . VAL A 1 414 ? -2.950 -13.462 -23.479 1.00 83.88 414 VAL A N 1
ATOM 3168 C CA . VAL A 1 414 ? -3.410 -12.833 -22.233 1.00 83.88 414 VAL A CA 1
ATOM 3169 C C . VAL A 1 414 ? -3.088 -11.337 -22.248 1.00 83.88 414 VAL A C 1
ATOM 3171 O O . VAL A 1 414 ? -1.928 -10.935 -22.373 1.00 83.88 414 VAL A O 1
ATOM 3174 N N . GLN A 1 415 ? -4.123 -10.512 -22.078 1.00 85.69 415 GLN A N 1
ATOM 3175 C CA . GLN A 1 415 ? -3.998 -9.061 -21.951 1.00 85.69 415 GLN A CA 1
ATOM 3176 C C . GLN A 1 415 ? -3.689 -8.668 -20.507 1.00 85.69 415 GLN A C 1
ATOM 3178 O O . GLN A 1 415 ? -4.356 -9.104 -19.568 1.00 85.69 415 GLN A O 1
ATOM 3183 N N . LEU A 1 416 ? -2.684 -7.816 -20.340 1.00 86.56 416 LEU A N 1
ATOM 3184 C CA . LEU A 1 416 ? -2.242 -7.287 -19.058 1.00 86.56 416 LEU A CA 1
ATOM 3185 C C . LEU A 1 416 ? -2.390 -5.772 -19.063 1.00 86.56 416 LEU A C 1
ATOM 3187 O O . LEU A 1 416 ? -2.005 -5.122 -20.033 1.00 86.56 416 LEU A O 1
ATOM 3191 N N . ARG A 1 417 ? -2.904 -5.225 -17.964 1.00 86.56 417 ARG A N 1
ATOM 3192 C CA . ARG A 1 417 ? -3.140 -3.796 -17.756 1.00 86.56 417 ARG A CA 1
ATOM 3193 C C . ARG A 1 417 ? -2.552 -3.335 -16.432 1.00 86.56 417 ARG A C 1
ATOM 3195 O O . ARG A 1 417 ? -2.593 -4.062 -15.438 1.00 86.56 417 ARG A O 1
ATOM 3202 N N . TRP A 1 418 ? -2.034 -2.120 -16.423 1.00 90.25 418 TRP A N 1
ATOM 3203 C CA . TRP A 1 418 ? -1.492 -1.451 -15.249 1.00 90.25 418 TRP A CA 1
ATOM 3204 C C . TRP A 1 418 ? -1.693 0.061 -15.367 1.00 90.25 418 TRP A C 1
ATOM 3206 O O . TRP A 1 418 ? -1.929 0.585 -16.453 1.00 90.25 418 TRP A O 1
ATOM 3216 N N . LEU A 1 419 ? -1.606 0.764 -14.245 1.00 91.12 419 LEU A N 1
ATOM 3217 C CA . LEU A 1 419 ? -1.569 2.219 -14.194 1.00 91.12 419 LEU A CA 1
ATOM 3218 C C . LEU A 1 419 ? -0.124 2.699 -14.121 1.00 91.12 419 LEU A C 1
ATOM 3220 O O . LEU A 1 419 ? 0.653 2.184 -13.317 1.00 91.12 419 LEU A O 1
ATOM 3224 N N . ILE A 1 420 ? 0.208 3.702 -14.927 1.00 92.44 420 ILE A N 1
ATOM 3225 C CA . ILE A 1 420 ? 1.482 4.411 -14.898 1.00 92.44 420 ILE A CA 1
ATOM 3226 C C . ILE A 1 420 ? 1.271 5.863 -14.472 1.00 92.44 420 ILE A C 1
ATOM 3228 O O . ILE A 1 420 ? 0.405 6.540 -15.015 1.00 92.44 420 ILE A O 1
ATOM 3232 N N . SER A 1 421 ? 2.108 6.362 -13.563 1.00 92.56 421 SER A N 1
ATOM 3233 C CA . SER A 1 421 ? 2.291 7.799 -13.318 1.00 92.56 421 SER A CA 1
ATOM 3234 C C . SER A 1 421 ? 3.768 8.162 -13.457 1.00 92.56 421 SER A C 1
ATOM 3236 O O . SER A 1 421 ? 4.637 7.441 -12.967 1.00 92.56 421 SER A O 1
ATOM 3238 N N . GLN A 1 422 ? 4.055 9.262 -14.151 1.00 91.75 422 GLN A N 1
ATOM 3239 C CA . GLN A 1 422 ? 5.403 9.721 -14.499 1.00 91.75 422 GLN A CA 1
ATOM 3240 C C . GLN A 1 422 ? 5.548 11.208 -14.186 1.00 91.75 422 GLN A C 1
ATOM 3242 O O . GLN A 1 422 ? 4.552 11.911 -14.044 1.00 91.75 422 GLN A O 1
ATOM 3247 N N . ALA A 1 423 ? 6.781 11.706 -14.104 1.00 90.62 423 ALA A N 1
ATOM 3248 C CA . ALA A 1 423 ? 7.014 13.131 -13.907 1.00 90.62 423 ALA A CA 1
ATOM 3249 C C . ALA A 1 423 ? 6.623 13.960 -15.157 1.00 90.62 423 ALA A C 1
ATOM 3251 O O . ALA A 1 423 ? 7.206 13.765 -16.221 1.00 90.62 423 ALA A O 1
ATOM 3252 N N . THR A 1 424 ? 5.750 14.965 -14.996 1.00 81.06 424 THR A N 1
ATOM 3253 C CA . THR A 1 424 ? 5.072 15.783 -16.041 1.00 81.06 424 THR A CA 1
ATOM 3254 C C . THR A 1 424 ? 5.989 16.507 -17.040 1.00 81.06 424 THR A C 1
ATOM 3256 O O . THR A 1 424 ? 5.560 16.998 -18.082 1.00 81.06 424 THR A O 1
ATOM 3259 N N . LYS A 1 425 ? 7.288 16.615 -16.748 1.00 68.06 425 LYS A N 1
ATOM 3260 C CA . LYS A 1 425 ? 8.290 17.230 -17.638 1.00 68.06 425 LYS A CA 1
ATOM 3261 C C . LYS A 1 425 ? 9.250 16.151 -18.115 1.00 68.06 425 LYS A C 1
ATOM 3263 O O . LYS A 1 425 ? 10.389 16.071 -17.656 1.00 68.06 425 LYS A O 1
ATOM 3268 N N . GLU A 1 426 ? 8.723 15.305 -18.994 1.00 55.31 426 GLU A N 1
ATOM 3269 C CA . GLU A 1 426 ? 9.252 13.983 -19.333 1.00 55.31 426 GLU A CA 1
ATOM 3270 C C . GLU A 1 426 ? 10.706 13.957 -19.836 1.00 55.31 426 GLU A C 1
ATOM 3272 O O . GLU A 1 426 ? 11.416 12.993 -19.568 1.00 55.31 426 GLU A O 1
ATOM 3277 N N . ALA A 1 427 ? 11.195 14.980 -20.542 1.00 49.91 427 ALA A N 1
ATOM 3278 C CA . ALA A 1 427 ? 12.540 14.915 -21.125 1.00 49.91 427 ALA A CA 1
ATOM 3279 C C . ALA A 1 427 ? 13.660 15.035 -20.074 1.00 49.91 427 ALA A C 1
ATOM 3281 O O . ALA A 1 427 ? 14.674 14.362 -20.179 1.00 49.91 427 ALA A O 1
ATOM 3282 N N . ASP A 1 428 ? 13.486 15.834 -19.018 1.00 56.38 428 ASP A N 1
ATOM 3283 C CA . ASP A 1 428 ? 14.608 16.233 -18.151 1.00 56.38 428 ASP A CA 1
ATOM 3284 C C . ASP A 1 428 ? 14.901 15.284 -16.994 1.00 56.38 428 ASP A C 1
ATOM 3286 O O . ASP A 1 428 ? 15.883 15.475 -16.270 1.00 56.38 428 ASP A O 1
ATOM 3290 N N . ARG A 1 429 ? 14.039 14.290 -16.771 1.00 67.31 429 ARG A N 1
ATOM 3291 C CA . ARG A 1 429 ? 13.991 13.603 -15.478 1.00 67.31 429 ARG A CA 1
ATOM 3292 C C . ARG A 1 429 ? 13.908 12.084 -15.533 1.00 67.31 429 ARG A C 1
ATOM 3294 O O . ARG A 1 429 ? 13.959 11.529 -14.445 1.00 67.31 429 ARG A O 1
ATOM 3301 N N . ARG A 1 430 ? 13.825 11.458 -16.723 1.00 76.62 430 ARG A N 1
ATOM 3302 C CA . ARG A 1 430 ? 13.533 10.016 -16.919 1.00 76.62 430 ARG A CA 1
ATOM 3303 C C . ARG A 1 430 ? 14.361 9.064 -16.059 1.00 76.62 430 ARG A C 1
ATOM 3305 O O . ARG A 1 430 ? 14.017 8.960 -14.916 1.00 76.62 430 ARG A O 1
ATOM 3312 N N . GLY A 1 431 ? 15.443 8.402 -16.422 1.00 83.62 431 GLY A N 1
ATOM 3313 C CA . GLY A 1 431 ? 16.234 7.604 -15.461 1.00 83.62 431 GLY A CA 1
ATOM 3314 C C . GLY A 1 431 ? 16.894 8.353 -14.275 1.00 83.62 431 GLY A C 1
ATOM 3315 O O . GLY A 1 431 ? 17.980 7.948 -13.866 1.00 83.62 431 GLY A O 1
ATOM 3316 N N . VAL A 1 432 ? 16.331 9.449 -13.749 1.00 90.19 432 VAL A N 1
ATOM 3317 C CA . VAL A 1 432 ? 16.779 10.202 -12.565 1.00 90.19 432 VAL A CA 1
ATOM 3318 C C . VAL A 1 432 ? 15.793 10.059 -11.396 1.00 90.19 432 VAL A C 1
ATOM 3320 O O . VAL A 1 432 ? 16.238 9.898 -10.259 1.00 90.19 432 VAL A O 1
ATOM 3323 N N . VAL A 1 433 ? 14.480 10.103 -11.652 1.00 92.94 433 VAL A N 1
ATOM 3324 C CA . VAL A 1 433 ? 13.422 9.875 -10.646 1.00 92.94 433 VAL A CA 1
ATOM 3325 C C . VAL A 1 433 ? 12.519 8.722 -11.095 1.00 92.94 433 VAL A C 1
ATOM 3327 O O . VAL A 1 433 ? 12.296 8.594 -12.294 1.00 92.94 433 VAL A O 1
ATOM 3330 N N . PRO A 1 434 ? 12.001 7.886 -10.177 1.00 94.62 434 PRO A N 1
ATOM 3331 C CA . PRO A 1 434 ? 11.218 6.718 -10.565 1.00 94.62 434 PRO A CA 1
ATOM 3332 C C . PRO A 1 434 ? 9.859 7.109 -11.142 1.00 94.62 434 PRO A C 1
ATOM 3334 O O . PRO A 1 434 ? 9.219 8.029 -10.645 1.00 94.62 434 PRO A O 1
ATOM 3337 N N . PHE A 1 435 ? 9.349 6.345 -12.101 1.00 94.38 435 PHE A N 1
ATOM 3338 C CA . PHE A 1 435 ? 7.908 6.338 -12.368 1.00 94.38 435 PHE A CA 1
ATOM 3339 C C . PHE A 1 435 ? 7.181 5.343 -11.457 1.00 94.38 435 PHE A C 1
ATOM 3341 O O . PHE A 1 435 ? 7.809 4.564 -10.746 1.00 94.38 435 PHE A O 1
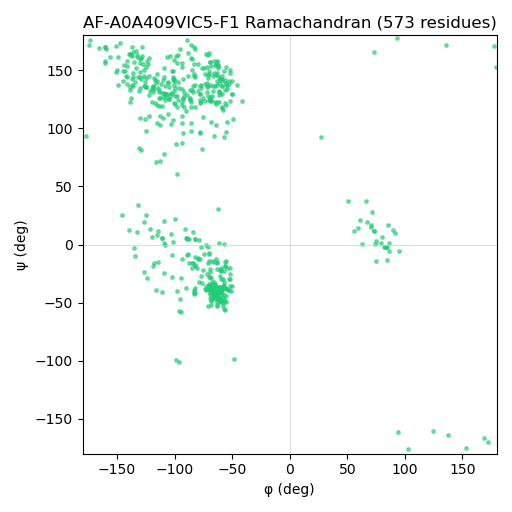ATOM 3348 N N . PHE A 1 436 ? 5.852 5.347 -11.469 1.00 94.44 436 PHE A N 1
ATOM 3349 C CA . PHE A 1 436 ? 5.040 4.416 -10.685 1.00 94.44 436 PHE A CA 1
ATOM 3350 C C . PHE A 1 436 ? 4.272 3.481 -11.599 1.00 94.44 436 PHE A C 1
ATOM 3352 O O . PHE A 1 436 ? 3.658 3.942 -12.555 1.00 94.44 436 PHE A O 1
ATOM 3359 N N . CYS A 1 437 ? 4.294 2.183 -11.298 1.00 93.19 437 CYS A N 1
ATOM 3360 C CA . CYS A 1 437 ? 3.624 1.149 -12.084 1.00 93.19 437 CYS A CA 1
ATOM 3361 C C . CYS A 1 437 ? 2.777 0.253 -11.175 1.00 93.19 437 CYS A C 1
ATOM 3363 O O . CYS A 1 437 ? 3.322 -0.528 -10.396 1.00 93.19 437 CYS A O 1
ATOM 3365 N N . GLY A 1 438 ? 1.450 0.365 -11.253 1.00 89.38 438 GLY A N 1
ATOM 3366 C CA . GLY A 1 438 ? 0.513 -0.390 -10.415 1.00 89.38 438 GLY A CA 1
ATOM 3367 C C . GLY A 1 438 ? -0.333 -1.380 -11.206 1.00 89.38 438 GLY A C 1
ATOM 3368 O O . GLY A 1 438 ? -1.006 -0.997 -12.156 1.00 89.38 438 GLY A O 1
ATOM 3369 N N . ASP A 1 439 ? -0.324 -2.649 -10.807 1.00 84.00 439 ASP A N 1
ATOM 3370 C CA . ASP A 1 439 ? -1.100 -3.723 -11.438 1.00 84.00 439 ASP A CA 1
ATOM 3371 C C . ASP A 1 439 ? -2.625 -3.466 -11.351 1.00 84.00 439 ASP A C 1
ATOM 3373 O O . ASP A 1 439 ? -3.150 -3.236 -10.264 1.00 84.00 439 ASP A O 1
ATOM 3377 N N . VAL A 1 440 ? -3.356 -3.533 -12.475 1.00 78.94 440 VAL A N 1
ATOM 3378 C CA . VAL A 1 440 ? -4.820 -3.314 -12.517 1.00 78.94 440 VAL A CA 1
ATOM 3379 C C . VAL A 1 440 ? -5.555 -4.630 -12.741 1.00 78.94 440 VAL A C 1
ATOM 3381 O O . VAL A 1 440 ? -5.286 -5.349 -13.709 1.00 78.94 440 VAL A O 1
ATOM 3384 N N . LYS A 1 441 ? -6.558 -4.923 -11.902 1.00 57.16 441 LYS A N 1
ATOM 3385 C CA . LYS A 1 441 ? -7.388 -6.129 -12.051 1.00 57.16 441 LYS A CA 1
ATOM 3386 C C . LYS A 1 441 ? -8.171 -6.152 -13.384 1.00 57.16 441 LYS A C 1
ATOM 3388 O O . LYS A 1 441 ? -8.594 -5.109 -13.884 1.00 57.16 441 LYS A O 1
ATOM 3393 N N . PRO A 1 442 ? -8.370 -7.340 -13.991 1.00 43.47 442 PRO A N 1
ATOM 3394 C CA . PRO A 1 442 ? -8.027 -8.671 -13.477 1.00 43.47 442 PRO A CA 1
ATOM 3395 C C . PRO A 1 442 ? -6.559 -9.080 -13.698 1.00 43.47 442 PRO A C 1
ATOM 3397 O O . PRO A 1 442 ? -6.198 -10.207 -13.367 1.00 43.47 442 PRO A O 1
ATOM 3400 N N . SER A 1 443 ? -5.701 -8.202 -14.234 1.00 58.12 443 SER A N 1
ATOM 3401 C CA . SER A 1 443 ? -4.270 -8.477 -14.421 1.00 58.12 443 SER A CA 1
ATOM 3402 C C . SER A 1 443 ? -3.602 -8.616 -13.057 1.00 58.12 443 SER A C 1
ATOM 3404 O O . SER A 1 443 ? -3.225 -7.637 -12.418 1.00 58.12 443 SER A O 1
ATOM 3406 N N . SER A 1 444 ? -3.496 -9.848 -12.566 1.00 68.94 444 SER A N 1
ATOM 3407 C CA . SER A 1 444 ? -2.751 -10.107 -11.344 1.00 68.94 444 SER A CA 1
ATOM 3408 C C . SER A 1 444 ? -1.262 -9.939 -11.625 1.00 68.94 444 SER A C 1
ATOM 3410 O O . SER A 1 444 ? -0.766 -10.292 -12.702 1.00 68.94 444 SER A O 1
ATOM 3412 N N . ARG A 1 445 ? -0.522 -9.443 -10.632 1.00 82.00 445 ARG A N 1
ATOM 3413 C CA . ARG A 1 445 ? 0.933 -9.307 -10.717 1.00 82.00 445 ARG A CA 1
ATOM 3414 C C . ARG A 1 445 ? 1.605 -10.601 -11.171 1.00 82.00 445 ARG A C 1
ATOM 3416 O O . ARG A 1 445 ? 2.538 -10.550 -11.956 1.00 82.00 445 ARG A O 1
ATOM 3423 N N . LYS A 1 446 ? 1.092 -11.764 -10.758 1.00 81.31 446 LYS A N 1
ATOM 3424 C CA . LYS A 1 446 ? 1.604 -13.085 -11.164 1.00 81.31 446 LYS A CA 1
ATOM 3425 C C . LYS A 1 446 ? 1.526 -13.335 -12.674 1.00 81.31 446 LYS A C 1
ATOM 3427 O O . LYS A 1 446 ? 2.322 -14.099 -13.209 1.00 81.31 446 LYS A O 1
ATOM 3432 N N . LEU A 1 447 ? 0.587 -12.699 -13.376 1.00 82.44 447 LEU A N 1
ATOM 3433 C CA . LEU A 1 447 ? 0.481 -12.785 -14.833 1.00 82.44 447 LEU A CA 1
ATOM 3434 C C . LEU A 1 447 ? 1.439 -11.811 -15.533 1.00 82.44 447 LEU A C 1
ATOM 3436 O O . LEU A 1 447 ? 2.020 -12.170 -16.562 1.00 82.44 447 LEU A O 1
ATOM 3440 N N . ARG A 1 448 ? 1.623 -10.604 -14.976 1.00 86.06 448 ARG A N 1
ATOM 3441 C CA . ARG A 1 448 ? 2.552 -9.583 -15.496 1.00 86.06 448 ARG A CA 1
ATOM 3442 C C . ARG A 1 448 ? 4.013 -9.887 -15.168 1.00 86.06 448 ARG A C 1
ATOM 3444 O O . ARG A 1 448 ? 4.895 -9.594 -15.969 1.00 86.06 448 ARG A O 1
ATOM 3451 N N . VAL A 1 449 ? 4.266 -10.505 -14.029 1.00 90.00 449 VAL A N 1
ATOM 3452 C CA . VAL A 1 449 ? 5.581 -10.834 -13.485 1.00 90.00 449 VAL A CA 1
ATOM 3453 C C . VAL A 1 449 ? 5.539 -12.315 -13.084 1.00 90.00 449 VAL A C 1
ATOM 3455 O O . VAL A 1 449 ? 5.230 -12.642 -11.937 1.00 90.00 449 VAL A O 1
ATOM 3458 N N . PRO A 1 450 ? 5.764 -13.237 -14.040 1.00 88.38 450 PRO A N 1
ATOM 3459 C CA . PRO A 1 450 ? 5.556 -14.668 -13.832 1.00 88.38 450 PRO A CA 1
ATOM 3460 C C . PRO A 1 450 ? 6.680 -15.294 -12.996 1.00 88.38 450 PRO A C 1
ATOM 3462 O O . PRO A 1 450 ? 7.613 -15.900 -13.523 1.00 88.38 450 PRO A O 1
ATOM 3465 N N . SER A 1 451 ? 6.579 -15.160 -11.674 1.00 85.94 451 SER A N 1
ATOM 3466 C CA . SER A 1 451 ? 7.515 -15.745 -10.705 1.00 85.94 451 SER A CA 1
ATOM 3467 C C . SER A 1 451 ? 7.341 -17.254 -10.511 1.00 85.94 451 SER A C 1
ATOM 3469 O O . SER A 1 451 ? 8.275 -17.923 -10.076 1.00 85.94 451 SER A O 1
ATOM 3471 N N . ASP A 1 452 ? 6.165 -17.793 -10.843 1.00 83.88 452 ASP A N 1
ATOM 3472 C CA . ASP A 1 452 ? 5.850 -19.216 -10.722 1.00 83.88 452 ASP A CA 1
ATOM 3473 C C . ASP A 1 452 ? 6.048 -19.954 -12.061 1.00 83.88 452 ASP A C 1
ATOM 3475 O O . ASP A 1 452 ? 5.682 -19.421 -13.113 1.00 83.88 452 ASP A O 1
ATOM 3479 N N . PRO A 1 453 ? 6.595 -21.187 -12.052 1.00 91.12 453 PRO A N 1
ATOM 3480 C CA . PRO A 1 453 ? 7.116 -21.901 -10.880 1.00 91.12 453 PRO A CA 1
ATOM 3481 C C . PRO A 1 453 ? 8.424 -21.266 -10.366 1.00 91.12 453 PRO A C 1
ATOM 3483 O O . PRO A 1 453 ? 9.098 -20.612 -11.158 1.00 91.12 453 PRO A O 1
ATOM 3486 N N . PRO A 1 454 ? 8.876 -21.538 -9.122 1.00 85.56 454 PRO A N 1
ATOM 3487 C CA . PRO A 1 454 ? 10.071 -20.915 -8.517 1.00 85.56 454 PRO A CA 1
ATOM 3488 C C . PRO A 1 454 ? 11.359 -20.976 -9.355 1.00 85.56 454 PRO A C 1
ATOM 3490 O O . PRO A 1 454 ? 12.286 -20.190 -9.169 1.00 85.56 454 PRO A O 1
ATOM 3493 N N . SER A 1 455 ? 11.432 -21.901 -10.316 1.00 91.56 455 SER A N 1
ATOM 3494 C CA . SER A 1 455 ? 12.512 -21.936 -11.304 1.00 91.56 455 SER A CA 1
ATOM 3495 C C . SER A 1 455 ? 12.592 -20.675 -12.176 1.00 91.56 455 SER A C 1
ATOM 3497 O O . SER A 1 455 ? 13.637 -20.431 -12.771 1.00 91.56 455 SER A O 1
ATOM 3499 N N . ASN A 1 456 ? 11.517 -19.891 -12.312 1.00 93.81 456 ASN A N 1
ATOM 3500 C CA . ASN A 1 456 ? 11.469 -18.649 -13.089 1.00 93.81 456 ASN A CA 1
ATOM 3501 C C . ASN A 1 456 ? 12.281 -17.528 -12.452 1.00 93.81 456 ASN A C 1
ATOM 3503 O O . ASN A 1 456 ? 12.832 -16.706 -13.177 1.00 93.81 456 ASN A O 1
ATOM 3507 N N . THR A 1 457 ? 12.430 -17.565 -11.129 1.00 91.75 457 THR A N 1
ATOM 3508 C CA . THR A 1 457 ? 13.234 -16.612 -10.362 1.00 91.75 457 THR A CA 1
ATOM 3509 C C . THR A 1 457 ? 14.582 -17.180 -9.922 1.00 91.75 457 THR A C 1
ATOM 3511 O O . THR A 1 457 ? 15.278 -16.593 -9.098 1.00 91.75 457 THR A O 1
ATOM 3514 N N . SER A 1 458 ? 14.951 -18.361 -10.421 1.00 91.25 458 SER A N 1
ATOM 3515 C CA . SER A 1 458 ? 16.245 -18.983 -10.154 1.00 91.25 458 SER A CA 1
ATOM 3516 C C . SER A 1 458 ? 17.201 -18.685 -11.304 1.00 91.25 458 SER A C 1
ATOM 3518 O O . SER A 1 458 ? 16.901 -18.959 -12.468 1.00 91.25 458 SER A O 1
ATOM 3520 N N . HIS A 1 459 ? 18.356 -18.107 -10.981 1.00 91.25 459 HIS A N 1
ATOM 3521 C CA . HIS A 1 459 ? 19.331 -17.650 -11.966 1.00 91.25 459 HIS A CA 1
ATOM 3522 C C . HIS A 1 459 ? 20.656 -18.410 -11.817 1.00 91.25 459 HIS A C 1
ATOM 3524 O O . HIS A 1 459 ? 21.168 -18.486 -10.697 1.00 91.25 459 HIS A O 1
ATOM 3530 N N . PRO A 1 460 ? 21.264 -18.906 -12.915 1.00 91.50 460 PRO A N 1
ATOM 3531 C CA . PRO A 1 460 ? 22.614 -19.481 -12.893 1.00 91.50 460 PRO A CA 1
ATOM 3532 C C . PRO A 1 460 ? 23.683 -18.575 -12.260 1.00 91.50 460 PRO A C 1
ATOM 3534 O O . PRO A 1 460 ? 24.637 -19.058 -11.656 1.00 91.50 460 PRO A O 1
ATOM 3537 N N . SER A 1 461 ? 23.513 -17.253 -12.347 1.00 86.69 461 SER A N 1
ATOM 3538 C CA . SER A 1 461 ? 24.383 -16.253 -11.718 1.00 86.69 461 SER A CA 1
ATOM 3539 C C . SER A 1 461 ? 24.274 -16.197 -10.192 1.00 86.69 461 SER A C 1
ATOM 3541 O O . SER A 1 461 ? 25.053 -15.474 -9.564 1.00 86.69 461 SER A O 1
ATOM 3543 N N . ASN A 1 462 ? 23.325 -16.934 -9.604 1.00 88.25 462 ASN A N 1
ATOM 3544 C CA . ASN A 1 462 ? 22.893 -16.852 -8.212 1.00 88.25 462 ASN A CA 1
ATOM 3545 C C . ASN A 1 462 ? 22.323 -15.485 -7.810 1.00 88.25 462 ASN A C 1
ATOM 3547 O O . ASN A 1 462 ? 22.296 -15.172 -6.617 1.00 88.25 462 ASN A O 1
ATOM 3551 N N . ALA A 1 463 ? 21.879 -14.675 -8.777 1.00 89.00 463 ALA A N 1
ATOM 3552 C CA . ALA A 1 463 ? 21.194 -13.421 -8.496 1.00 89.00 463 ALA A CA 1
ATOM 3553 C C . ALA A 1 463 ? 19.929 -13.661 -7.653 1.00 89.00 463 ALA A C 1
ATOM 3555 O O . ALA A 1 463 ? 19.169 -14.594 -7.901 1.00 89.00 463 ALA A O 1
ATOM 3556 N N . LEU A 1 464 ? 19.728 -12.819 -6.644 1.00 88.56 464 LEU A N 1
ATOM 3557 C CA . LEU A 1 464 ? 18.626 -12.895 -5.684 1.00 88.56 464 LEU A CA 1
ATOM 3558 C C . LEU A 1 464 ? 17.661 -11.711 -5.786 1.00 88.56 464 LEU A C 1
ATOM 3560 O O . LEU A 1 464 ? 16.584 -11.779 -5.204 1.00 88.56 464 LEU A O 1
ATOM 3564 N N . GLY A 1 465 ? 18.065 -10.639 -6.465 1.00 90.88 465 GLY A N 1
ATOM 3565 C CA . GLY A 1 465 ? 17.359 -9.363 -6.460 1.00 90.88 465 GLY A CA 1
ATOM 3566 C C . GLY A 1 465 ? 18.288 -8.190 -6.735 1.00 90.88 465 GLY A C 1
ATOM 3567 O O . GLY A 1 465 ? 19.489 -8.369 -6.981 1.00 90.88 465 GLY A O 1
ATOM 3568 N N . ILE A 1 466 ? 17.740 -6.981 -6.651 1.00 93.31 466 ILE A N 1
ATOM 3569 C CA . ILE A 1 466 ? 18.486 -5.735 -6.852 1.00 93.31 466 ILE A CA 1
ATOM 3570 C C . ILE A 1 466 ? 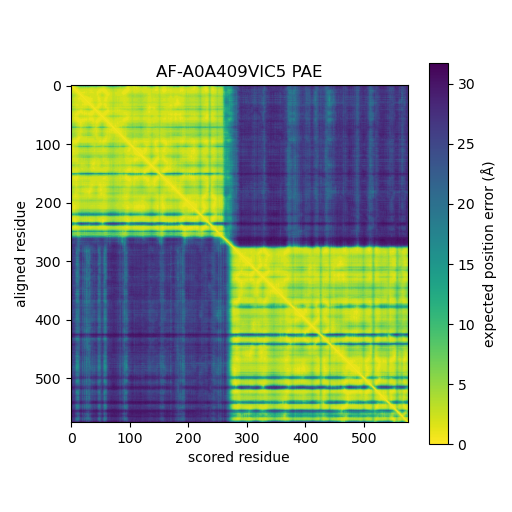19.136 -5.303 -5.535 1.00 93.31 466 ILE A C 1
ATOM 3572 O O . ILE A 1 466 ? 18.471 -5.144 -4.518 1.00 93.31 466 ILE A O 1
ATOM 3576 N N . ALA A 1 467 ? 20.445 -5.076 -5.542 1.00 92.81 467 ALA A N 1
ATOM 3577 C CA . ALA A 1 467 ? 21.169 -4.511 -4.408 1.00 92.81 467 ALA A CA 1
ATOM 3578 C C . ALA A 1 467 ? 21.077 -2.985 -4.368 1.00 92.81 467 ALA A C 1
ATOM 3580 O O . ALA A 1 467 ? 20.903 -2.404 -3.297 1.00 92.81 467 ALA A O 1
ATOM 3581 N N . PHE A 1 468 ? 21.206 -2.329 -5.520 1.00 94.94 468 PHE A N 1
ATOM 3582 C CA . PHE A 1 468 ? 21.023 -0.888 -5.619 1.00 94.94 468 PHE A CA 1
ATOM 3583 C C . PHE A 1 468 ? 20.751 -0.430 -7.052 1.00 94.94 468 PHE A C 1
ATOM 3585 O O . PHE A 1 468 ? 21.186 -1.068 -8.009 1.00 94.94 468 PHE A O 1
ATOM 3592 N N . VAL A 1 469 ? 20.101 0.723 -7.174 1.00 96.56 469 VAL A N 1
ATOM 3593 C CA . VAL A 1 469 ? 20.050 1.546 -8.385 1.00 96.56 469 VAL A CA 1
ATOM 3594 C C . VAL A 1 469 ? 20.848 2.808 -8.091 1.00 96.56 469 VAL A C 1
ATOM 3596 O O . VAL A 1 469 ? 20.522 3.535 -7.151 1.00 96.56 469 VAL A O 1
ATOM 3599 N N . ARG A 1 470 ? 21.920 3.060 -8.846 1.00 96.00 470 ARG A N 1
ATOM 3600 C CA . ARG A 1 470 ? 22.762 4.244 -8.659 1.00 96.00 470 ARG A CA 1
ATOM 3601 C C . ARG A 1 470 ? 22.519 5.255 -9.770 1.00 96.00 470 ARG A C 1
ATOM 3603 O O . ARG A 1 470 ? 22.879 5.032 -10.926 1.00 96.00 470 ARG A O 1
ATOM 3610 N N . VAL A 1 471 ? 21.942 6.380 -9.373 1.00 94.88 471 VAL A N 1
ATOM 3611 C CA . VAL A 1 471 ? 21.714 7.567 -10.185 1.00 94.88 471 VAL A CA 1
ATOM 3612 C C . VAL A 1 471 ? 22.892 8.526 -10.011 1.00 94.88 471 VAL A C 1
ATOM 3614 O O . VAL A 1 471 ? 23.234 8.919 -8.893 1.00 94.88 471 VAL A O 1
ATOM 3617 N N . VAL A 1 472 ? 23.517 8.916 -11.119 1.00 93.12 472 VAL A N 1
ATOM 3618 C CA . VAL A 1 472 ? 24.618 9.883 -11.145 1.00 93.12 472 VAL A CA 1
ATOM 3619 C C . VAL A 1 472 ? 24.169 11.150 -11.859 1.00 93.12 472 VAL A C 1
ATOM 3621 O O . VAL A 1 472 ? 23.610 11.097 -12.953 1.00 93.12 472 VAL A O 1
ATOM 3624 N N . VAL A 1 473 ? 24.421 12.304 -11.239 1.00 91.69 473 VAL A N 1
ATOM 3625 C CA . VAL A 1 473 ? 24.042 13.621 -11.770 1.00 91.69 473 VAL A CA 1
ATOM 3626 C C . VAL A 1 473 ? 25.230 14.578 -11.800 1.00 91.69 473 VAL A C 1
ATOM 3628 O O . VAL A 1 473 ? 26.239 14.384 -11.118 1.00 91.69 473 VAL A O 1
ATOM 3631 N N . LYS A 1 474 ? 25.117 15.656 -12.584 1.00 90.25 474 LYS A N 1
ATOM 3632 C CA . LYS A 1 474 ? 26.083 16.764 -12.530 1.00 90.25 474 LYS A CA 1
ATOM 3633 C C . LYS A 1 474 ? 26.108 17.342 -11.104 1.00 90.25 474 LYS A C 1
ATOM 3635 O O . LYS A 1 474 ? 25.027 17.512 -10.537 1.00 90.25 474 LYS A O 1
ATOM 3640 N N . PRO A 1 475 ? 27.275 17.723 -10.546 1.00 90.31 475 PRO A N 1
ATOM 3641 C CA . PRO A 1 475 ? 27.349 18.317 -9.207 1.00 90.31 475 PRO A CA 1
ATOM 3642 C C . PRO A 1 475 ? 26.383 19.496 -9.007 1.00 90.31 475 PRO A C 1
ATOM 3644 O O . PRO A 1 475 ? 25.684 19.561 -8.005 1.00 90.31 475 PRO A O 1
ATOM 3647 N N . SER A 1 476 ? 26.237 20.362 -10.017 1.00 89.19 476 SER A N 1
ATOM 3648 C CA . SER A 1 476 ? 25.309 21.505 -9.995 1.00 89.19 476 SER A CA 1
ATOM 3649 C C . SER A 1 476 ? 23.821 21.135 -9.950 1.00 89.19 476 SER A C 1
ATOM 3651 O O . SER A 1 476 ? 22.982 21.995 -9.704 1.00 89.19 476 SER A O 1
ATOM 3653 N N . SER A 1 477 ? 23.469 19.880 -10.231 1.00 89.56 477 SER A N 1
ATOM 3654 C CA . SER A 1 477 ? 22.089 19.379 -10.221 1.00 89.56 477 SER A CA 1
ATOM 3655 C C . SER A 1 477 ? 21.759 18.564 -8.970 1.00 89.56 477 SER A C 1
ATOM 3657 O O . SER A 1 477 ? 20.588 18.244 -8.770 1.00 89.56 477 SER A O 1
ATOM 3659 N N . PHE A 1 478 ? 22.757 18.235 -8.138 1.00 91.88 478 PHE A N 1
ATOM 3660 C CA . PHE A 1 478 ? 22.595 17.329 -7.002 1.00 91.88 478 PHE A CA 1
ATOM 3661 C C . PHE A 1 478 ? 21.510 17.807 -6.038 1.00 91.88 478 PHE A C 1
ATOM 3663 O O . PHE A 1 478 ? 20.546 17.083 -5.834 1.00 91.88 478 PHE A O 1
ATOM 3670 N N . ASP A 1 479 ? 21.597 19.038 -5.527 1.00 92.44 479 ASP A N 1
ATOM 3671 C CA . ASP A 1 479 ? 20.653 19.543 -4.516 1.00 92.44 479 ASP A CA 1
ATOM 3672 C C . ASP A 1 479 ? 19.208 19.569 -5.021 1.00 92.44 479 ASP A C 1
ATOM 3674 O O . ASP A 1 479 ? 18.269 19.230 -4.298 1.00 92.44 479 ASP A O 1
ATOM 3678 N N . LYS A 1 480 ? 19.025 19.925 -6.298 1.00 91.69 480 LYS A N 1
ATOM 3679 C CA . LYS A 1 480 ? 17.712 19.913 -6.944 1.00 91.69 480 LYS A CA 1
ATOM 3680 C C . LYS A 1 480 ? 17.154 18.493 -6.991 1.00 91.69 480 LYS A C 1
ATOM 3682 O O . LYS A 1 480 ? 16.032 18.277 -6.549 1.00 91.69 480 LYS A O 1
ATOM 3687 N N . VAL A 1 481 ? 17.922 17.532 -7.505 1.00 92.56 481 VAL A N 1
ATOM 3688 C CA . VAL A 1 481 ? 17.473 16.135 -7.642 1.00 92.56 481 VAL A CA 1
ATOM 3689 C C . VAL A 1 481 ? 17.300 15.470 -6.279 1.00 92.56 481 VAL A C 1
ATOM 3691 O O . VAL A 1 481 ? 16.323 14.762 -6.070 1.00 92.56 481 VAL A O 1
ATOM 3694 N N . PHE A 1 482 ? 18.185 15.755 -5.326 1.00 94.44 482 PHE A N 1
ATOM 3695 C CA . PHE A 1 482 ? 18.089 15.310 -3.940 1.00 94.44 482 PHE A CA 1
ATOM 3696 C C . PHE A 1 482 ? 16.755 15.728 -3.317 1.00 94.44 482 PHE A C 1
ATOM 3698 O O . PHE A 1 482 ? 16.022 14.894 -2.788 1.00 94.44 482 PHE A O 1
ATOM 3705 N N . LYS A 1 483 ? 16.394 17.010 -3.455 1.00 94.19 483 LYS A N 1
ATOM 3706 C CA . LYS A 1 483 ? 15.125 17.542 -2.955 1.00 94.19 483 LYS A CA 1
ATOM 3707 C C . LYS A 1 483 ? 13.915 16.897 -3.640 1.00 94.19 483 LYS A C 1
ATOM 3709 O O . LYS A 1 483 ? 12.909 16.648 -2.989 1.00 94.19 483 LYS A O 1
ATOM 3714 N N . GLN A 1 484 ? 14.011 16.613 -4.939 1.00 94.44 484 GLN A N 1
ATOM 3715 C CA . GLN A 1 484 ? 12.948 15.942 -5.693 1.00 94.44 484 GLN A CA 1
ATOM 3716 C C . GLN A 1 484 ? 12.771 14.485 -5.265 1.00 94.44 484 GLN A C 1
ATOM 3718 O O . GLN A 1 484 ? 11.650 14.073 -4.986 1.00 94.44 484 GLN A O 1
ATOM 3723 N N . LEU A 1 485 ? 13.862 13.721 -5.162 1.00 94.62 485 LEU A N 1
ATOM 3724 C CA . LEU A 1 485 ? 13.825 12.333 -4.703 1.00 94.62 485 LEU A CA 1
ATOM 3725 C C . LEU A 1 485 ? 13.302 12.224 -3.274 1.00 94.62 485 LEU A C 1
ATOM 3727 O O . LEU A 1 485 ? 12.527 11.319 -3.000 1.00 94.62 485 LEU A O 1
ATOM 3731 N N . LYS A 1 486 ? 13.627 13.175 -2.395 1.00 93.69 486 LYS A N 1
ATOM 3732 C CA . LYS A 1 486 ? 13.043 13.239 -1.053 1.00 93.69 486 LYS A CA 1
ATOM 3733 C C . LYS A 1 486 ? 11.511 13.332 -1.085 1.00 93.69 486 LYS A C 1
ATOM 3735 O O . LYS A 1 486 ? 10.856 12.529 -0.426 1.00 93.69 486 LYS A O 1
ATOM 3740 N N . SER A 1 487 ? 10.937 14.224 -1.902 1.00 93.06 487 SER A N 1
ATOM 3741 C CA . SER A 1 487 ? 9.473 14.323 -2.048 1.00 93.06 487 SER A CA 1
ATOM 3742 C C . SER A 1 487 ? 8.856 13.056 -2.653 1.00 93.06 487 SER A C 1
ATOM 3744 O O . SER A 1 487 ? 7.783 12.625 -2.229 1.00 93.06 487 SER A O 1
ATOM 3746 N N . VAL A 1 488 ? 9.530 12.461 -3.646 1.00 93.62 488 VAL A N 1
ATOM 3747 C CA . VAL A 1 488 ? 9.061 11.255 -4.348 1.00 93.62 488 VAL A CA 1
ATOM 3748 C C . VAL A 1 488 ? 9.080 10.040 -3.427 1.00 93.62 488 VAL A C 1
ATOM 3750 O O . VAL A 1 488 ? 8.057 9.385 -3.282 1.00 93.62 488 VAL A O 1
ATOM 3753 N N . VAL A 1 489 ? 10.210 9.768 -2.769 1.00 92.50 489 VAL A N 1
ATOM 3754 C CA . VAL A 1 489 ? 10.369 8.640 -1.840 1.00 92.50 489 VAL A CA 1
ATOM 3755 C C . VAL A 1 489 ? 9.483 8.830 -0.607 1.00 92.50 489 VAL A C 1
ATOM 3757 O O . VAL A 1 489 ? 8.891 7.867 -0.129 1.00 92.50 489 VAL A O 1
ATOM 3760 N N . GLY A 1 490 ? 9.336 10.070 -0.126 1.00 88.56 490 GLY A N 1
ATOM 3761 C CA . GLY A 1 490 ? 8.526 10.418 1.046 1.00 88.56 490 GLY A CA 1
ATOM 3762 C C . GLY A 1 490 ? 9.255 10.298 2.383 1.00 88.56 490 GLY A C 1
ATOM 3763 O O . GLY A 1 490 ? 8.655 10.567 3.420 1.00 88.56 490 GLY A O 1
ATOM 3764 N N . PHE A 1 491 ? 10.539 9.926 2.366 1.00 85.75 491 PHE A N 1
ATOM 3765 C CA . PHE A 1 491 ? 11.363 9.715 3.554 1.00 85.75 491 PHE A CA 1
ATOM 3766 C C . PHE A 1 491 ? 12.745 10.357 3.405 1.00 85.75 491 PHE A C 1
ATOM 3768 O O . PHE A 1 491 ? 13.250 10.574 2.296 1.00 85.75 491 PHE A O 1
ATOM 3775 N N . GLU A 1 492 ? 13.378 10.641 4.543 1.00 89.38 492 GLU A N 1
ATOM 3776 C CA . GLU A 1 492 ? 14.779 11.056 4.567 1.00 89.38 492 GLU A CA 1
ATOM 3777 C C . GLU A 1 492 ? 15.694 9.917 4.086 1.00 89.38 492 GLU A C 1
ATOM 3779 O O . GLU A 1 492 ? 15.403 8.741 4.327 1.00 89.38 492 GLU A O 1
ATOM 3784 N N . PRO A 1 493 ? 16.818 10.241 3.428 1.00 91.94 493 PRO A N 1
ATOM 3785 C CA . PRO A 1 493 ? 17.833 9.250 3.094 1.00 91.94 493 PRO A CA 1
ATOM 3786 C C . PRO A 1 493 ? 18.398 8.597 4.362 1.00 91.94 493 PRO A C 1
ATOM 3788 O O . PRO A 1 493 ? 18.645 9.254 5.373 1.00 91.94 493 PRO A O 1
ATOM 3791 N N . THR A 1 494 ? 18.691 7.302 4.283 1.00 90.38 494 THR A N 1
ATOM 3792 C CA . THR A 1 494 ? 19.357 6.544 5.351 1.00 90.38 494 THR A CA 1
ATOM 3793 C C . THR A 1 494 ? 20.814 6.957 5.543 1.00 90.38 494 THR A C 1
ATOM 3795 O O . THR A 1 494 ? 21.385 6.744 6.609 1.00 90.38 494 THR A O 1
ATOM 3798 N N . SER A 1 495 ? 21.443 7.531 4.515 1.00 91.38 495 SER A N 1
ATOM 3799 C CA . SER A 1 495 ? 22.772 8.126 4.634 1.00 91.38 495 SER A CA 1
ATOM 3800 C C . SER A 1 495 ? 22.975 9.275 3.654 1.00 91.38 495 SER A C 1
ATOM 3802 O O . SER A 1 495 ? 22.448 9.269 2.540 1.00 91.38 495 SER A O 1
ATOM 3804 N N . THR A 1 496 ? 23.783 10.251 4.068 1.00 91.75 496 THR A N 1
ATOM 3805 C CA . THR A 1 496 ? 24.200 11.386 3.241 1.00 91.75 496 THR A CA 1
ATOM 3806 C C . THR A 1 496 ? 25.682 11.665 3.424 1.00 91.75 496 THR A C 1
ATOM 3808 O O . THR A 1 496 ? 26.173 11.710 4.552 1.00 91.75 496 THR A O 1
ATOM 3811 N N . VAL A 1 497 ? 26.376 11.923 2.324 1.00 90.25 497 VAL A N 1
ATOM 3812 C CA . VAL A 1 497 ? 27.724 12.485 2.297 1.00 90.25 497 VAL A CA 1
ATOM 3813 C C . VAL A 1 497 ? 27.607 13.867 1.676 1.00 90.25 497 VAL A C 1
ATOM 3815 O O . VAL A 1 497 ? 27.148 14.001 0.543 1.00 90.25 497 VAL A O 1
ATOM 3818 N N . ALA A 1 498 ? 27.982 14.900 2.426 1.00 81.12 498 ALA A N 1
ATOM 3819 C CA . ALA A 1 498 ? 27.994 16.269 1.931 1.00 81.12 498 ALA A CA 1
ATOM 3820 C C . ALA A 1 498 ? 29.383 16.614 1.390 1.00 81.12 498 ALA A C 1
ATOM 3822 O O . ALA A 1 498 ? 30.393 16.386 2.056 1.00 81.12 498 ALA A O 1
ATOM 3823 N N . GLY A 1 499 ? 29.435 17.217 0.208 1.00 75.00 499 GLY A N 1
ATOM 3824 C CA . GLY A 1 499 ? 30.664 17.796 -0.308 1.00 75.00 499 GLY A CA 1
ATOM 3825 C C . GLY A 1 499 ? 30.478 18.410 -1.693 1.00 75.00 499 GLY A C 1
ATOM 3826 O O . GLY A 1 499 ? 29.612 17.982 -2.451 1.00 75.00 499 GLY A O 1
ATOM 3827 N N . PRO A 1 500 ? 31.282 19.421 -2.057 1.00 68.12 500 PRO A N 1
ATOM 3828 C CA . PRO A 1 500 ? 31.073 20.203 -3.279 1.00 68.12 500 PRO A CA 1
ATOM 3829 C C . PRO A 1 500 ? 31.290 19.405 -4.576 1.00 68.12 500 PRO A C 1
ATOM 3831 O O . PRO A 1 500 ? 30.929 19.877 -5.653 1.00 68.12 500 PRO A O 1
ATOM 3834 N N . ARG A 1 501 ? 31.916 18.221 -4.498 1.00 74.06 501 ARG A N 1
ATOM 3835 C CA . ARG A 1 501 ? 32.205 17.352 -5.652 1.00 74.06 501 ARG A CA 1
ATOM 3836 C C . ARG A 1 501 ? 31.883 15.870 -5.438 1.00 74.06 501 ARG A C 1
ATOM 3838 O O . ARG A 1 501 ? 31.921 15.139 -6.415 1.00 74.06 501 ARG A O 1
ATOM 3845 N N . ASN A 1 502 ? 31.570 15.453 -4.213 1.00 83.38 502 ASN A N 1
ATOM 3846 C CA . ASN A 1 502 ? 31.342 14.059 -3.816 1.00 83.38 502 ASN A CA 1
ATOM 3847 C C . ASN A 1 502 ? 30.055 13.892 -2.992 1.00 83.38 502 ASN A C 1
ATOM 3849 O O . ASN A 1 502 ? 29.990 13.115 -2.037 1.00 83.38 502 ASN A O 1
ATOM 3853 N N . ALA A 1 503 ? 29.042 14.696 -3.314 1.00 92.94 503 ALA A N 1
ATOM 3854 C CA . ALA A 1 503 ? 27.758 14.625 -2.646 1.00 92.94 503 ALA A CA 1
ATOM 3855 C C . ALA A 1 503 ? 27.075 13.292 -2.976 1.00 92.94 503 ALA A C 1
ATOM 3857 O O . ALA A 1 503 ? 26.990 12.889 -4.140 1.00 92.94 503 ALA A O 1
ATOM 3858 N N . GLN A 1 504 ? 26.568 12.613 -1.952 1.00 96.50 504 GLN A N 1
ATOM 3859 C CA . GLN A 1 504 ? 25.845 11.358 -2.102 1.00 96.50 504 GLN A CA 1
ATOM 3860 C C . GLN A 1 504 ? 24.687 11.282 -1.112 1.00 96.50 504 GLN A C 1
ATOM 3862 O O . GLN A 1 504 ? 24.793 11.739 0.023 1.00 96.50 504 GLN A O 1
ATOM 3867 N N . ALA A 1 505 ? 23.589 10.665 -1.530 1.00 96.62 505 ALA A N 1
ATOM 3868 C CA . ALA A 1 505 ? 22.477 10.292 -0.673 1.00 96.62 505 ALA A CA 1
ATOM 3869 C C . ALA A 1 505 ? 22.022 8.871 -1.005 1.00 96.62 505 ALA A C 1
ATOM 3871 O O . ALA A 1 505 ? 22.044 8.466 -2.167 1.00 96.62 505 ALA A O 1
ATOM 3872 N N . SER A 1 506 ? 21.616 8.110 0.007 1.00 96.94 506 SER A N 1
ATOM 3873 C CA . SER A 1 506 ? 21.108 6.750 -0.160 1.00 96.94 506 SER A CA 1
ATOM 3874 C C . SER A 1 506 ? 19.787 6.592 0.574 1.00 96.94 506 SER A C 1
ATOM 3876 O O . SER A 1 506 ? 19.700 6.957 1.741 1.00 96.94 506 SER A O 1
ATOM 3878 N N . TRP A 1 507 ? 18.804 5.977 -0.075 1.00 95.12 507 TRP A N 1
ATOM 3879 C CA . TRP A 1 507 ? 17.556 5.519 0.533 1.00 95.12 507 TRP A CA 1
ATOM 3880 C C . TRP A 1 507 ? 17.525 3.996 0.524 1.00 95.12 507 TRP A C 1
ATOM 3882 O O . TRP A 1 507 ? 17.908 3.381 -0.473 1.00 95.12 507 TRP A O 1
ATOM 3892 N N . GLU A 1 508 ? 17.075 3.386 1.615 1.00 93.00 508 GLU A N 1
ATOM 3893 C CA . GLU A 1 508 ? 16.685 1.978 1.603 1.00 93.00 508 GLU A CA 1
ATOM 3894 C C . GLU A 1 508 ? 15.316 1.839 0.943 1.00 93.00 508 GLU A C 1
ATOM 3896 O O . GLU A 1 508 ? 14.402 2.610 1.215 1.00 93.00 508 GLU A O 1
ATOM 3901 N N . LEU A 1 509 ? 15.196 0.858 0.057 1.00 90.50 509 LEU A N 1
ATOM 3902 C CA . LEU A 1 509 ? 13.972 0.547 -0.659 1.00 90.50 509 LEU A CA 1
ATOM 3903 C C . LEU A 1 509 ? 13.394 -0.770 -0.155 1.00 90.50 509 LEU A C 1
ATOM 3905 O O . LEU A 1 509 ? 14.110 -1.688 0.268 1.00 90.50 509 LEU A O 1
ATOM 3909 N N . GLU A 1 510 ? 12.081 -0.876 -0.262 1.00 88.12 510 GLU A N 1
ATOM 3910 C CA . GLU A 1 510 ? 11.377 -2.142 -0.135 1.00 88.12 510 GLU A CA 1
ATOM 3911 C C . GLU A 1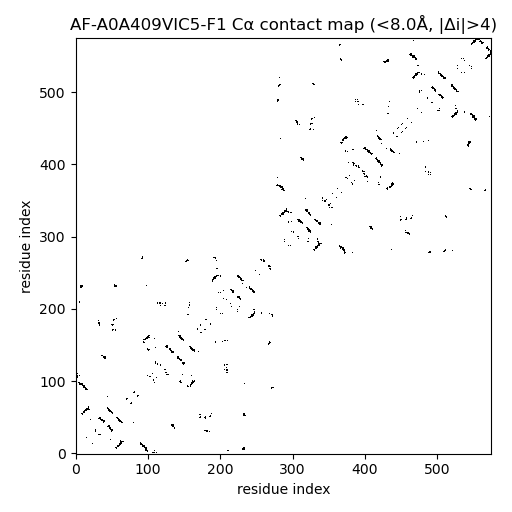 510 ? 11.336 -2.869 -1.478 1.00 88.12 510 GLU A C 1
ATOM 3913 O O . GLU A 1 510 ? 11.510 -2.274 -2.542 1.00 88.12 510 GLU A O 1
ATOM 3918 N N . THR A 1 511 ? 11.091 -4.171 -1.427 1.00 83.94 511 THR A N 1
ATOM 3919 C CA . THR A 1 511 ? 10.840 -5.004 -2.603 1.00 83.94 511 THR A CA 1
ATOM 3920 C C . THR A 1 511 ? 9.499 -5.700 -2.440 1.00 83.94 511 THR A C 1
ATOM 3922 O O . THR A 1 511 ? 8.983 -5.828 -1.327 1.00 83.94 511 THR A O 1
ATOM 3925 N N . VAL A 1 512 ? 8.906 -6.115 -3.557 1.00 76.50 512 VAL A N 1
ATOM 3926 C CA . VAL A 1 512 ? 7.496 -6.518 -3.583 1.00 76.50 512 VAL A CA 1
ATOM 3927 C C . VAL A 1 512 ? 7.208 -7.756 -2.734 1.00 76.50 512 VAL A C 1
ATOM 3929 O O . VAL A 1 512 ? 6.195 -7.807 -2.042 1.00 76.50 512 VAL A O 1
ATOM 3932 N N . ASN A 1 513 ? 8.119 -8.727 -2.714 1.00 72.94 513 ASN A N 1
ATOM 3933 C CA . ASN A 1 513 ? 8.052 -9.848 -1.785 1.00 72.94 513 ASN A CA 1
ATOM 3934 C C . ASN A 1 513 ? 8.891 -9.505 -0.548 1.00 72.94 513 ASN A C 1
ATOM 3936 O O . ASN A 1 513 ? 10.079 -9.836 -0.478 1.00 72.94 513 ASN A O 1
ATOM 3940 N N . LEU A 1 514 ? 8.263 -8.833 0.424 1.00 53.38 514 LEU A N 1
ATOM 3941 C CA . LEU A 1 514 ? 8.873 -8.426 1.692 1.00 53.38 514 LEU A CA 1
ATOM 3942 C C . LEU A 1 514 ? 9.462 -9.633 2.436 1.00 53.38 514 LEU A C 1
ATOM 3944 O O . LEU A 1 514 ? 8.780 -10.334 3.178 1.00 53.38 514 LEU A O 1
ATOM 3948 N N . ASN A 1 515 ? 10.765 -9.862 2.290 1.00 48.53 515 ASN A N 1
ATOM 3949 C CA . ASN A 1 515 ? 11.492 -10.800 3.133 1.00 48.53 515 ASN A CA 1
ATOM 3950 C C . ASN A 1 515 ? 12.201 -9.999 4.228 1.00 48.53 515 ASN A C 1
ATOM 3952 O O . ASN A 1 515 ? 13.366 -9.628 4.092 1.00 48.53 515 ASN A O 1
ATOM 3956 N N . ALA A 1 516 ? 11.486 -9.732 5.327 1.00 39.31 516 ALA A N 1
ATOM 3957 C CA . ALA A 1 516 ? 11.896 -8.875 6.450 1.00 39.31 516 ALA A CA 1
ATOM 3958 C C . ALA A 1 516 ? 13.217 -9.275 7.158 1.00 39.31 516 ALA A C 1
ATOM 3960 O O . ALA A 1 516 ? 13.630 -8.622 8.111 1.00 39.31 516 ALA A O 1
ATOM 3961 N N . LYS A 1 517 ? 13.896 -10.340 6.707 1.00 43.56 517 LYS A N 1
ATOM 3962 C CA . LYS A 1 517 ? 15.129 -10.886 7.294 1.00 43.56 517 LYS A CA 1
ATOM 3963 C C . LYS A 1 517 ? 16.371 -10.792 6.384 1.00 43.56 517 LYS A C 1
ATOM 3965 O O . LYS A 1 517 ? 17.399 -11.368 6.732 1.00 43.56 517 LYS A O 1
ATOM 3970 N N . LYS A 1 518 ? 16.323 -10.110 5.228 1.00 56.44 518 LYS A N 1
ATOM 3971 C CA . LYS A 1 518 ? 17.474 -9.971 4.301 1.00 56.44 518 LYS A CA 1
ATOM 3972 C C . LYS A 1 518 ? 17.751 -8.518 3.891 1.00 56.44 518 LYS A C 1
ATOM 3974 O O . LYS A 1 518 ? 16.903 -7.649 4.043 1.00 56.44 518 LYS A O 1
ATOM 3979 N N . LYS A 1 519 ? 18.981 -8.285 3.410 1.00 64.69 519 LYS A N 1
ATOM 3980 C CA . LYS A 1 519 ? 19.524 -6.991 2.949 1.00 64.69 519 LYS A CA 1
ATOM 3981 C C . LYS A 1 519 ? 18.535 -6.260 2.031 1.00 64.69 519 LYS A C 1
ATOM 3983 O O . LYS A 1 519 ? 17.963 -6.890 1.147 1.00 64.69 519 LYS A O 1
ATOM 3988 N N . ARG A 1 520 ? 18.383 -4.947 2.224 1.00 82.62 520 ARG A N 1
ATOM 3989 C CA . ARG A 1 520 ? 17.468 -4.097 1.448 1.00 82.62 520 ARG A CA 1
ATOM 3990 C C . ARG A 1 520 ? 18.130 -3.539 0.190 1.00 82.62 520 ARG A C 1
ATOM 3992 O O . ARG A 1 520 ? 19.329 -3.243 0.197 1.00 82.62 520 ARG A O 1
ATOM 3999 N N . SER A 1 521 ? 17.346 -3.400 -0.878 1.00 91.88 521 SER A N 1
ATOM 4000 C CA . SER A 1 521 ? 17.739 -2.644 -2.069 1.00 91.88 521 SER A CA 1
ATOM 4001 C C . SER A 1 521 ? 17.957 -1.176 -1.700 1.00 91.88 521 SER A C 1
ATOM 4003 O O . SER A 1 521 ? 17.384 -0.691 -0.727 1.00 91.88 521 SER A O 1
ATOM 4005 N N . ARG A 1 522 ? 18.778 -0.450 -2.459 1.00 95.31 522 ARG A N 1
ATOM 4006 C CA . ARG A 1 522 ? 19.011 0.983 -2.222 1.00 95.31 522 ARG A CA 1
ATOM 4007 C C . ARG A 1 522 ? 18.834 1.822 -3.478 1.00 95.31 522 ARG A C 1
ATOM 4009 O O . ARG A 1 522 ? 19.280 1.421 -4.548 1.00 95.31 522 ARG A O 1
ATOM 4016 N N . LEU A 1 523 ? 18.267 3.014 -3.335 1.00 97.50 523 LEU A N 1
ATOM 4017 C CA . LEU A 1 523 ? 18.407 4.081 -4.324 1.00 97.50 523 LEU A CA 1
ATOM 4018 C C . LEU A 1 523 ? 19.576 4.962 -3.899 1.00 97.50 523 LEU A C 1
ATOM 4020 O O . LEU A 1 523 ? 19.565 5.494 -2.793 1.00 97.50 523 LEU A O 1
ATOM 4024 N N . ILE A 1 524 ? 20.580 5.113 -4.758 1.00 97.44 524 ILE A N 1
ATOM 4025 C CA . ILE A 1 524 ? 21.764 5.929 -4.484 1.00 97.44 524 ILE A CA 1
ATOM 4026 C C . ILE A 1 524 ? 21.783 7.088 -5.473 1.00 97.44 524 ILE A C 1
ATOM 4028 O O . ILE A 1 524 ? 21.875 6.858 -6.672 1.00 97.44 524 ILE A O 1
ATOM 4032 N N . LEU A 1 525 ? 21.752 8.321 -4.978 1.00 96.50 525 LEU A N 1
ATOM 4033 C CA . LEU A 1 525 ? 22.040 9.523 -5.756 1.00 96.50 525 LEU A CA 1
ATOM 4034 C C . LEU A 1 525 ? 23.480 9.953 -5.471 1.00 96.50 525 LEU A C 1
ATOM 4036 O O . LEU A 1 525 ? 23.828 10.144 -4.311 1.00 96.50 525 LEU A O 1
ATOM 4040 N N . SER A 1 526 ? 24.305 10.159 -6.496 1.00 95.50 526 SER A N 1
ATOM 4041 C CA . SER A 1 526 ? 25.656 10.721 -6.333 1.00 95.50 526 SER A CA 1
ATOM 4042 C C . SER A 1 526 ? 25.984 11.785 -7.377 1.00 95.50 526 SER A C 1
ATOM 4044 O O . SER A 1 526 ? 25.549 11.695 -8.525 1.00 95.50 526 SER A O 1
ATOM 4046 N N . SER A 1 527 ? 26.789 12.778 -7.004 1.00 93.44 527 SER A N 1
ATOM 4047 C CA . SER A 1 527 ? 27.429 13.674 -7.967 1.00 93.44 527 SER A CA 1
ATOM 4048 C C . SER A 1 527 ? 28.529 12.943 -8.744 1.00 93.44 527 SER A C 1
ATOM 4050 O O . SER A 1 527 ? 29.233 12.119 -8.172 1.00 93.44 527 SER A O 1
ATOM 4052 N N . ALA A 1 528 ? 28.694 13.248 -10.032 1.00 91.62 528 ALA A N 1
ATOM 4053 C CA . ALA A 1 528 ? 29.768 12.679 -10.848 1.00 91.62 528 ALA A CA 1
ATOM 4054 C C . ALA A 1 528 ? 31.169 13.079 -10.334 1.00 91.62 528 ALA A C 1
ATOM 4056 O O . ALA A 1 528 ? 31.496 14.269 -10.291 1.00 91.62 528 ALA A O 1
ATOM 4057 N N . GLU A 1 529 ? 32.006 12.088 -10.013 1.00 90.25 529 GLU A N 1
ATOM 4058 C CA . GLU A 1 529 ? 33.329 12.250 -9.391 1.00 90.25 529 GLU A CA 1
ATOM 4059 C C . GLU A 1 529 ? 34.486 11.774 -10.275 1.00 90.25 529 GLU A C 1
ATOM 4061 O O . GLU A 1 529 ? 35.540 12.413 -10.311 1.00 90.25 529 GLU A O 1
ATOM 4066 N N . SER A 1 530 ? 34.313 10.667 -10.991 1.00 89.62 530 SER A N 1
ATOM 4067 C CA . SER A 1 530 ? 35.321 10.120 -11.909 1.00 89.62 530 SER A CA 1
ATOM 4068 C C . SER A 1 530 ? 35.199 10.709 -13.319 1.00 89.62 530 SER A C 1
ATOM 4070 O O . SER A 1 530 ? 34.184 11.313 -13.667 1.00 89.62 530 SER A O 1
ATOM 4072 N N . ASP A 1 531 ? 36.227 10.536 -14.154 1.00 89.19 531 ASP A N 1
ATOM 4073 C CA . ASP A 1 531 ? 36.154 10.943 -15.566 1.00 89.19 531 ASP A CA 1
ATOM 4074 C C . ASP A 1 531 ? 35.095 10.143 -16.336 1.00 89.19 531 ASP A C 1
ATOM 4076 O O . ASP A 1 531 ? 34.374 10.718 -17.146 1.00 89.19 531 ASP A O 1
ATOM 4080 N N . GLU A 1 532 ? 34.931 8.854 -16.015 1.00 88.31 532 GLU A N 1
ATOM 4081 C CA . GLU A 1 532 ? 33.864 8.001 -16.558 1.00 88.31 532 GLU A CA 1
ATOM 4082 C C . GLU A 1 532 ? 32.476 8.566 -16.218 1.00 88.31 532 GLU A C 1
ATOM 4084 O O . GLU A 1 532 ? 31.633 8.728 -17.097 1.00 88.31 532 GLU A O 1
ATOM 4089 N N . GLU A 1 533 ? 32.241 8.925 -14.953 1.00 89.94 533 GLU A N 1
ATOM 4090 C CA . GLU A 1 533 ? 30.967 9.500 -14.508 1.00 89.94 533 GLU A CA 1
ATOM 4091 C C . GLU A 1 533 ? 30.724 10.893 -15.098 1.00 89.94 533 GLU A C 1
ATOM 4093 O O . GLU A 1 533 ? 29.593 11.218 -15.459 1.00 89.94 533 GLU A O 1
ATOM 4098 N N . ARG A 1 534 ? 31.770 11.725 -15.211 1.00 89.38 534 ARG A N 1
ATOM 4099 C CA . ARG A 1 534 ? 31.685 13.048 -15.847 1.00 89.38 534 ARG A CA 1
ATOM 4100 C C . ARG A 1 534 ? 31.317 12.934 -17.319 1.00 89.38 534 ARG A C 1
ATOM 4102 O O . ARG A 1 534 ? 30.469 13.692 -17.785 1.00 89.38 534 ARG A O 1
ATOM 4109 N N . GLU A 1 535 ? 31.931 11.998 -18.032 1.00 87.62 535 GLU A N 1
ATOM 4110 C CA . GLU A 1 535 ? 31.632 11.750 -19.438 1.00 87.62 535 GLU A CA 1
ATOM 4111 C C . GLU A 1 535 ? 30.232 11.144 -19.601 1.00 87.62 535 GLU A C 1
ATOM 4113 O O . GLU A 1 535 ? 29.486 11.562 -20.486 1.00 87.62 535 GLU A O 1
ATOM 4118 N N . PHE A 1 536 ? 29.816 10.258 -18.686 1.00 86.50 536 PHE A N 1
ATOM 4119 C CA . PHE A 1 536 ? 28.449 9.745 -18.626 1.00 86.50 536 PHE A CA 1
ATOM 4120 C C . PHE A 1 536 ? 27.435 10.884 -18.501 1.00 86.50 536 PHE A C 1
ATOM 4122 O O . PHE A 1 536 ? 26.602 11.041 -19.382 1.00 86.50 536 PHE A O 1
ATOM 4129 N N . VAL A 1 537 ? 27.533 11.756 -17.490 1.00 86.94 537 VAL A N 1
ATOM 4130 C CA . VAL A 1 537 ? 26.553 12.851 -17.314 1.00 86.94 537 VAL A CA 1
ATOM 4131 C C . VAL A 1 537 ? 26.652 13.952 -18.378 1.00 86.94 537 VAL A C 1
ATOM 4133 O O . VAL A 1 537 ? 25.758 14.798 -18.473 1.00 86.94 537 VAL A O 1
ATOM 4136 N N . LYS A 1 538 ? 27.743 13.991 -19.153 1.00 84.50 538 LYS A N 1
ATOM 4137 C CA . LYS A 1 538 ? 27.926 14.900 -20.292 1.00 84.50 538 LYS A CA 1
ATOM 4138 C C . LYS A 1 538 ? 27.251 14.366 -21.557 1.00 84.50 538 LYS A C 1
ATOM 4140 O O . LYS A 1 538 ? 26.621 15.154 -22.257 1.00 84.50 538 LYS A O 1
ATOM 4145 N N . ASN A 1 539 ? 27.363 13.062 -21.809 1.00 73.31 539 ASN A N 1
ATOM 4146 C CA . ASN A 1 539 ? 26.809 12.385 -22.986 1.00 73.31 539 ASN A CA 1
ATOM 4147 C C . ASN A 1 539 ? 25.420 11.789 -22.750 1.00 73.31 539 ASN A C 1
ATOM 4149 O O . ASN A 1 539 ? 24.752 11.387 -23.703 1.00 73.31 539 ASN A O 1
ATOM 4153 N N . SER A 1 540 ? 24.974 11.717 -21.497 1.00 67.69 540 SER A N 1
ATOM 4154 C CA . SER A 1 540 ? 23.597 11.389 -21.170 1.00 67.69 540 SER A CA 1
ATOM 4155 C C . SER A 1 540 ? 22.686 12.376 -21.879 1.00 67.69 540 SER A C 1
ATOM 4157 O O . SER A 1 540 ? 22.757 13.588 -21.658 1.00 67.69 540 SER A O 1
ATOM 4159 N N . ILE A 1 541 ? 21.792 11.835 -22.706 1.00 63.81 541 ILE A N 1
ATOM 4160 C CA . ILE A 1 541 ? 20.604 12.566 -23.126 1.00 63.81 541 ILE A CA 1
ATOM 4161 C C . ILE A 1 541 ? 19.919 13.051 -21.854 1.00 63.81 541 ILE A C 1
ATOM 4163 O O . ILE A 1 541 ? 19.922 12.366 -20.822 1.00 63.81 541 ILE A O 1
ATOM 4167 N N . VAL A 1 542 ? 19.400 14.269 -21.933 1.00 58.62 542 VAL A N 1
ATOM 4168 C CA . VAL A 1 542 ? 18.605 14.900 -20.889 1.00 58.62 542 VAL A CA 1
ATOM 4169 C C . VAL A 1 542 ? 17.646 13.842 -20.311 1.00 58.62 542 VAL A C 1
ATOM 4171 O O . VAL A 1 542 ? 16.992 13.123 -21.063 1.00 58.62 542 VAL A O 1
ATOM 4174 N N . GLY A 1 543 ? 17.716 13.620 -18.993 1.00 58.38 543 GLY A N 1
ATOM 4175 C CA . GLY A 1 543 ? 16.925 12.598 -18.300 1.00 58.38 543 GLY A CA 1
ATOM 4176 C C . GLY A 1 543 ? 17.560 11.221 -18.048 1.00 58.38 543 GLY A C 1
ATOM 4177 O O . GLY A 1 543 ? 16.942 10.459 -17.324 1.00 58.38 543 GLY A O 1
ATOM 4178 N N . ARG A 1 544 ? 18.764 10.858 -18.527 1.00 75.75 544 ARG A N 1
ATOM 4179 C CA . ARG A 1 544 ? 19.394 9.548 -18.202 1.00 75.75 544 ARG A CA 1
ATOM 4180 C C . ARG A 1 544 ? 20.347 9.628 -16.999 1.00 75.75 544 ARG A C 1
ATOM 4182 O O . ARG A 1 544 ? 21.473 10.107 -17.134 1.00 75.75 544 ARG A O 1
ATOM 4189 N N . GLY A 1 545 ? 19.914 9.121 -15.842 1.00 84.62 545 GLY A N 1
ATOM 4190 C CA . GLY A 1 545 ? 20.689 9.152 -14.594 1.00 84.62 545 GLY A CA 1
ATOM 4191 C C . GLY A 1 545 ? 21.238 7.807 -14.104 1.00 84.62 545 GLY A C 1
ATOM 4192 O O . GLY A 1 545 ? 22.238 7.812 -13.390 1.00 84.62 545 GLY A O 1
ATOM 4193 N N . ILE A 1 546 ? 20.643 6.664 -14.472 1.00 92.81 546 ILE A N 1
ATOM 4194 C CA . ILE A 1 546 ? 21.083 5.340 -13.988 1.00 92.81 546 ILE A CA 1
ATOM 4195 C C . ILE A 1 546 ? 22.454 4.995 -14.574 1.00 92.81 546 ILE A C 1
ATOM 4197 O O . ILE A 1 546 ? 22.578 4.641 -15.746 1.00 92.81 546 ILE A O 1
ATOM 4201 N N . PHE A 1 547 ? 23.481 5.080 -13.738 1.00 91.38 547 PHE A N 1
ATOM 4202 C CA . PHE A 1 547 ? 24.858 4.763 -14.101 1.00 91.38 547 PHE A CA 1
ATOM 4203 C C . PHE A 1 547 ? 25.179 3.289 -13.852 1.00 91.38 547 PHE A C 1
ATOM 4205 O O . PHE A 1 547 ? 25.895 2.660 -14.631 1.00 91.38 547 PHE A O 1
ATOM 4212 N N . GLU A 1 548 ? 24.639 2.729 -12.767 1.00 92.94 548 GLU A N 1
ATOM 4213 C CA . GLU A 1 548 ? 25.011 1.403 -12.284 1.00 92.94 548 GLU A CA 1
ATOM 4214 C C . GLU A 1 548 ? 23.844 0.703 -11.582 1.00 92.94 548 GLU A C 1
ATOM 4216 O O . GLU A 1 548 ? 23.135 1.303 -10.769 1.00 92.94 548 GLU A O 1
ATOM 4221 N N . VAL A 1 549 ? 23.685 -0.592 -11.867 1.00 95.19 549 VAL A N 1
ATOM 4222 C CA . VAL A 1 549 ? 22.729 -1.472 -11.184 1.00 95.19 549 VAL A CA 1
ATOM 4223 C C . VAL A 1 549 ? 23.483 -2.576 -10.447 1.00 95.19 549 VAL A C 1
ATOM 4225 O O . VAL A 1 549 ? 24.235 -3.353 -11.040 1.00 95.19 549 VAL A O 1
ATOM 4228 N N . GLY A 1 550 ? 23.283 -2.651 -9.135 1.00 94.31 550 GLY A N 1
ATOM 4229 C CA . GLY A 1 550 ? 23.823 -3.707 -8.289 1.00 94.31 550 GLY A CA 1
ATOM 4230 C C . GLY A 1 550 ? 22.839 -4.863 -8.132 1.00 94.31 550 GLY A C 1
ATOM 4231 O O . GLY A 1 550 ? 21.648 -4.630 -7.954 1.00 94.31 550 GLY A O 1
ATOM 4232 N N . PHE A 1 551 ? 23.329 -6.099 -8.094 1.00 91.69 551 PHE A N 1
ATOM 4233 C CA . PHE A 1 551 ? 22.543 -7.319 -7.890 1.00 91.69 551 PHE A CA 1
ATOM 4234 C C . PHE A 1 551 ? 23.035 -8.073 -6.660 1.00 91.69 551 PHE A C 1
ATOM 4236 O O . PHE A 1 551 ? 24.234 -8.319 -6.525 1.00 91.69 551 PHE A O 1
ATOM 4243 N N . PHE A 1 552 ? 22.129 -8.497 -5.780 1.00 90.44 552 PHE A N 1
ATOM 4244 C CA . PHE A 1 552 ? 22.496 -9.414 -4.704 1.00 90.44 552 PHE A CA 1
ATOM 4245 C C . PHE A 1 552 ? 22.767 -10.807 -5.269 1.00 90.44 552 PHE A C 1
ATOM 4247 O O . PHE A 1 552 ? 21.975 -11.305 -6.063 1.00 90.44 552 PHE A O 1
ATOM 4254 N N . VAL A 1 553 ? 23.843 -11.465 -4.831 1.00 87.56 553 VAL A N 1
ATOM 4255 C CA . VAL A 1 553 ? 24.169 -12.851 -5.215 1.00 87.56 553 VAL A CA 1
ATOM 4256 C C . VAL A 1 553 ? 24.356 -13.764 -4.008 1.00 87.56 553 VAL A C 1
ATOM 4258 O O . VAL A 1 553 ? 24.905 -13.346 -2.988 1.00 87.56 553 VAL A O 1
ATOM 4261 N N . LYS A 1 554 ? 23.918 -15.022 -4.121 1.00 82.50 554 LYS A N 1
ATOM 4262 C CA . LYS A 1 554 ? 24.141 -16.066 -3.104 1.00 82.50 554 LYS A CA 1
ATOM 4263 C C . LYS A 1 554 ? 25.580 -16.609 -3.169 1.00 82.50 554 LYS A C 1
ATOM 4265 O O . LYS A 1 554 ? 26.060 -16.916 -4.260 1.00 82.50 554 LYS A O 1
ATOM 4270 N N . GLY A 1 555 ? 26.231 -16.816 -2.017 1.00 69.56 555 GLY A N 1
ATOM 4271 C CA . GLY A 1 555 ? 27.497 -17.568 -1.910 1.00 69.56 555 GLY A CA 1
ATOM 4272 C C . GLY A 1 555 ? 28.796 -16.740 -1.947 1.00 69.56 555 GLY A C 1
ATOM 4273 O O . GLY A 1 555 ? 28.804 -15.541 -1.679 1.00 69.56 555 GLY A O 1
ATOM 4274 N N . THR A 1 556 ? 29.930 -17.396 -2.235 1.00 50.91 556 THR A N 1
ATOM 4275 C CA . THR A 1 556 ? 31.301 -16.829 -2.204 1.00 50.91 556 THR A CA 1
ATOM 4276 C C . THR A 1 556 ? 31.711 -16.083 -3.476 1.00 50.91 556 THR A C 1
ATOM 4278 O O . THR A 1 556 ? 32.889 -15.759 -3.624 1.00 50.91 556 THR A O 1
ATOM 4281 N N . LYS A 1 557 ? 30.777 -15.801 -4.397 1.00 59.41 557 LYS A N 1
ATOM 4282 C CA . LYS A 1 557 ? 31.089 -15.045 -5.617 1.00 59.41 557 LYS A CA 1
ATOM 4283 C C . LYS A 1 557 ? 31.732 -13.717 -5.211 1.00 59.41 557 LYS A C 1
ATOM 4285 O O . LYS A 1 557 ? 31.141 -12.948 -4.449 1.00 59.41 557 LYS A O 1
ATOM 4290 N N . VAL A 1 558 ? 32.967 -13.501 -5.661 1.00 59.75 558 VAL A N 1
ATOM 4291 C CA . VAL A 1 558 ? 33.715 -12.276 -5.373 1.00 59.75 558 VAL A CA 1
ATOM 4292 C C . VAL A 1 558 ? 32.913 -11.112 -5.951 1.00 59.75 558 VAL A C 1
ATOM 4294 O O . VAL A 1 558 ? 32.470 -11.219 -7.099 1.00 59.75 558 VAL A O 1
ATOM 4297 N N . PRO A 1 559 ? 32.669 -10.040 -5.176 1.00 69.94 559 PRO A N 1
ATOM 4298 C CA . PRO A 1 559 ? 32.060 -8.841 -5.716 1.00 69.94 559 PRO A CA 1
ATOM 4299 C C . PRO A 1 559 ? 32.825 -8.387 -6.955 1.00 69.94 559 PRO A C 1
ATOM 4301 O O . PRO A 1 559 ? 34.039 -8.208 -6.914 1.00 69.94 559 PRO A O 1
ATOM 4304 N N . GLU A 1 560 ? 32.116 -8.259 -8.064 1.00 79.38 560 GLU A N 1
ATOM 4305 C CA . GLU A 1 560 ? 32.704 -7.955 -9.361 1.00 79.38 560 GLU A CA 1
ATOM 4306 C C . GLU A 1 560 ? 31.807 -6.942 -10.059 1.00 79.38 560 GLU A C 1
ATOM 4308 O O . GLU A 1 560 ? 30.581 -7.087 -10.069 1.00 79.38 560 GLU A O 1
ATOM 4313 N N . THR A 1 561 ? 32.428 -5.932 -10.654 1.00 79.62 561 THR A N 1
ATOM 4314 C CA . THR A 1 561 ? 31.762 -4.944 -11.496 1.00 79.62 561 THR A CA 1
ATOM 4315 C C . THR A 1 561 ? 32.133 -5.218 -12.943 1.00 79.62 561 THR A C 1
ATOM 4317 O O . THR A 1 561 ? 33.313 -5.339 -13.269 1.00 79.62 561 THR A O 1
ATOM 4320 N N . LYS A 1 562 ? 31.132 -5.301 -13.820 1.00 77.81 562 LYS A N 1
ATOM 4321 C CA . LYS A 1 562 ? 31.332 -5.450 -15.263 1.00 77.81 562 LYS A CA 1
ATOM 4322 C C . LYS A 1 562 ? 30.724 -4.267 -15.999 1.00 77.81 562 LYS A C 1
ATOM 4324 O O . LYS A 1 562 ? 29.566 -3.912 -15.777 1.00 77.81 562 LYS A O 1
ATOM 4329 N N . ALA A 1 563 ? 31.505 -3.685 -16.901 1.00 74.12 563 ALA A N 1
ATOM 4330 C CA . ALA A 1 563 ? 30.971 -2.825 -17.942 1.00 74.12 563 ALA A CA 1
ATOM 4331 C C . ALA A 1 563 ? 30.374 -3.721 -19.032 1.00 74.12 563 ALA A C 1
ATOM 4333 O O . ALA A 1 563 ? 31.061 -4.581 -19.583 1.00 74.12 563 ALA A O 1
ATOM 4334 N N . THR A 1 564 ? 29.087 -3.547 -19.311 1.00 68.50 564 THR A N 1
ATOM 4335 C CA . THR A 1 564 ? 28.449 -4.132 -20.494 1.00 68.50 564 THR A CA 1
ATOM 4336 C C . THR A 1 564 ? 28.356 -3.057 -21.579 1.00 68.50 564 THR A C 1
ATOM 4338 O O . THR A 1 564 ? 28.401 -1.868 -21.245 1.00 68.50 564 THR A O 1
ATOM 4341 N N . PRO A 1 565 ? 28.144 -3.420 -22.858 1.00 64.75 565 PRO A N 1
ATOM 4342 C CA . PRO A 1 565 ? 27.831 -2.439 -23.904 1.00 64.75 565 PRO A CA 1
ATOM 4343 C C . PRO A 1 565 ? 26.605 -1.563 -23.585 1.00 64.75 565 PRO A C 1
ATOM 4345 O O . PRO A 1 565 ? 26.385 -0.541 -24.228 1.00 64.75 565 PRO A O 1
ATOM 4348 N N . TRP A 1 566 ? 25.813 -1.957 -22.584 1.00 66.75 566 TRP A N 1
ATOM 4349 C CA . TRP A 1 566 ? 24.506 -1.402 -22.265 1.00 66.75 566 TRP A CA 1
ATOM 4350 C C . TRP A 1 566 ? 24.427 -0.787 -20.851 1.00 66.75 566 TRP A C 1
ATOM 4352 O O . TRP A 1 566 ? 23.365 -0.358 -20.408 1.00 66.75 566 TRP A O 1
ATOM 4362 N N . GLY A 1 567 ? 25.549 -0.703 -20.129 1.00 74.88 567 GLY A N 1
ATOM 4363 C CA . GLY A 1 567 ? 25.622 -0.090 -18.798 1.00 74.88 567 GLY A CA 1
ATOM 4364 C C . GLY A 1 567 ? 26.431 -0.897 -17.784 1.00 74.88 567 GLY A C 1
ATOM 4365 O O . GLY A 1 567 ? 26.841 -2.034 -18.039 1.00 74.88 567 GLY A O 1
ATOM 4366 N N . LYS A 1 568 ? 26.675 -0.299 -16.615 1.00 86.62 568 LYS A N 1
ATOM 4367 C CA . LYS A 1 568 ? 27.483 -0.890 -15.541 1.00 86.62 568 LYS A CA 1
ATOM 4368 C C . LYS A 1 568 ? 26.623 -1.782 -14.648 1.00 86.62 568 LYS A C 1
ATOM 4370 O O . LYS A 1 568 ? 25.531 -1.384 -14.237 1.00 86.62 568 LYS A O 1
ATOM 4375 N N . ILE A 1 569 ? 27.118 -2.981 -14.349 1.00 89.56 569 ILE A N 1
ATOM 4376 C CA . ILE A 1 569 ? 26.486 -3.907 -13.405 1.00 89.56 569 ILE A CA 1
ATOM 4377 C C . ILE A 1 569 ? 27.474 -4.341 -12.332 1.00 89.56 569 ILE A C 1
ATOM 4379 O O . ILE A 1 569 ? 28.653 -4.546 -12.620 1.00 89.56 569 ILE A O 1
ATOM 4383 N N . SER A 1 570 ? 26.979 -4.537 -11.114 1.00 90.38 570 SER A N 1
ATOM 4384 C CA . SER A 1 570 ? 27.795 -4.973 -9.979 1.00 90.38 570 SER A CA 1
ATOM 4385 C C . SER A 1 570 ? 27.157 -6.142 -9.247 1.00 90.38 570 SER A C 1
ATOM 4387 O O . SER A 1 570 ? 25.978 -6.111 -8.908 1.00 90.38 570 SER A O 1
ATOM 4389 N N . TRP A 1 571 ? 27.938 -7.179 -8.959 1.00 88.38 571 TRP A N 1
ATOM 4390 C CA . TRP A 1 571 ? 27.508 -8.301 -8.129 1.00 88.38 571 TRP A CA 1
ATOM 4391 C C . TRP A 1 571 ? 27.882 -8.019 -6.676 1.00 88.38 571 TRP A C 1
ATOM 4393 O O . TRP A 1 571 ? 29.054 -7.885 -6.338 1.00 88.38 571 TRP A O 1
ATOM 4403 N N . VAL A 1 572 ? 26.887 -7.933 -5.801 1.00 87.62 572 VAL A N 1
ATOM 4404 C CA . VAL A 1 572 ? 27.053 -7.635 -4.378 1.00 87.62 572 VAL A CA 1
ATOM 4405 C C . VAL A 1 572 ? 26.724 -8.884 -3.578 1.00 87.62 572 VAL A C 1
ATOM 4407 O O . VAL A 1 572 ? 25.672 -9.495 -3.762 1.00 87.62 572 VAL A O 1
ATOM 4410 N N . LYS A 1 573 ? 27.598 -9.271 -2.645 1.00 81.31 573 LYS A N 1
ATOM 4411 C CA . LYS A 1 573 ? 27.355 -10.444 -1.798 1.00 81.31 573 LYS A CA 1
ATOM 4412 C C . LYS A 1 573 ? 26.043 -10.273 -1.023 1.00 81.31 573 LYS A C 1
ATOM 4414 O O . LYS A 1 573 ? 25.929 -9.380 -0.181 1.00 81.31 573 LYS A O 1
ATOM 4419 N N . GLY A 1 574 ? 25.059 -11.125 -1.293 1.00 64.19 574 GLY A N 1
ATOM 4420 C CA . GLY A 1 574 ? 23.725 -11.105 -0.683 1.00 64.19 574 GLY A CA 1
ATOM 4421 C C . GLY A 1 574 ? 23.641 -11.845 0.654 1.00 64.19 574 GLY A C 1
ATOM 4422 O O . GLY A 1 574 ? 22.760 -11.550 1.457 1.00 64.19 574 GLY A O 1
ATOM 4423 N N . GLY A 1 575 ? 24.593 -12.743 0.919 1.00 55.41 575 GLY A N 1
ATOM 4424 C CA . GLY A 1 575 ? 24.628 -13.654 2.066 1.00 55.41 575 GLY A CA 1
ATOM 4425 C C . GLY A 1 575 ? 25.373 -14.920 1.691 1.00 55.41 575 GLY A C 1
ATOM 4426 O O . GLY A 1 575 ? 24.987 -15.525 0.661 1.00 55.41 575 GLY A O 1
#

Nearest PDB structures (foldseek):
  3p8a-assembly2_B  TM=7.526E-01  e=1.081E-12  Staphylococcus aureus
  5hmq-assembly3_E  TM=4.241E-01  e=2.377E-08  Pseudomonas putida KT2440
  5yy7-assembly1_A  TM=4.525E-01  e=1.832E-06  Arabidopsis thaliana
  3ghj-assembly1_A-2  TM=4.130E-01  e=4.028E-02  uncultured bacterium
  3itw-assembly1_A-2  TM=3.321E-01  e=1.783E-01  Micromonospora sp. ML1

InterPro domains:
  IPR025870 Glyoxalase-like domain [PF13468] (8-209)
  IPR025870 Glyoxalase-like domain [PF13468] (282-486)
  IPR029068 Glyoxalase/Bleomycin resistance protein/Dihydroxybiphenyl dioxygenase [G3DSA:3.10.180.10] (7-172)
  IPR029068 Glyoxalase/Bleomycin resistance protein/Dihydroxybiphenyl dioxygenase [G3DSA:3.10.180.10] (281-449)
  IPR029068 Glyoxalase/Bleomycin resistance protein/Dihydroxybiphenyl dioxygenase [SSF54593] (2-97)

Solvent-accessible surface area (backbone atoms only — not comparable to full-atom values): 29857 Å² total; per-residue (Å²): 125,84,75,72,52,40,28,44,32,36,39,36,34,39,42,59,54,59,33,39,68,59,50,41,50,55,43,37,74,69,22,42,42,62,42,87,41,29,37,31,74,84,69,52,35,31,36,26,34,36,44,27,64,35,59,29,31,40,36,39,29,14,33,55,57,51,73,86,74,38,59,86,90,34,72,66,28,52,51,53,62,70,34,100,63,52,84,62,70,67,37,40,53,38,40,30,26,39,39,71,36,48,82,48,91,84,45,29,61,31,59,54,32,33,55,43,11,65,74,71,67,45,77,51,48,46,33,72,74,39,87,44,36,31,36,30,90,88,67,54,75,41,39,28,29,36,30,35,62,69,70,71,53,54,30,72,52,61,30,29,50,3,54,61,40,68,54,60,77,78,56,50,52,72,63,64,71,42,20,55,25,85,60,66,57,49,68,65,69,62,48,53,36,66,40,53,71,89,48,42,65,56,52,51,45,30,46,18,33,52,47,70,52,78,54,57,70,52,75,58,97,87,30,45,36,35,35,39,85,30,42,35,75,63,49,87,58,98,78,54,27,28,45,34,41,32,32,54,75,56,72,65,45,45,47,52,51,50,61,24,67,71,40,100,86,47,70,50,65,23,62,71,62,71,74,70,79,56,50,42,28,43,34,35,38,34,29,37,42,56,52,60,32,46,69,60,53,42,49,54,44,38,75,68,21,43,41,67,42,87,42,31,40,32,74,82,75,48,37,31,39,30,32,34,44,25,68,29,56,30,33,38,40,38,32,16,32,61,56,50,73,85,74,38,58,86,91,36,71,67,26,49,52,52,63,69,33,97,63,53,85,62,70,59,13,57,43,37,37,29,27,41,35,87,34,59,93,44,80,94,67,32,64,30,58,54,32,33,53,40,9,63,74,71,63,36,79,48,50,44,32,73,73,40,83,47,44,33,35,31,89,86,68,52,71,36,41,27,29,38,28,42,52,70,62,58,59,68,39,40,16,62,50,68,31,32,48,4,55,21,85,89,29,46,58,62,76,79,51,56,46,74,62,68,71,44,23,48,26,86,54,32,46,47,37,62,38,28,44,32,28,41,36,52,53,94,46,38,71,58,51,52,44,29,48,34,32,53,43,67,51,79,58,78,43,75,42,86,48,93,53,60,29,33,38,30,32,76,29,48,44,70,47,76,58,94,87,61,86,63,25,28,45,32,45,31,24,39,71,50,73,69,43,44,50,45,53,66,70,36,58,71,18,50,13,51,54,37,42,29,27,18,21,59,55,85,64,71,69,47,74,45,83,49,102,40,47,36,38,31,42,39,69,56,91

pLDDT: mean 86.31, std 13.83, range [27.78, 98.44]

Radius of gyration: 27.65 Å; Cα contacts (8 Å, |Δi|>4): 1289; chains: 1; bounding box: 77×50×84 Å

Foldseek 3Di:
DAAALFAWAEWEFEDEAQCQVVVCVVVVLVFFHKAFAFAKPLNQKGWIWRFFQLNHIYTYMHGNGQLVVDPPPDPNSVCLCPDPCNPPDGATFATEHEAAQDQDVSRWLQVQLQVLCVVLVLPWHKDGWDKIWGQTPVRDIFIWTKIDTPDAQGLLEHIYTYGNDPSCVNRPCPPVVSNCTRNRDHDAQEFEFEEAPVCQVSSQSSNCSSRVHHFDWDADPNKIKGKDFGAYPNGDDVRTYMYMYIYDDDDPSVVQNVVQVPDPPGGGDRHPDPVVQQLFAWAEWEFEDEAQCQVVVCVVVVVLFFQKAAAFAKPLNQKGWIWGAFPLNYIYTYMHGNGQLVVDDPPDPSSVCLCPPLCNPADGATWATAHEGAQDLDPSSWLQVQLQVLCVVLVLPWHKDTWDKIWGAGPVRDTFIWTKIDTPVSQAAGRLEHIYIYGHPPRRSCNNRVCPPVVSNQTRQQFRFWQEFEFEAALVCQVSSQSSNCSSSVDAFPDWDDDSAWTKGKHFGHYPNDPVPWHTYIYMYTYQRDPVSVVCNVPGRRRNTGQEIETEGEDDPDWDWDQDPRHIYIYDHGD